Protein AF-0000000074477423 (afdb_homodimer)

InterPro domains:
  IPR002685 Glycosyl transferase, family 15 [PF01793] (17-297)
  IPR002685 Glycosyl transferase, family 15 [PIRSF018153] (17-337)
  IPR002685 Glycosyl transferase, family 15 [PTHR31121] (21-337)
  IPR029044 Nucleotide-diphospho-sugar transferases [G3DSA:3.90.550.10] (15-340)
  IPR029044 Nucleotide-diphospho-sugar transferases [SSF53448] (20-338)

pLDDT: mean 91.58, std 17.13, range [23.18, 98.88]

Radius of gyration: 30.39 Å; Cα contacts (8 Å, |Δi|>4): 1152; chains: 2; bounding box: 59×90×84 Å

Structure (mmCIF, N/CA/C/O backbone):
data_AF-0000000074477423-model_v1
#
loop_
_entity.id
_entity.type
_entity.pdbx_description
1 polymer 'KTR mannosyltransferase'
#
loop_
_atom_site.group_PDB
_atom_site.id
_atom_site.type_symbol
_atom_site.label_atom_id
_atom_site.label_alt_id
_atom_site.label_comp_id
_atom_site.label_asym_id
_atom_site.label_entity_id
_atom_site.label_seq_id
_atom_site.pdbx_PDB_ins_code
_atom_site.Cartn_x
_atom_site.Cartn_y
_atom_site.Cartn_z
_atom_site.occupancy
_atom_site.B_iso_or_equiv
_atom_site.auth_seq_id
_atom_site.auth_comp_id
_atom_site.auth_asym_id
_atom_site.auth_atom_id
_atom_site.pdbx_PDB_model_num
ATOM 1 N N . MET A 1 1 ? -36.864 -2.806 -50.351 1 23.84 1 MET A N 1
ATOM 2 C CA . MET A 1 1 ? -35.449 -2.596 -50.642 1 23.84 1 MET A CA 1
ATOM 3 C C . MET A 1 1 ? -34.922 -1.362 -49.916 1 23.84 1 MET A C 1
ATOM 5 O O . MET A 1 1 ? -33.984 -0.714 -50.385 1 23.84 1 MET A O 1
ATOM 9 N N . SER A 1 2 ? -35.598 -0.918 -48.812 1 27.46 2 SER A N 1
ATOM 10 C CA . SER A 1 2 ? -35.332 0.33 -48.105 1 27.46 2 SER A CA 1
ATOM 11 C C . SER A 1 2 ? -33.928 0.339 -47.509 1 27.46 2 SER A C 1
ATOM 13 O O . SER A 1 2 ? -33.484 -0.659 -46.937 1 27.46 2 SER A O 1
ATOM 15 N N . HIS A 1 3 ? -33.04 1.153 -48.113 1 26.7 3 HIS A N 1
ATOM 16 C CA . HIS A 1 3 ? -31.63 1.462 -47.905 1 26.7 3 HIS A CA 1
ATOM 17 C C . HIS A 1 3 ? -31.381 1.975 -46.491 1 26.7 3 HIS A C 1
ATOM 19 O O . HIS A 1 3 ? -31.873 3.043 -46.118 1 26.7 3 HIS A O 1
ATOM 25 N N . LEU A 1 4 ? -31.48 1.11 -45.492 1 27.48 4 LEU A N 1
ATOM 26 C CA . LEU A 1 4 ? -31.214 1.467 -44.103 1 27.48 4 LEU A CA 1
ATOM 27 C C . LEU A 1 4 ? -29.814 2.052 -43.95 1 27.48 4 LEU A C 1
ATOM 29 O O . LEU A 1 4 ? -28.823 1.395 -44.28 1 27.48 4 LEU A O 1
ATOM 33 N N . SER A 1 5 ? -29.676 3.417 -44.282 1 26.27 5 SER A N 1
ATOM 34 C CA . SER A 1 5 ? -28.456 4.208 -44.169 1 26.27 5 SER A CA 1
ATOM 35 C C . SER A 1 5 ? -27.824 4.057 -42.79 1 26.27 5 SER A C 1
ATOM 37 O O . SER A 1 5 ? -28.488 4.259 -41.771 1 26.27 5 SER A O 1
ATOM 39 N N . ASN A 1 6 ? -26.982 3.053 -42.606 1 25.81 6 ASN A N 1
ATOM 40 C CA . ASN A 1 6 ? -26.165 2.752 -41.434 1 25.81 6 ASN A CA 1
ATOM 41 C C . ASN A 1 6 ? -25.281 3.935 -41.049 1 25.81 6 ASN A C 1
ATOM 43 O O . ASN A 1 6 ? -24.324 4.256 -41.756 1 25.81 6 ASN A O 1
ATOM 47 N N . GLY A 1 7 ? -25.923 5.043 -40.585 1 24.86 7 GLY A N 1
ATOM 48 C CA . GLY A 1 7 ? -25.168 6.216 -40.174 1 24.86 7 GLY A CA 1
ATOM 49 C C . GLY A 1 7 ? -24.049 5.895 -39.202 1 24.86 7 GLY A C 1
ATOM 50 O O . GLY A 1 7 ? -24.291 5.333 -38.132 1 24.86 7 GLY A O 1
ATOM 51 N N . HIS A 1 8 ? -22.826 5.623 -39.733 1 27.03 8 HIS A N 1
ATOM 52 C CA . HIS A 1 8 ? -21.548 5.509 -39.039 1 27.03 8 HIS A CA 1
ATOM 53 C C . HIS A 1 8 ? -21.278 6.737 -38.176 1 27.03 8 HIS A C 1
ATOM 55 O O . HIS A 1 8 ? -21.125 7.844 -38.696 1 27.03 8 HIS A O 1
ATOM 61 N N . HIS A 1 9 ? -21.997 6.842 -37.061 1 25.85 9 HIS A N 1
ATOM 62 C CA . HIS A 1 9 ? -21.62 7.934 -36.17 1 25.85 9 HIS A CA 1
ATOM 63 C C . HIS A 1 9 ? -20.145 7.853 -35.794 1 25.85 9 HIS A C 1
ATOM 65 O O . HIS A 1 9 ? -19.705 6.868 -35.196 1 25.85 9 HIS A O 1
ATOM 71 N N . VAL A 1 10 ? -19.267 8.393 -36.69 1 29.88 10 VAL A N 1
ATOM 72 C CA . VAL A 1 10 ? -17.873 8.697 -36.384 1 29.88 10 VAL A CA 1
ATOM 73 C C . VAL A 1 10 ? -17.783 9.402 -35.032 1 29.88 10 VAL A C 1
ATOM 75 O O . VAL A 1 10 ? -18.311 10.504 -34.863 1 29.88 10 VAL A O 1
ATOM 78 N N . ARG A 1 11 ? -17.667 8.603 -33.985 1 27.29 11 ARG A N 1
ATOM 79 C CA . ARG A 1 11 ? -17.332 9.229 -32.71 1 27.29 11 ARG A CA 1
ATOM 80 C C . ARG A 1 11 ? -16.077 10.086 -32.833 1 27.29 11 ARG A C 1
ATOM 82 O O . ARG A 1 11 ? -15 9.577 -33.149 1 27.29 11 ARG A O 1
ATOM 89 N N . ASP A 1 12 ? -16.171 11.298 -33.464 1 26.35 12 ASP A N 1
ATOM 90 C CA . ASP A 1 12 ? -15.125 12.316 -33.474 1 26.35 12 ASP A CA 1
ATOM 91 C C . ASP A 1 12 ? -14.489 12.464 -32.093 1 26.35 12 ASP A C 1
ATOM 93 O O . ASP A 1 12 ? -15.114 12.989 -31.169 1 26.35 12 ASP A O 1
ATOM 97 N N . ASP A 1 13 ? -13.839 11.435 -31.72 1 26.38 13 ASP A N 1
ATOM 98 C CA . ASP A 1 13 ? -12.997 11.617 -30.542 1 26.38 13 ASP A CA 1
ATOM 99 C C . ASP A 1 13 ? -12.1 12.844 -30.693 1 26.38 13 ASP A C 1
ATOM 101 O O . ASP A 1 13 ? -11.042 12.772 -31.322 1 26.38 13 ASP A O 1
ATOM 105 N N . GLN A 1 14 ? -12.693 14.045 -31.088 1 28 14 GLN A N 1
ATOM 106 C CA . GLN A 1 14 ? -11.843 15.221 -30.933 1 28 14 GLN A CA 1
ATOM 107 C C . GLN A 1 14 ? -10.987 15.12 -29.674 1 28 14 GLN A C 1
ATOM 109 O O . GLN A 1 14 ? -11.515 15.015 -28.565 1 28 14 GLN A O 1
ATOM 114 N N . LEU A 1 15 ? -9.889 14.645 -29.835 1 31.34 15 LEU A N 1
ATOM 115 C CA . LEU A 1 15 ? -8.872 14.878 -28.815 1 31.34 15 LEU A CA 1
ATOM 116 C C . LEU A 1 15 ? -8.938 16.311 -28.299 1 31.34 15 LEU A C 1
ATOM 118 O O . LEU A 1 15 ? -8.569 17.249 -29.009 1 31.34 15 LEU A O 1
ATOM 122 N N . VAL A 1 16 ? -10.02 16.741 -27.814 1 30.4 16 VAL A N 1
ATOM 123 C CA . VAL A 1 16 ? -9.908 18.045 -27.171 1 30.4 16 VAL A CA 1
ATOM 124 C C . VAL A 1 16 ? -8.515 18.206 -26.566 1 30.4 16 VAL A C 1
ATOM 126 O O . VAL A 1 16 ? -8.102 17.406 -25.722 1 30.4 16 VAL A O 1
ATOM 129 N N . ARG A 1 17 ? -7.546 18.655 -27.139 1 38.3 17 ARG A N 1
ATOM 130 C CA . ARG A 1 17 ? -6.302 19.178 -26.585 1 38.3 17 ARG A CA 1
ATOM 131 C C . ARG A 1 17 ? -6.516 19.729 -25.179 1 38.3 17 ARG A C 1
ATOM 133 O O . ARG A 1 17 ? -7.178 20.754 -25.003 1 38.3 17 ARG A O 1
ATOM 140 N N . GLY A 1 18 ? -6.794 18.86 -24.153 1 39.04 18 GLY A N 1
ATOM 141 C CA . GLY A 1 18 ? -7.2 19.188 -22.796 1 39.04 18 GLY A CA 1
ATOM 142 C C . GLY A 1 18 ? -6.479 20.398 -22.233 1 39.04 18 GLY A C 1
ATOM 143 O O . GLY A 1 18 ? -5.267 20.541 -22.406 1 39.04 18 GLY A O 1
ATOM 144 N N . VAL A 1 19 ? -7.022 21.521 -22.157 1 42.62 19 VAL A N 1
ATOM 145 C CA . VAL A 1 19 ? -6.546 22.702 -21.445 1 42.62 19 VAL A CA 1
ATOM 146 C C . VAL A 1 19 ? -5.794 22.279 -20.185 1 42.62 19 VAL A C 1
ATOM 148 O O . VAL A 1 19 ? -6.31 21.5 -19.38 1 42.62 19 VAL A O 1
ATOM 151 N N . GLU A 1 20 ? -4.466 22.249 -20.299 1 55 20 GLU A N 1
ATOM 152 C CA . GLU A 1 20 ? -3.687 22.029 -19.084 1 55 20 GLU A CA 1
ATOM 153 C C . GLU A 1 20 ? -4.332 22.716 -17.883 1 55 20 GLU A C 1
ATOM 155 O O . GLU A 1 20 ? -4.703 23.889 -17.958 1 55 20 GLU A O 1
ATOM 160 N N . PRO A 1 21 ? -4.845 21.95 -16.938 1 62.72 21 PRO A N 1
ATOM 161 C CA . PRO A 1 21 ? -5.48 22.564 -15.77 1 62.72 21 PRO A CA 1
ATOM 162 C C . PRO A 1 21 ? -4.648 23.697 -15.173 1 62.72 21 PRO A C 1
ATOM 164 O O . PRO A 1 21 ? -3.416 23.642 -15.199 1 62.72 21 PRO A O 1
ATOM 167 N N . VAL A 1 22 ? -5.176 24.868 -15.09 1 76.99 22 VAL A N 1
ATOM 168 C CA . VAL A 1 22 ? -4.523 25.995 -14.433 1 76.99 22 VAL A CA 1
ATOM 169 C C . VAL A 1 22 ? -4.158 25.617 -12.999 1 76.99 22 VAL A C 1
ATOM 171 O O . VAL A 1 22 ? -5.037 25.344 -12.179 1 76.99 22 VAL A O 1
ATOM 174 N N . ARG A 1 23 ? -2.913 25.372 -12.689 1 90.63 23 ARG A N 1
ATOM 175 C CA . ARG A 1 23 ? -2.397 24.994 -11.377 1 90.63 23 ARG A CA 1
ATOM 176 C C . ARG A 1 23 ? -2.314 26.204 -10.452 1 90.63 23 ARG A C 1
ATOM 178 O O . ARG A 1 23 ? -2.025 27.316 -10.9 1 90.63 23 ARG A O 1
ATOM 185 N N . GLN A 1 24 ? -2.624 25.97 -9.229 1 96.75 24 GLN A N 1
ATOM 186 C CA . GLN A 1 24 ? -2.384 26.971 -8.195 1 96.75 24 GLN A CA 1
ATOM 187 C C . GLN A 1 24 ? -0.906 27.03 -7.819 1 96.75 24 GLN A C 1
ATOM 189 O O . GLN A 1 24 ? -0.132 26.141 -8.182 1 96.75 24 GLN A O 1
ATOM 194 N N . ASN A 1 25 ? -0.492 28.152 -7.262 1 98.02 25 ASN A N 1
ATOM 195 C CA . ASN A 1 25 ? 0.85 28.245 -6.698 1 98.02 25 ASN A CA 1
ATOM 196 C C . ASN A 1 25 ? 0.974 27.438 -5.409 1 98.02 25 ASN A C 1
ATOM 198 O O . ASN A 1 25 ? 0.762 27.969 -4.317 1 98.02 25 ASN A O 1
ATOM 202 N N . ALA A 1 26 ? 1.271 26.139 -5.541 1 98.48 26 ALA A N 1
ATOM 203 C CA . ALA A 1 26 ? 1.199 25.205 -4.42 1 98.48 26 ALA A CA 1
ATOM 204 C C . ALA A 1 26 ? 2.311 24.164 -4.501 1 98.48 26 ALA A C 1
ATOM 206 O O . ALA A 1 26 ? 2.939 23.997 -5.549 1 98.48 26 ALA A O 1
ATOM 207 N N . THR A 1 27 ? 2.585 23.587 -3.39 1 98.56 27 THR A N 1
ATOM 208 C CA . THR A 1 27 ? 3.608 22.55 -3.322 1 98.56 27 THR A CA 1
ATOM 209 C C . THR A 1 27 ? 3.229 21.482 -2.3 1 98.56 27 THR A C 1
ATOM 211 O O . THR A 1 27 ? 2.514 21.764 -1.336 1 98.56 27 THR A O 1
ATOM 214 N N . PHE A 1 28 ? 3.674 20.252 -2.541 1 98.78 28 PHE A N 1
ATOM 215 C CA . PHE A 1 28 ? 3.763 19.275 -1.462 1 98.78 28 PHE A CA 1
ATOM 216 C C . PHE A 1 28 ? 4.979 19.547 -0.584 1 98.78 28 PHE A C 1
ATOM 218 O O . PHE A 1 28 ? 6.071 19.811 -1.092 1 98.78 28 PHE A O 1
ATOM 225 N N . LEU A 1 29 ? 4.779 19.543 0.695 1 98.85 29 LEU A N 1
ATOM 226 C CA . LEU A 1 29 ? 5.852 19.822 1.643 1 98.85 29 LEU A CA 1
ATOM 227 C C . LEU A 1 29 ? 6.07 18.639 2.58 1 98.85 29 LEU A C 1
ATOM 229 O O . LEU A 1 29 ? 5.126 18.163 3.216 1 98.85 29 LEU A O 1
ATOM 233 N N . THR A 1 30 ? 7.275 18.181 2.677 1 98.61 30 THR A N 1
ATOM 234 C CA . THR A 1 30 ? 7.598 17.045 3.533 1 98.61 30 THR A CA 1
ATOM 235 C C . THR A 1 30 ? 8.846 17.332 4.364 1 98.61 30 THR A C 1
ATOM 237 O O . THR A 1 30 ? 9.854 17.805 3.836 1 98.61 30 THR A O 1
ATOM 240 N N . LEU A 1 31 ? 8.773 17.112 5.603 1 98.59 31 LEU A N 1
ATOM 241 C CA . LEU A 1 31 ? 9.935 16.983 6.476 1 98.59 31 LEU A CA 1
ATOM 242 C C . LEU A 1 31 ? 10.259 15.516 6.736 1 98.59 31 LEU A C 1
ATOM 244 O O . LEU A 1 31 ? 9.444 14.787 7.307 1 98.59 31 LEU A O 1
ATOM 248 N N . CYS A 1 32 ? 11.421 15.062 6.273 1 98.24 32 CYS A N 1
ATOM 249 C CA . CYS A 1 32 ? 11.77 13.652 6.4 1 98.24 32 CYS A CA 1
ATOM 250 C C . CYS A 1 32 ? 13.279 13.472 6.519 1 98.24 32 CYS A C 1
ATOM 252 O O . CYS A 1 32 ? 14.038 14.424 6.33 1 98.24 32 CYS A O 1
ATOM 254 N N . ARG A 1 33 ? 13.685 12.334 6.921 1 98.23 33 ARG A N 1
ATOM 255 C CA . ARG A 1 33 ? 15.088 11.955 7.056 1 98.23 33 ARG A CA 1
ATOM 256 C C . ARG A 1 33 ? 15.504 10.994 5.947 1 98.23 33 ARG A C 1
ATOM 258 O O . ARG A 1 33 ? 14.654 10.452 5.237 1 98.23 33 ARG A O 1
ATOM 265 N N . ASN A 1 34 ? 16.812 10.812 5.832 1 98.52 34 ASN A N 1
ATOM 266 C CA . ASN A 1 34 ? 17.319 9.888 4.823 1 98.52 34 ASN A CA 1
ATOM 267 C C . ASN A 1 34 ? 16.827 8.464 5.07 1 98.52 34 ASN A C 1
ATOM 269 O O . ASN A 1 34 ? 16.545 7.728 4.123 1 98.52 34 ASN A O 1
ATOM 273 N N . GLU A 1 35 ? 16.684 8.078 6.345 1 97.9 35 GLU A N 1
ATOM 274 C CA . GLU A 1 35 ? 16.273 6.727 6.714 1 97.9 35 GLU A CA 1
ATOM 275 C C . GLU A 1 35 ? 14.808 6.481 6.365 1 97.9 35 GLU A C 1
ATOM 277 O O . GLU A 1 35 ? 14.343 5.34 6.384 1 97.9 35 GLU A O 1
ATOM 282 N N . ASP A 1 36 ? 14.094 7.537 6.005 1 98.49 36 ASP A N 1
ATOM 283 C CA . ASP A 1 36 ? 12.678 7.417 5.668 1 98.49 36 ASP A CA 1
ATOM 284 C C . ASP A 1 36 ? 12.491 7.127 4.181 1 98.49 36 ASP A C 1
ATOM 286 O O . ASP A 1 36 ? 11.369 7.17 3.671 1 98.49 36 ASP A O 1
ATOM 290 N N . LEU A 1 37 ? 13.459 6.907 3.458 1 98.59 37 LEU A N 1
ATOM 291 C CA . LEU A 1 37 ? 13.437 6.873 2 1 98.59 37 LEU A CA 1
ATOM 292 C C . LEU A 1 37 ? 12.321 5.965 1.494 1 98.59 37 LEU A C 1
ATOM 294 O O . LEU A 1 37 ? 11.458 6.402 0.728 1 98.59 37 LEU A O 1
ATOM 298 N N . TYR A 1 38 ? 12.262 4.777 1.871 1 98.09 38 TYR A N 1
ATOM 299 C CA . TYR A 1 38 ? 11.341 3.83 1.253 1 98.09 38 TYR A CA 1
ATOM 300 C C . TYR A 1 38 ? 9.917 4.049 1.75 1 98.09 38 TYR A C 1
ATOM 302 O O . TYR A 1 38 ? 8.954 3.836 1.01 1 98.09 38 TYR A O 1
ATOM 310 N N . ASP A 1 39 ? 9.759 4.508 3.003 1 98.42 39 ASP A N 1
ATOM 311 C CA . ASP A 1 39 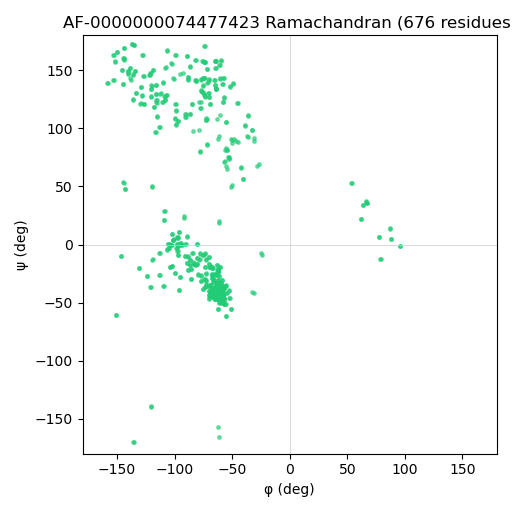? 8.444 4.969 3.439 1 98.42 39 ASP A CA 1
ATOM 312 C C . ASP A 1 39 ? 7.971 6.154 2.6 1 98.42 39 ASP A C 1
ATOM 314 O O . ASP A 1 39 ? 6.8 6.225 2.221 1 98.42 39 ASP A O 1
ATOM 318 N N . MET A 1 40 ? 8.894 7.009 2.345 1 98.72 40 MET A N 1
ATOM 319 C CA . MET A 1 40 ? 8.559 8.195 1.561 1 98.72 40 MET A CA 1
ATOM 320 C C . MET A 1 40 ? 8.25 7.821 0.115 1 98.72 40 MET A C 1
ATOM 322 O O . MET A 1 40 ? 7.348 8.393 -0.499 1 98.72 40 MET A O 1
ATOM 326 N N . LEU A 1 41 ? 9.029 6.904 -0.428 1 98.74 41 LEU A N 1
ATOM 327 C CA . LEU A 1 41 ? 8.769 6.473 -1.797 1 98.74 41 LEU A CA 1
ATOM 328 C C . LEU A 1 41 ? 7.356 5.914 -1.932 1 98.74 41 LEU A C 1
ATOM 330 O O . LEU A 1 41 ? 6.65 6.225 -2.893 1 98.74 41 LEU A O 1
ATOM 334 N N . ARG A 1 42 ? 6.955 5.159 -1.021 1 98.11 42 ARG A N 1
ATOM 335 C CA . ARG A 1 42 ? 5.602 4.611 -1.044 1 98.11 42 ARG A CA 1
ATOM 336 C C . ARG A 1 42 ? 4.56 5.722 -0.96 1 98.11 42 ARG A C 1
ATOM 338 O O . ARG A 1 42 ? 3.554 5.692 -1.671 1 98.11 42 ARG A O 1
ATOM 345 N N . THR A 1 43 ? 4.81 6.643 -0.103 1 98.63 43 THR A N 1
ATOM 346 C CA . THR A 1 43 ? 3.91 7.779 0.064 1 98.63 43 THR A CA 1
ATOM 347 C C . THR A 1 43 ? 3.816 8.59 -1.225 1 98.63 43 THR A C 1
ATOM 349 O O . THR A 1 43 ? 2.718 8.885 -1.7 1 98.63 43 THR A O 1
ATOM 352 N N . VAL A 1 44 ? 4.932 8.915 -1.76 1 98.67 44 VAL A N 1
ATOM 353 C CA . VAL A 1 44 ? 4.972 9.695 -2.992 1 98.67 44 VAL A CA 1
ATOM 354 C C . VAL A 1 44 ? 4.261 8.935 -4.109 1 98.67 44 VAL A C 1
ATOM 356 O O . VAL A 1 44 ? 3.467 9.513 -4.855 1 98.67 44 VAL A O 1
ATOM 359 N N . GLN A 1 45 ? 4.539 7.663 -4.178 1 98.35 45 GLN A N 1
ATOM 360 C CA . GLN A 1 45 ? 3.892 6.843 -5.196 1 98.35 45 GLN A CA 1
ATOM 361 C C . GLN A 1 45 ? 2.373 6.904 -5.067 1 98.35 45 GLN A C 1
ATOM 363 O O . GLN A 1 45 ? 1.665 7.054 -6.065 1 98.35 45 GLN A O 1
ATOM 368 N N . SER A 1 46 ? 1.931 6.813 -3.894 1 97.76 46 SER A N 1
ATOM 369 C CA . SER A 1 46 ? 0.49 6.827 -3.665 1 97.76 46 SER A CA 1
ATOM 370 C C . SER A 1 46 ? -0.121 8.165 -4.068 1 97.76 46 SER A C 1
ATOM 372 O O . SER A 1 46 ? -1.18 8.205 -4.699 1 97.76 46 SER A O 1
ATOM 374 N N . ILE A 1 47 ? 0.526 9.279 -3.78 1 98.17 47 ILE A N 1
ATOM 375 C CA . ILE A 1 47 ? 0.032 10.606 -4.129 1 98.17 47 ILE A CA 1
ATOM 376 C C . ILE A 1 47 ? 0.099 10.8 -5.642 1 98.17 47 ILE A C 1
ATOM 378 O O . ILE A 1 47 ? -0.839 11.321 -6.249 1 98.17 47 ILE A O 1
ATOM 382 N N . GLU A 1 48 ? 1.203 10.401 -6.222 1 97.94 48 GLU A N 1
ATOM 383 C CA . GLU A 1 48 ? 1.361 10.512 -7.669 1 97.94 48 GLU A CA 1
ATOM 384 C C . GLU A 1 48 ? 0.281 9.723 -8.405 1 97.94 48 GLU A C 1
ATOM 386 O O . GLU A 1 48 ? -0.327 10.226 -9.351 1 97.94 48 GLU A O 1
ATOM 391 N N . ASP A 1 49 ? -0.011 8.58 -7.911 1 97.83 49 ASP A N 1
ATOM 392 C CA . ASP A 1 49 ? -0.992 7.712 -8.555 1 97.83 49 ASP A CA 1
ATOM 393 C C . ASP A 1 49 ? -2.402 8.279 -8.416 1 97.83 49 ASP A C 1
ATOM 395 O O . ASP A 1 49 ? -3.199 8.213 -9.354 1 97.83 49 ASP A O 1
ATOM 399 N N . ARG A 1 50 ? -2.693 8.824 -7.238 1 98.32 50 ARG A N 1
ATOM 400 C CA . ARG A 1 50 ? -4.062 9.223 -6.927 1 98.32 50 ARG A CA 1
ATOM 401 C C . ARG A 1 50 ? -4.349 10.634 -7.431 1 98.32 50 ARG A C 1
ATOM 403 O O . ARG A 1 50 ? -5.506 10.995 -7.656 1 98.32 50 ARG A O 1
ATOM 410 N N . PHE A 1 51 ? -3.337 11.39 -7.648 1 97.84 51 PHE A N 1
ATOM 411 C CA . PHE A 1 51 ? -3.619 12.806 -7.858 1 97.84 51 PHE A CA 1
ATOM 412 C C . PHE A 1 51 ? -2.568 13.439 -8.762 1 97.84 51 PHE A C 1
ATOM 414 O O . PHE A 1 51 ? -2.88 13.885 -9.868 1 97.84 51 PHE A O 1
ATOM 421 N N . ASN A 1 52 ? -1.248 13.456 -8.397 1 97.86 52 ASN A N 1
ATOM 422 C CA . ASN A 1 52 ? -0.31 14.47 -8.867 1 97.86 52 ASN A CA 1
ATOM 423 C C . ASN A 1 52 ? 0.245 14.125 -10.246 1 97.86 52 ASN A C 1
ATOM 425 O O . ASN A 1 52 ? 0.841 14.975 -10.91 1 97.86 52 ASN A O 1
ATOM 429 N N . SER A 1 53 ? 0.088 12.886 -10.639 1 95.97 53 SER A N 1
ATOM 430 C CA . SER A 1 53 ? 0.491 12.565 -12.005 1 95.97 53 SER A CA 1
ATOM 431 C C . SER A 1 53 ? -0.308 13.374 -13.022 1 95.97 53 SER A C 1
ATOM 433 O O . SER A 1 53 ? 0.13 13.555 -14.16 1 95.97 53 SER A O 1
ATOM 435 N N . ARG A 1 54 ? -1.427 13.899 -12.644 1 95.14 54 ARG A N 1
ATOM 436 C CA . ARG A 1 54 ? -2.308 14.658 -13.524 1 95.14 54 ARG A CA 1
ATOM 437 C C . ARG A 1 54 ? -2.046 16.156 -13.403 1 95.14 54 ARG A C 1
ATOM 439 O O . ARG A 1 54 ? -2.284 16.911 -14.348 1 95.14 54 ARG A O 1
ATOM 446 N N . TYR A 1 55 ? -1.587 16.573 -12.251 1 96.34 55 TYR A N 1
ATOM 447 C CA . TYR A 1 55 ? -1.544 18.01 -12.005 1 96.34 55 TYR A CA 1
ATOM 448 C C . TYR A 1 55 ? -0.105 18.505 -11.912 1 96.34 55 TYR A C 1
ATOM 450 O O . TYR A 1 55 ? 0.157 19.702 -12.051 1 96.34 55 TYR A O 1
ATOM 458 N N . HIS A 1 56 ? 0.872 17.655 -11.528 1 97.11 56 HIS A N 1
ATOM 459 C CA . HIS A 1 56 ? 2.309 17.89 -11.609 1 97.11 56 HIS A CA 1
ATOM 460 C C . HIS A 1 56 ? 2.737 19.017 -10.676 1 97.11 56 HIS A C 1
ATOM 462 O O . HIS A 1 56 ? 3.527 19.882 -11.062 1 97.11 56 HIS A O 1
ATOM 468 N N . TYR A 1 57 ? 2.117 19.082 -9.529 1 98.15 57 TYR A N 1
ATOM 469 C CA . TYR A 1 57 ? 2.532 20.066 -8.535 1 98.15 57 TYR A CA 1
ATOM 470 C C . TYR A 1 57 ? 3.945 19.78 -8.042 1 98.15 57 TYR A C 1
ATOM 472 O O . TYR A 1 57 ? 4.391 18.63 -8.047 1 98.15 57 TYR A O 1
ATOM 480 N N . ASP A 1 58 ? 4.6 20.75 -7.525 1 98.01 58 ASP A N 1
ATOM 481 C CA . ASP A 1 58 ? 5.976 20.697 -7.04 1 98.01 58 ASP A CA 1
ATOM 482 C C . ASP A 1 58 ? 6.061 19.95 -5.71 1 98.01 58 ASP A C 1
ATOM 484 O O . ASP A 1 58 ? 5.063 19.829 -4.996 1 98.01 58 ASP A O 1
ATOM 488 N N . TRP A 1 59 ? 7.311 19.447 -5.47 1 98.7 59 TRP A N 1
ATOM 489 C CA . TRP A 1 59 ? 7.63 18.839 -4.183 1 98.7 59 TRP A CA 1
ATOM 490 C C . TRP A 1 59 ? 8.78 19.575 -3.503 1 98.7 59 TRP A C 1
ATOM 492 O O . TRP A 1 59 ? 9.765 19.936 -4.152 1 98.7 59 TRP A O 1
ATOM 502 N N . VAL A 1 60 ? 8.621 19.858 -2.261 1 98.86 60 VAL A N 1
ATOM 503 C CA . VAL A 1 60 ? 9.703 20.358 -1.42 1 98.86 60 VAL A CA 1
ATOM 504 C C . VAL A 1 60 ? 9.978 19.369 -0.289 1 98.86 60 VAL A C 1
ATOM 506 O O . VAL A 1 60 ? 9.093 19.081 0.521 1 98.86 60 VAL A O 1
ATOM 509 N N . PHE A 1 61 ? 11.167 18.846 -0.283 1 98.86 61 PHE A N 1
ATOM 510 C CA . PHE A 1 61 ? 11.626 17.955 0.776 1 98.86 61 PHE A CA 1
ATOM 511 C C . PHE A 1 61 ? 12.631 18.659 1.679 1 98.86 61 PHE A C 1
ATOM 513 O O . PHE A 1 61 ? 13.617 19.223 1.199 1 98.86 61 PHE A O 1
ATOM 520 N N . LEU A 1 62 ? 12.389 18.61 2.929 1 98.87 62 LEU A N 1
ATOM 521 C CA . LEU A 1 62 ? 13.306 19.207 3.894 1 98.87 62 LEU A CA 1
ATOM 522 C C . LEU A 1 62 ? 13.801 18.164 4.89 1 98.87 62 LEU A C 1
ATOM 524 O O . LEU A 1 62 ? 13.061 17.248 5.256 1 98.87 62 LEU A O 1
ATOM 528 N N . ASN A 1 63 ? 14.968 18.25 5.335 1 98.62 63 ASN A N 1
ATOM 529 C CA . ASN A 1 63 ? 15.682 17.375 6.258 1 98.62 63 ASN A CA 1
ATOM 530 C C . ASN A 1 63 ? 16.534 18.173 7.241 1 98.62 63 ASN A C 1
ATOM 532 O O . ASN A 1 63 ? 16.963 19.287 6.935 1 98.62 63 ASN A O 1
ATOM 536 N N . ASP A 1 64 ? 16.697 17.629 8.432 1 97.3 64 ASP A N 1
ATOM 537 C CA . ASP A 1 64 ? 17.582 18.299 9.379 1 97.3 64 ASP A CA 1
ATOM 538 C C . ASP A 1 64 ? 19.048 18.02 9.052 1 97.3 64 ASP A C 1
ATOM 540 O O . ASP A 1 64 ? 19.946 18.631 9.635 1 97.3 64 ASP A O 1
ATOM 544 N N . LYS A 1 65 ? 19.327 17.147 8.145 1 97.51 65 LYS A N 1
ATOM 545 C CA . LYS A 1 65 ? 20.641 16.827 7.593 1 97.51 65 LYS A CA 1
ATOM 546 C C . LYS A 1 65 ? 20.627 16.89 6.068 1 97.51 65 LYS A C 1
ATOM 548 O O . LYS A 1 65 ? 19.56 16.871 5.451 1 97.51 65 LYS A O 1
ATOM 553 N N . PRO A 1 66 ? 21.802 16.966 5.467 1 98.1 66 PRO A N 1
ATOM 554 C CA . PRO A 1 66 ? 21.821 16.91 4.003 1 98.1 66 PRO A CA 1
ATOM 555 C C . PRO A 1 66 ? 21.247 15.606 3.455 1 98.1 66 PRO A C 1
ATOM 557 O O . PRO A 1 66 ? 21.531 14.53 3.988 1 98.1 66 PRO A O 1
ATOM 560 N N . PHE A 1 67 ? 20.56 15.634 2.387 1 98.72 67 PHE A N 1
ATOM 561 C CA . PHE A 1 67 ? 20.007 14.447 1.745 1 98.72 67 PHE A CA 1
ATOM 562 C C . PHE A 1 67 ? 21.102 13.65 1.046 1 98.72 67 PHE A C 1
ATOM 564 O O . PHE A 1 67 ? 22.026 14.228 0.47 1 98.72 67 PHE A O 1
ATOM 571 N N . THR A 1 68 ? 21.009 12.379 1.082 1 98.43 68 THR A N 1
ATOM 572 C CA . THR A 1 68 ? 21.907 11.524 0.315 1 98.43 68 THR A CA 1
ATOM 573 C C . THR A 1 68 ? 21.557 11.566 -1.17 1 98.43 68 THR A C 1
ATOM 575 O O . THR A 1 68 ? 20.43 11.902 -1.538 1 98.43 68 THR A O 1
ATOM 578 N N . GLU A 1 69 ? 22.472 11.255 -2.036 1 98.01 69 GLU A N 1
ATOM 579 C CA . GLU A 1 69 ? 22.218 11.177 -3.471 1 98.01 69 GLU A CA 1
ATOM 580 C C . GLU A 1 69 ? 21.18 10.105 -3.79 1 98.01 69 GLU A C 1
ATOM 582 O O . GLU A 1 69 ? 20.34 10.291 -4.674 1 98.01 69 GLU A O 1
ATOM 587 N N . GLU A 1 70 ? 21.249 9.007 -3.081 1 97.11 70 GLU A N 1
ATOM 588 C CA . GLU A 1 70 ? 20.274 7.937 -3.265 1 97.11 70 GLU A CA 1
ATOM 589 C C . GLU A 1 70 ? 18.85 8.444 -3.051 1 97.11 70 GLU A C 1
ATOM 591 O O . GLU A 1 70 ? 17.956 8.156 -3.849 1 97.11 70 GLU A O 1
ATOM 596 N N . PHE A 1 71 ? 18.696 9.171 -1.963 1 98.39 71 PHE A N 1
ATOM 597 C CA . PHE A 1 71 ? 17.381 9.72 -1.653 1 98.39 71 PHE A CA 1
ATOM 598 C C . PHE A 1 71 ? 16.893 10.626 -2.777 1 98.39 71 PHE A C 1
ATOM 600 O O . PHE A 1 71 ? 15.776 10.462 -3.274 1 98.39 71 PHE A O 1
ATOM 607 N N . LYS A 1 72 ? 17.69 11.554 -3.21 1 98.56 72 LYS A N 1
ATOM 608 C CA . LYS A 1 72 ? 17.322 12.535 -4.226 1 98.56 72 LYS A CA 1
ATOM 609 C C . LYS A 1 72 ? 16.987 11.855 -5.551 1 98.56 72 LYS A C 1
ATOM 611 O O . LYS A 1 72 ? 15.976 12.174 -6.18 1 98.56 72 LYS A O 1
ATOM 616 N N . GLU A 1 73 ? 17.806 10.91 -5.95 1 97.89 73 GLU A N 1
ATOM 617 C CA . GLU A 1 73 ? 17.605 10.236 -7.229 1 97.89 73 GLU A CA 1
ATOM 618 C C . GLU A 1 73 ? 16.313 9.423 -7.227 1 97.89 73 GLU A C 1
ATOM 620 O O . GLU A 1 73 ? 15.541 9.473 -8.187 1 97.89 73 GLU A O 1
ATOM 625 N N . ALA A 1 74 ? 16.109 8.693 -6.173 1 98.12 74 ALA A N 1
ATOM 626 C CA . ALA A 1 74 ? 14.937 7.826 -6.087 1 98.12 74 ALA A CA 1
ATOM 627 C C . ALA A 1 74 ? 13.649 8.644 -6.082 1 98.12 74 ALA A C 1
ATOM 629 O O . ALA A 1 74 ? 12.701 8.327 -6.805 1 98.12 74 ALA A O 1
ATOM 630 N N . ILE A 1 75 ? 13.653 9.708 -5.272 1 98.63 75 ILE A N 1
ATOM 631 C CA . ILE A 1 75 ? 12.467 10.554 -5.186 1 98.63 75 ILE A CA 1
ATOM 632 C C . ILE A 1 75 ? 12.223 11.238 -6.529 1 98.63 75 ILE A C 1
ATOM 634 O O . ILE A 1 75 ? 11.091 11.278 -7.016 1 98.63 75 ILE A O 1
ATOM 638 N N . THR A 1 76 ? 13.247 11.777 -7.114 1 98.29 76 THR A N 1
ATOM 639 C CA . THR A 1 76 ? 13.123 12.484 -8.383 1 98.29 76 THR A CA 1
ATOM 640 C C . THR A 1 76 ? 12.563 11.563 -9.463 1 98.29 76 THR A C 1
ATOM 642 O O . THR A 1 76 ? 11.753 11.988 -10.29 1 98.29 76 THR A O 1
ATOM 645 N N . ALA A 1 77 ? 12.95 10.338 -9.452 1 97.49 77 ALA A N 1
ATOM 646 C CA . ALA A 1 77 ? 12.472 9.376 -10.442 1 97.49 77 ALA A CA 1
ATOM 647 C C . ALA A 1 77 ? 10.984 9.092 -10.255 1 97.49 77 ALA A C 1
ATOM 649 O O . ALA A 1 77 ? 10.294 8.716 -11.206 1 97.49 77 ALA A O 1
ATOM 650 N N . MET A 1 78 ? 10.504 9.258 -9.033 1 97.31 78 MET A N 1
ATOM 651 C CA . MET A 1 78 ? 9.142 8.879 -8.67 1 97.31 78 MET A CA 1
ATOM 652 C C . MET A 1 78 ? 8.161 10.002 -8.99 1 97.31 78 MET A C 1
ATOM 654 O O . MET A 1 78 ? 6.983 9.749 -9.246 1 97.31 78 MET A O 1
ATOM 658 N N . VAL A 1 79 ? 8.599 11.213 -8.939 1 97.45 79 VAL A N 1
ATOM 659 C CA . VAL A 1 79 ? 7.707 12.367 -8.991 1 97.45 79 VAL A CA 1
ATOM 660 C C . VAL A 1 79 ? 7.477 12.777 -10.444 1 97.45 79 VAL A C 1
ATOM 662 O O . VAL A 1 79 ? 8.382 12.674 -11.275 1 97.45 79 VAL A O 1
ATOM 665 N N . SER A 1 80 ? 6.283 13.23 -10.766 1 95.12 80 SER A N 1
ATOM 666 C CA . SER A 1 80 ? 5.924 13.649 -12.116 1 95.12 80 SER A CA 1
ATOM 667 C C . SER A 1 80 ? 6.279 15.113 -12.354 1 95.12 80 SER A C 1
ATOM 669 O O . SER A 1 80 ? 6.336 15.565 -13.5 1 95.12 80 SER A O 1
ATOM 671 N N . SER A 1 81 ? 6.483 15.802 -11.272 1 94.07 81 SER A N 1
ATOM 672 C CA . SER A 1 81 ? 6.79 17.225 -11.365 1 94.07 81 SER A CA 1
ATOM 673 C C . SER A 1 81 ? 8.199 17.452 -11.904 1 94.07 81 SER A C 1
ATOM 675 O O . SER A 1 81 ? 9.102 16.652 -11.651 1 94.07 81 SER A O 1
ATOM 677 N N . GLU A 1 82 ? 8.359 18.547 -12.542 1 91.89 82 GLU A N 1
ATOM 678 C CA . GLU A 1 82 ? 9.691 18.944 -12.99 1 91.89 82 GLU A CA 1
ATOM 679 C C . GLU A 1 82 ? 10.46 19.65 -11.877 1 91.89 82 GLU A C 1
ATOM 681 O O . GLU A 1 82 ? 11.675 19.832 -11.973 1 91.89 82 GLU A O 1
ATOM 686 N N . HIS A 1 83 ? 9.732 20.052 -10.876 1 94.53 83 HIS A N 1
ATOM 687 C CA . HIS A 1 83 ? 10.357 20.829 -9.811 1 94.53 83 HIS A CA 1
ATOM 688 C C . HIS A 1 83 ? 10.297 20.087 -8.48 1 94.53 83 HIS A C 1
ATOM 690 O O . HIS A 1 83 ? 9.272 20.114 -7.795 1 94.53 83 HIS A O 1
ATOM 696 N N . VAL A 1 84 ? 11.304 19.442 -8.171 1 98.01 84 VAL A N 1
ATOM 697 C CA . VAL A 1 84 ? 11.526 18.803 -6.879 1 98.01 84 VAL A CA 1
ATOM 698 C C . VAL A 1 84 ? 12.723 19.445 -6.182 1 98.01 84 VAL A C 1
ATOM 700 O O . VAL A 1 84 ? 13.814 19.52 -6.751 1 98.01 84 VAL A O 1
ATOM 703 N N . ARG A 1 85 ? 12.518 19.919 -4.997 1 98.35 85 ARG A N 1
ATOM 704 C CA . ARG A 1 85 ? 13.567 20.627 -4.27 1 98.35 85 ARG A CA 1
ATOM 705 C C . ARG A 1 85 ? 13.895 19.922 -2.958 1 98.35 85 ARG A C 1
ATOM 707 O O . ARG A 1 85 ? 12.998 19.435 -2.268 1 98.35 85 ARG A O 1
ATOM 714 N N . PHE A 1 86 ? 15.177 19.857 -2.756 1 98.7 86 PHE A N 1
ATOM 715 C CA . PHE A 1 86 ? 15.701 19.273 -1.527 1 98.7 86 PHE A CA 1
ATOM 716 C C . PHE A 1 86 ? 16.442 20.319 -0.703 1 98.7 86 PHE A C 1
ATOM 718 O O . PHE A 1 86 ? 17.339 20.995 -1.211 1 98.7 86 PHE A O 1
ATOM 725 N N . GLY A 1 87 ? 16.017 20.532 0.514 1 98.63 87 GLY A N 1
ATOM 726 C CA . GLY A 1 87 ? 16.657 21.526 1.361 1 98.63 87 GLY A CA 1
ATOM 727 C C . GLY A 1 87 ? 16.905 21.035 2.774 1 98.63 87 GLY A C 1
ATOM 728 O O . GLY A 1 87 ? 16.501 19.927 3.132 1 98.63 87 GLY A O 1
ATOM 729 N N . GLN A 1 88 ? 17.61 21.8 3.493 1 98.27 88 GLN A N 1
ATOM 730 C CA . GLN A 1 88 ? 17.92 21.523 4.892 1 98.27 88 GLN A CA 1
ATOM 731 C C . GLN A 1 88 ? 17.308 22.578 5.81 1 98.27 88 GLN A C 1
ATOM 733 O O . GLN A 1 88 ? 17.33 23.77 5.495 1 98.27 88 GLN A O 1
ATOM 738 N N . VAL A 1 89 ? 16.763 22.109 6.877 1 97.85 89 VAL A N 1
ATOM 739 C CA . VAL A 1 89 ? 16.291 23.037 7.9 1 97.85 89 VAL A CA 1
ATOM 740 C C . VAL A 1 89 ? 17.475 23.796 8.495 1 97.85 89 VAL A C 1
ATOM 742 O O . VAL A 1 89 ? 18.529 23.21 8.755 1 97.85 89 VAL A O 1
ATOM 745 N N . ARG A 1 90 ? 17.343 25.046 8.694 1 95.44 90 ARG A N 1
ATOM 746 C CA . ARG A 1 90 ? 18.419 25.832 9.289 1 95.44 90 ARG A CA 1
ATOM 747 C C . ARG A 1 90 ? 18.704 25.38 10.717 1 95.44 90 ARG A C 1
ATOM 749 O O . ARG A 1 90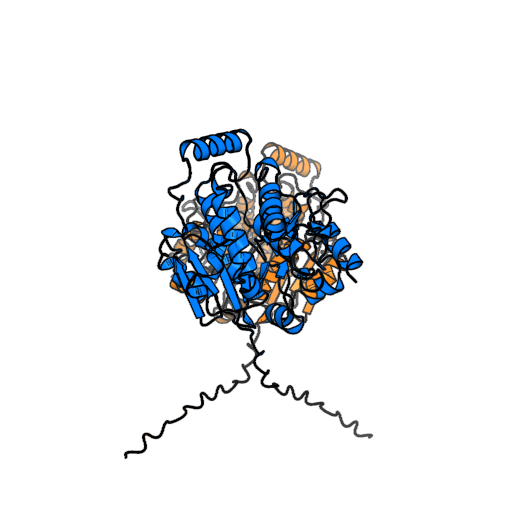 ? 17.779 25.194 11.511 1 95.44 90 ARG A O 1
ATOM 756 N N . PRO A 1 91 ? 19.906 25.23 10.994 1 94.15 91 PRO A N 1
ATOM 757 C CA . PRO A 1 91 ? 20.256 24.74 12.329 1 94.15 91 PRO A CA 1
ATOM 758 C C . PRO A 1 91 ? 19.683 25.61 13.446 1 94.15 91 PRO A C 1
ATOM 760 O O . PRO A 1 91 ? 19.305 25.096 14.502 1 94.15 91 PRO A O 1
ATOM 763 N N . GLU A 1 92 ? 19.605 26.915 13.272 1 93.35 92 GLU A N 1
ATOM 764 C CA . GLU A 1 92 ? 19.096 27.83 14.289 1 93.35 92 GLU A CA 1
ATOM 765 C C . GLU A 1 92 ? 17.625 27.557 14.591 1 93.35 92 GLU A C 1
ATOM 767 O O . GLU A 1 92 ? 17.147 27.847 15.689 1 93.35 92 GLU A O 1
ATOM 772 N N . HIS A 1 93 ? 16.956 27.014 13.602 1 94.86 93 HIS A N 1
ATOM 773 C CA . HIS A 1 93 ? 15.54 26.71 13.775 1 94.86 93 HIS A CA 1
ATOM 774 C C . HIS A 1 93 ? 15.34 25.29 14.294 1 94.86 93 HIS A C 1
ATOM 776 O O . HIS A 1 93 ? 14.225 24.908 14.655 1 94.86 93 HIS A O 1
ATOM 782 N N . TRP A 1 94 ? 16.425 24.516 14.299 1 96.29 94 TRP A N 1
ATOM 783 C CA . TRP A 1 94 ? 16.394 23.124 14.737 1 96.29 94 TRP A CA 1
ATOM 784 C C . TRP A 1 94 ? 17.319 22.908 15.93 1 96.29 94 TRP A C 1
ATOM 786 O O . TRP A 1 94 ? 18.193 22.038 15.896 1 96.29 94 TRP A O 1
ATOM 796 N N . SER A 1 95 ? 17.209 23.722 16.938 1 95.59 95 SER A N 1
ATOM 797 C CA . SER A 1 95 ? 18.029 23.668 18.143 1 95.59 95 SER A CA 1
ATOM 798 C C . SER A 1 95 ? 17.222 24.052 19.379 1 95.59 95 SER A C 1
ATOM 800 O O . SER A 1 95 ? 16.133 24.617 19.264 1 95.59 95 SER A O 1
ATOM 802 N N . VAL A 1 96 ? 17.739 23.649 20.472 1 96.89 96 VAL A N 1
ATOM 803 C CA . VAL A 1 96 ? 17.188 24.125 21.736 1 96.89 96 VAL A CA 1
ATOM 804 C C . VAL A 1 96 ? 17.672 25.548 22.008 1 96.89 96 VAL A C 1
ATOM 806 O O . VAL A 1 96 ? 18.878 25.803 22.047 1 96.89 96 VAL A O 1
ATOM 809 N N . PRO A 1 97 ? 16.753 26.424 22.172 1 96.57 97 PRO A N 1
ATOM 810 C CA . PRO A 1 97 ? 17.195 27.792 22.451 1 96.57 97 PRO A CA 1
ATOM 811 C C . PRO A 1 97 ? 18.03 27.894 23.725 1 96.57 97 PRO A C 1
ATOM 813 O O . PRO A 1 97 ? 17.837 27.112 24.659 1 96.57 97 PRO A O 1
ATOM 816 N N . ASP A 1 98 ? 18.8 28.943 23.816 1 95.34 98 ASP A N 1
ATOM 817 C CA . ASP A 1 98 ? 19.747 29.105 24.915 1 95.34 98 ASP A CA 1
ATOM 818 C C . ASP A 1 98 ? 19.024 29.434 26.219 1 95.34 98 ASP A C 1
ATOM 820 O O . ASP A 1 98 ? 19.539 29.162 27.305 1 95.34 98 ASP A O 1
ATOM 824 N N . TRP A 1 99 ? 17.947 29.947 26.124 1 96.48 99 TRP A N 1
ATOM 825 C CA . TRP A 1 99 ? 17.24 30.403 27.316 1 96.48 99 TRP A CA 1
ATOM 826 C C . TRP A 1 99 ? 16.463 29.259 27.96 1 96.48 99 TRP A C 1
ATOM 828 O O . TRP A 1 99 ? 15.862 29.43 29.023 1 96.48 99 TRP A O 1
ATOM 838 N N . ILE A 1 100 ? 16.378 28.101 27.344 1 97.89 100 ILE A N 1
ATOM 839 C CA . ILE A 1 100 ? 15.717 26.921 27.891 1 97.89 100 ILE A CA 1
ATOM 840 C C . ILE A 1 100 ? 16.586 26.302 28.983 1 97.89 100 ILE A C 1
ATOM 842 O O . ILE A 1 100 ? 17.787 26.098 28.789 1 97.89 100 ILE A O 1
ATOM 846 N N . ASP A 1 101 ? 16.066 26.053 30.109 1 97.73 101 ASP A N 1
ATOM 847 C CA . ASP A 1 101 ? 16.719 25.283 31.163 1 97.73 101 ASP A CA 1
ATOM 848 C C . ASP A 1 101 ? 16.78 23.8 30.803 1 97.73 101 ASP A C 1
ATOM 850 O O . ASP A 1 101 ? 15.784 23.084 30.929 1 97.73 101 ASP A O 1
ATOM 854 N N . GLN A 1 102 ? 17.881 23.361 30.512 1 96.65 102 GLN A N 1
ATOM 855 C CA . GLN A 1 102 ? 18.048 22.008 29.992 1 96.65 102 GLN A CA 1
ATOM 856 C C . GLN A 1 102 ? 17.754 20.965 31.066 1 96.65 102 GLN A C 1
ATOM 858 O O . GLN A 1 102 ? 17.243 19.884 30.766 1 96.65 102 GLN A O 1
ATOM 863 N N . GLN A 1 103 ? 18.101 21.308 32.255 1 97.4 103 GLN A N 1
ATOM 864 C CA . GLN A 1 103 ? 17.811 20.368 33.333 1 97.4 103 GLN A CA 1
ATOM 865 C C . GLN A 1 103 ? 16.308 20.154 33.486 1 97.4 103 GLN A C 1
ATOM 867 O O . GLN A 1 103 ? 15.849 19.019 33.63 1 97.4 103 GLN A O 1
ATOM 872 N N . ALA A 1 104 ? 15.607 21.289 33.476 1 97.02 104 ALA A N 1
ATOM 873 C CA . ALA A 1 104 ? 14.152 21.194 33.55 1 97.02 104 ALA A CA 1
ATOM 874 C C . ALA A 1 104 ? 13.59 20.436 32.35 1 97.02 104 ALA A C 1
ATOM 876 O O . ALA A 1 104 ? 12.682 19.615 32.497 1 97.02 104 ALA A O 1
ATOM 877 N N . MET A 1 105 ? 14.1 20.675 31.209 1 97.58 105 MET A N 1
ATOM 878 C CA . MET A 1 105 ? 13.685 20.003 29.982 1 97.58 105 MET A CA 1
ATOM 879 C C . MET A 1 105 ? 13.877 18.494 30.096 1 97.58 105 MET A C 1
ATOM 881 O O . MET A 1 105 ? 12.938 17.726 29.875 1 97.58 105 MET A O 1
ATOM 885 N N . PHE A 1 106 ? 15.019 18.03 30.536 1 97.33 106 PHE A N 1
ATOM 886 C CA . PHE A 1 106 ? 15.337 16.607 30.575 1 97.33 106 PHE A CA 1
ATOM 887 C C . PHE A 1 106 ? 14.554 15.908 31.679 1 97.33 106 PHE A C 1
ATOM 889 O O . PHE A 1 106 ? 14.168 14.746 31.534 1 97.33 106 PHE A O 1
ATOM 896 N N . ARG A 1 107 ? 14.362 16.65 32.744 1 96.81 107 ARG A N 1
ATOM 897 C CA . ARG A 1 107 ? 13.532 16.091 33.806 1 96.81 107 ARG A CA 1
ATOM 898 C C . ARG A 1 107 ? 12.124 15.793 33.302 1 96.81 107 ARG A C 1
ATOM 900 O O . ARG A 1 107 ? 11.563 14.737 33.601 1 96.81 107 ARG A O 1
ATOM 907 N N . ASN A 1 108 ? 11.597 16.713 32.611 1 96.04 108 ASN A N 1
ATOM 908 C CA . ASN A 1 108 ? 10.266 16.489 32.059 1 96.04 108 ASN A CA 1
ATOM 909 C C . ASN A 1 108 ? 10.269 15.365 31.026 1 96.04 108 ASN A C 1
ATOM 911 O O . ASN A 1 108 ? 9.35 14.545 30.992 1 96.04 108 ASN A O 1
ATOM 915 N N . MET A 1 109 ? 11.255 15.307 30.212 1 97 109 MET A N 1
ATOM 916 C CA . MET A 1 109 ? 11.368 14.246 29.215 1 97 109 MET A CA 1
ATOM 917 C C . MET A 1 109 ? 11.413 12.875 29.881 1 97 109 MET A C 1
ATOM 919 O O . MET A 1 109 ? 10.749 11.94 29.432 1 97 109 MET A O 1
ATOM 923 N N . GLU A 1 110 ? 12.095 12.796 30.945 1 96.83 110 GLU A N 1
ATOM 924 C CA . GLU A 1 110 ? 12.179 11.547 31.697 1 96.83 110 GLU A CA 1
ATOM 925 C C . GLU A 1 110 ? 10.828 11.172 32.298 1 96.83 110 GLU A C 1
ATOM 927 O O . GLU A 1 110 ? 10.455 9.997 32.317 1 96.83 110 GLU A O 1
ATOM 932 N N . SER A 1 111 ? 10.213 12.156 32.799 1 96.24 111 SER A N 1
ATOM 933 C CA . SER A 1 111 ? 8.892 11.927 33.375 1 96.24 111 SER A CA 1
ATOM 934 C C . SER A 1 111 ? 7.918 11.393 32.33 1 96.24 111 SER A C 1
ATOM 936 O O . SER A 1 111 ? 7.227 10.4 32.568 1 96.24 111 SER A O 1
ATOM 938 N N . LEU A 1 112 ? 7.842 11.953 31.166 1 96.75 112 LEU A N 1
ATOM 939 C CA . LEU A 1 112 ? 6.943 11.523 30.101 1 96.75 112 LEU A CA 1
ATOM 940 C C . LEU A 1 112 ? 7.326 10.137 29.594 1 96.75 112 LEU A C 1
ATOM 942 O O . LEU A 1 112 ? 6.454 9.331 29.26 1 96.75 112 LEU A O 1
ATOM 946 N N . LYS A 1 113 ? 8.588 9.895 29.537 1 95.91 113 LYS A N 1
ATOM 947 C CA . LYS A 1 113 ? 9.061 8.565 29.163 1 95.91 113 LYS A CA 1
ATOM 948 C C . LYS A 1 113 ? 8.544 7.506 30.132 1 95.91 113 LYS A C 1
ATOM 950 O O . LYS A 1 113 ? 8.063 6.452 29.71 1 95.91 113 LYS A O 1
ATOM 955 N N . SER A 1 114 ? 8.647 7.789 31.399 1 96.17 114 SER A N 1
ATOM 956 C CA . SER A 1 114 ? 8.235 6.853 32.44 1 96.17 114 SER A CA 1
ATOM 957 C C . SER A 1 114 ? 6.737 6.575 32.372 1 96.17 114 SER A C 1
ATOM 959 O O . SER A 1 114 ? 6.281 5.502 32.773 1 96.17 114 SER A O 1
ATOM 961 N N . LEU A 1 115 ? 6.02 7.51 31.83 1 94.84 115 LEU A N 1
ATOM 962 C CA . LEU A 1 115 ? 4.574 7.364 31.702 1 94.84 115 LEU A CA 1
ATOM 963 C C . LEU A 1 115 ? 4.204 6.785 30.341 1 94.84 115 LEU A C 1
ATOM 965 O O . LEU A 1 115 ? 3.026 6.74 29.979 1 94.84 115 LEU A O 1
ATOM 969 N N . ASP A 1 116 ? 5.153 6.504 29.484 1 94.13 116 ASP A N 1
ATOM 970 C CA . ASP A 1 116 ? 5.013 5.864 28.179 1 94.13 116 ASP A CA 1
ATOM 971 C C . ASP A 1 116 ? 4.263 6.767 27.202 1 94.13 116 ASP A C 1
ATOM 973 O O . ASP A 1 116 ? 3.418 6.297 26.437 1 94.13 116 ASP A O 1
ATOM 977 N N . VAL A 1 117 ? 4.543 8.023 27.375 1 93.12 117 VAL A N 1
ATOM 978 C CA . VAL A 1 117 ? 3.962 8.974 26.433 1 93.12 117 VAL A CA 1
ATOM 979 C C . VAL A 1 117 ? 4.713 8.911 25.106 1 93.12 117 VAL A C 1
ATOM 981 O O . VAL A 1 117 ? 5.946 8.934 25.082 1 93.12 117 VAL A O 1
ATOM 984 N N . ILE A 1 118 ? 3.935 8.814 24.035 1 89.62 118 ILE A N 1
ATOM 985 C CA . ILE A 1 118 ? 4.519 8.711 22.702 1 89.62 118 ILE A CA 1
ATOM 986 C C . ILE A 1 118 ? 5.428 9.91 22.443 1 89.62 118 ILE A C 1
ATOM 988 O O . ILE A 1 118 ? 5.018 11.059 22.626 1 89.62 118 ILE A O 1
ATOM 992 N N . TYR A 1 119 ? 6.692 9.678 22.056 1 90.94 119 TYR A N 1
ATOM 993 C CA . TYR A 1 119 ? 7.722 10.67 21.766 1 90.94 119 TYR A CA 1
ATOM 994 C C . TYR A 1 119 ? 8.03 11.512 22.999 1 90.94 119 TYR A C 1
ATOM 996 O O . TYR A 1 119 ? 8.477 12.655 22.881 1 90.94 119 TYR A O 1
ATOM 1004 N N . GLY A 1 120 ? 7.732 11.006 24.15 1 93.47 120 GLY A N 1
ATOM 1005 C CA . GLY A 1 120 ? 7.924 11.747 25.387 1 93.47 120 GLY A CA 1
ATOM 1006 C C . GLY A 1 120 ? 9.372 12.126 25.636 1 93.47 120 GLY A C 1
ATOM 1007 O O . GLY A 1 120 ? 9.652 13.185 26.202 1 93.47 120 GLY A O 1
ATOM 1008 N N . ASP A 1 121 ? 10.268 11.295 25.187 1 94.21 121 ASP A N 1
ATOM 1009 C CA . ASP A 1 121 ? 11.682 11.555 25.442 1 94.21 121 ASP A CA 1
ATOM 1010 C C . ASP A 1 121 ? 12.407 11.955 24.159 1 94.21 121 ASP A C 1
ATOM 1012 O O . ASP A 1 121 ? 13.635 11.88 24.085 1 94.21 121 ASP A O 1
ATOM 1016 N N . SER A 1 122 ? 11.695 12.406 23.22 1 95.84 122 SER A N 1
ATOM 1017 C CA . SER A 1 122 ? 12.294 12.688 21.92 1 95.84 122 SER A CA 1
ATOM 1018 C C . SER A 1 122 ? 12.589 14.175 21.758 1 95.84 122 SER A C 1
ATOM 1020 O O . SER A 1 122 ? 11.675 14.977 21.556 1 95.84 122 SER A O 1
ATOM 1022 N N . LEU A 1 123 ? 13.826 14.515 21.775 1 96.82 123 LEU A N 1
ATOM 1023 C CA . LEU A 1 123 ? 14.243 15.893 21.539 1 96.82 123 LEU A CA 1
ATOM 1024 C C . LEU A 1 123 ? 13.977 16.301 20.093 1 96.82 123 LEU A C 1
ATOM 1026 O O . LEU A 1 123 ? 13.575 17.437 19.828 1 96.82 123 LEU A O 1
ATOM 1030 N N . SER A 1 124 ? 14.221 15.358 19.213 1 95.94 124 SER A N 1
ATOM 1031 C CA . SER A 1 124 ? 13.998 15.634 17.797 1 95.94 124 SER A CA 1
ATOM 1032 C C . SER A 1 124 ? 12.53 15.937 17.517 1 95.94 124 SER A C 1
ATOM 1034 O O . SER A 1 124 ? 12.215 16.809 16.704 1 95.94 124 SER A O 1
ATOM 1036 N N . TYR A 1 125 ? 11.726 15.235 18.177 1 96.92 125 TYR A N 1
ATOM 1037 C CA . TYR A 1 125 ? 10.297 15.48 18.022 1 96.92 125 TYR A CA 1
ATOM 1038 C C . TYR A 1 125 ? 9.93 16.883 18.493 1 96.92 125 TYR A C 1
ATOM 1040 O O . TYR A 1 125 ? 9.135 17.572 17.85 1 96.92 125 TYR A O 1
ATOM 1048 N N . ARG A 1 126 ? 10.457 17.355 19.602 1 97.88 126 ARG A N 1
ATOM 1049 C CA . ARG A 1 126 ? 10.202 18.692 20.129 1 97.88 126 ARG A CA 1
ATOM 1050 C C . ARG A 1 126 ? 10.674 19.764 19.152 1 97.88 126 ARG A C 1
ATOM 1052 O O . ARG A 1 126 ? 9.978 20.757 18.929 1 97.88 126 ARG A O 1
ATOM 1059 N N . LYS A 1 127 ? 11.801 19.518 18.559 1 97.96 127 LYS A N 1
ATOM 1060 C CA . LYS A 1 127 ? 12.317 20.444 17.555 1 97.96 127 LYS A CA 1
ATOM 1061 C C . LYS A 1 127 ? 11.402 20.498 16.335 1 97.96 127 LYS A C 1
ATOM 1063 O O . LYS A 1 127 ? 11.128 21.577 15.805 1 97.96 127 LYS A O 1
ATOM 1068 N N . MET A 1 128 ? 10.962 19.369 15.926 1 97.99 128 MET A N 1
ATOM 1069 C CA . MET A 1 128 ? 10.072 19.294 14.771 1 97.99 128 MET A CA 1
ATOM 1070 C C . MET A 1 128 ? 8.783 20.067 15.026 1 97.99 128 MET A C 1
ATOM 1072 O O . MET A 1 128 ? 8.337 20.837 14.174 1 97.99 128 MET A O 1
ATOM 1076 N N . CYS A 1 129 ? 8.189 19.882 16.188 1 98.4 129 CYS A N 1
ATOM 1077 C CA . CYS A 1 129 ? 6.938 20.547 16.533 1 98.4 129 CYS A CA 1
ATOM 1078 C C . CYS A 1 129 ? 7.118 22.06 16.578 1 98.4 129 CYS A C 1
ATOM 1080 O O . CYS A 1 129 ? 6.272 22.805 16.081 1 98.4 129 CYS A O 1
ATOM 1082 N N . ARG A 1 130 ? 8.205 22.494 17.148 1 98.52 130 ARG A N 1
ATOM 1083 C CA . ARG A 1 130 ? 8.519 23.919 17.172 1 98.52 130 ARG A CA 1
ATOM 1084 C C . ARG A 1 130 ? 8.698 24.464 15.759 1 98.52 130 ARG A C 1
ATOM 1086 O O . ARG A 1 130 ? 8.178 25.533 15.43 1 98.52 130 ARG A O 1
ATOM 1093 N N . TRP A 1 131 ? 9.366 23.7 14.951 1 98.64 131 TRP A N 1
ATOM 1094 C CA . TRP A 1 131 ? 9.652 24.128 13.586 1 98.64 131 TRP A CA 1
ATOM 1095 C C . TRP A 1 131 ? 8.367 24.266 12.778 1 98.64 131 TRP A C 1
ATOM 1097 O O . TRP A 1 131 ? 8.148 25.284 12.117 1 98.64 131 TRP A O 1
ATOM 1107 N N . PHE A 1 132 ? 7.446 23.275 12.839 1 98.5 132 PHE A N 1
ATOM 1108 C CA . PHE A 1 132 ? 6.198 23.3 12.087 1 98.5 132 PHE A CA 1
ATOM 1109 C C . PHE A 1 132 ? 5.256 24.365 12.636 1 98.5 132 PHE A C 1
ATOM 1111 O O . PHE A 1 132 ? 4.304 24.766 11.963 1 98.5 132 PHE A O 1
ATOM 1118 N N . SER A 1 133 ? 5.526 24.833 13.846 1 98.45 133 SER A N 1
ATOM 1119 C CA . SER A 1 133 ? 4.655 25.839 14.444 1 98.45 133 SER A CA 1
ATOM 1120 C C . SER A 1 133 ? 5.1 27.249 14.07 1 98.45 133 SER A C 1
ATOM 1122 O O . SER A 1 133 ? 4.294 28.182 14.072 1 98.45 133 SER A O 1
ATOM 1124 N N . GLY A 1 134 ? 6.429 27.361 13.682 1 97.8 134 GLY A N 1
ATOM 1125 C CA . GLY A 1 134 ? 6.78 28.771 13.616 1 97.8 134 GLY A CA 1
ATOM 1126 C C . GLY A 1 134 ? 7.792 29.084 12.53 1 97.8 134 GLY A C 1
ATOM 1127 O O . GLY A 1 134 ? 8.054 30.252 12.237 1 97.8 134 GLY A O 1
ATOM 1128 N N . PHE A 1 135 ? 8.388 28.062 11.921 1 98.23 135 PHE A N 1
ATOM 1129 C CA . PHE A 1 135 ? 9.533 28.387 11.08 1 98.23 135 PHE A CA 1
ATOM 1130 C C . PHE A 1 135 ? 9.332 27.861 9.663 1 98.23 135 PHE A C 1
ATOM 1132 O O . PHE A 1 135 ? 9.891 28.405 8.708 1 98.23 135 PHE A O 1
ATOM 1139 N N . PHE A 1 136 ? 8.548 26.805 9.482 1 98.26 136 PHE A N 1
ATOM 1140 C CA . PHE A 1 136 ? 8.472 26.126 8.194 1 98.26 136 PHE A CA 1
ATOM 1141 C C . PHE A 1 136 ? 7.987 27.077 7.108 1 98.26 136 PHE A C 1
ATOM 1143 O O . PHE A 1 136 ? 8.455 27.018 5.969 1 98.26 136 PHE A O 1
ATOM 1150 N N . GLN A 1 137 ? 7.062 28.061 7.4 1 98.09 137 GLN A N 1
ATOM 1151 C CA . GLN A 1 137 ? 6.434 28.944 6.423 1 98.09 137 GLN A CA 1
ATOM 1152 C C . GLN A 1 137 ? 7.42 29.989 5.911 1 98.09 137 GLN A C 1
ATOM 1154 O O . GLN A 1 137 ? 7.16 30.658 4.909 1 98.09 137 GLN A O 1
ATOM 1159 N N . TRP A 1 138 ? 8.517 30.068 6.62 1 97.83 138 TRP A N 1
ATOM 1160 C CA . TRP A 1 138 ? 9.509 31.081 6.275 1 97.83 138 TRP A CA 1
ATOM 1161 C C . TRP A 1 138 ? 10.728 30.446 5.613 1 97.83 138 TRP A C 1
ATOM 1163 O O . TRP A 1 138 ? 11.661 31.147 5.214 1 97.83 138 TRP A O 1
ATOM 1173 N N . HIS A 1 139 ? 10.775 29.148 5.521 1 98.3 139 HIS A N 1
ATOM 1174 C CA . HIS A 1 139 ? 11.888 28.502 4.833 1 98.3 139 HIS A CA 1
ATOM 1175 C C . HIS A 1 139 ? 12.003 28.99 3.393 1 98.3 139 HIS A C 1
ATOM 1177 O O . HIS A 1 139 ? 10.993 29.146 2.703 1 98.3 139 HIS A O 1
ATOM 1183 N N . GLU A 1 140 ? 13.177 29.14 2.911 1 98.31 140 GLU A N 1
ATOM 1184 C CA . GLU A 1 140 ? 13.44 29.734 1.604 1 98.31 140 GLU A CA 1
ATOM 1185 C C . GLU A 1 140 ? 12.763 28.941 0.491 1 98.31 140 GLU A C 1
ATOM 1187 O O . GLU A 1 140 ? 12.278 29.519 -0.485 1 98.31 140 GLU A O 1
ATOM 1192 N N . LEU A 1 141 ? 12.664 27.638 0.578 1 98.65 141 LEU A N 1
ATOM 1193 C CA . LEU A 1 141 ? 12.098 26.798 -0.472 1 98.65 141 LEU A CA 1
ATOM 1194 C C . LEU A 1 141 ? 10.574 26.809 -0.415 1 98.65 141 LEU A C 1
ATOM 1196 O O . LEU A 1 141 ? 9.91 26.358 -1.351 1 98.65 141 LEU A O 1
ATOM 1200 N N . VAL A 1 142 ? 9.99 27.342 0.669 1 98.64 142 VAL A N 1
ATOM 1201 C CA . VAL A 1 142 ? 8.542 27.39 0.847 1 98.64 142 VAL A CA 1
ATOM 1202 C C . VAL A 1 142 ? 8.023 28.78 0.489 1 98.64 142 VAL A C 1
ATOM 1204 O O . VAL A 1 142 ? 6.885 28.928 0.037 1 98.64 142 VAL A O 1
ATOM 1207 N N . LEU A 1 143 ? 8.82 29.814 0.56 1 98.47 143 LEU A N 1
ATOM 1208 C CA . LEU A 1 143 ? 8.471 31.224 0.425 1 98.47 143 LEU A CA 1
ATOM 1209 C C . LEU A 1 143 ? 7.757 31.484 -0.897 1 98.47 143 LEU A C 1
ATOM 1211 O O . LEU A 1 143 ? 6.824 32.288 -0.957 1 98.47 143 LEU A O 1
ATOM 1215 N N . PRO A 1 144 ? 8.124 30.79 -1.956 1 98.02 144 PRO A N 1
ATOM 1216 C CA . PRO A 1 144 ? 7.527 31.128 -3.25 1 98.02 144 PRO A CA 1
ATOM 1217 C C . PRO A 1 144 ? 6.073 30.673 -3.365 1 98.02 144 PRO A C 1
ATOM 1219 O O . PRO A 1 144 ? 5.379 31.048 -4.314 1 98.02 144 PRO A O 1
ATOM 1222 N N . TYR A 1 145 ? 5.561 29.941 -2.434 1 98.44 145 TYR A N 1
ATOM 1223 C CA . TYR A 1 145 ? 4.272 29.284 -2.62 1 98.44 145 TYR A CA 1
ATOM 1224 C C . TYR A 1 145 ? 3.193 29.949 -1.774 1 98.44 145 TYR A C 1
ATOM 1226 O O . TYR A 1 145 ? 3.482 30.497 -0.708 1 98.44 145 TYR A O 1
ATOM 1234 N N . LYS A 1 146 ? 2.008 29.87 -2.221 1 98.59 146 LYS A N 1
ATOM 1235 C CA . LYS A 1 146 ? 0.847 30.369 -1.49 1 98.59 146 LYS A CA 1
ATOM 1236 C C . LYS A 1 146 ? 0.168 29.25 -0.706 1 98.59 146 LYS A C 1
ATOM 1238 O O . LYS A 1 146 ? -0.322 29.47 0.404 1 98.59 146 LYS A O 1
ATOM 1243 N N . TYR A 1 147 ? 0.092 28.011 -1.317 1 98.74 147 TYR A N 1
ATOM 1244 C CA . TYR A 1 147 ? -0.533 26.861 -0.674 1 98.74 147 TYR A CA 1
ATOM 1245 C C . TYR A 1 147 ? 0.469 25.728 -0.489 1 98.74 147 TYR A C 1
ATOM 1247 O O . TYR A 1 147 ? 1.427 25.607 -1.257 1 98.74 147 TYR A O 1
ATOM 1255 N N . TYR A 1 148 ? 0.256 24.97 0.519 1 98.77 148 TYR A N 1
ATOM 1256 C CA . TYR A 1 148 ? 1.047 23.756 0.691 1 98.77 148 TYR A CA 1
ATOM 1257 C C . TYR A 1 148 ? 0.174 22.599 1.161 1 98.77 148 TYR A C 1
ATOM 1259 O O . TYR A 1 148 ? -0.884 22.813 1.757 1 98.77 148 TYR A O 1
ATOM 1267 N N . TRP A 1 149 ? 0.528 21.428 0.856 1 98.88 149 TRP A N 1
ATOM 1268 C CA . TRP A 1 149 ? 0.014 20.16 1.362 1 98.88 149 TRP A CA 1
ATOM 1269 C C . TRP A 1 149 ? 1.09 19.406 2.137 1 98.88 149 TRP A C 1
ATOM 1271 O O . TRP A 1 149 ? 2.073 18.942 1.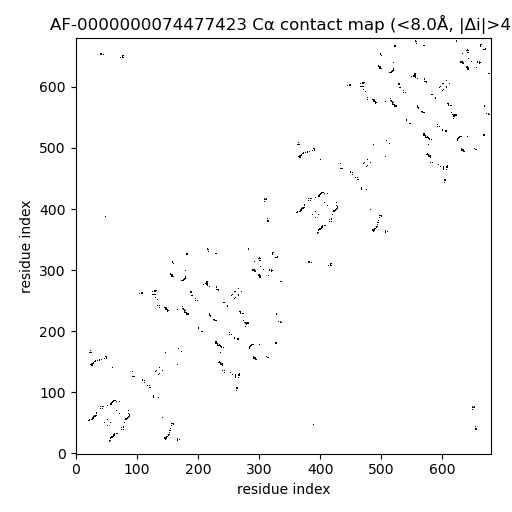555 1 98.88 149 TRP A O 1
ATOM 1281 N N . ARG A 1 150 ? 0.935 19.31 3.429 1 98.8 150 ARG A N 1
ATOM 1282 C CA . ARG A 1 150 ? 1.898 18.578 4.246 1 98.8 150 ARG A CA 1
ATOM 1283 C C . ARG A 1 150 ? 1.754 17.073 4.045 1 98.8 150 ARG A C 1
ATOM 1285 O O . ARG A 1 150 ? 0.657 16.527 4.175 1 98.8 150 ARG A O 1
ATOM 1292 N N . VAL A 1 151 ? 2.859 16.427 3.744 1 98.65 151 VAL A N 1
ATOM 1293 C CA . VAL A 1 151 ? 2.884 14.986 3.51 1 98.65 151 VAL A CA 1
ATOM 1294 C C . VAL A 1 151 ? 3.966 14.342 4.373 1 98.65 151 VAL A C 1
ATOM 1296 O O . VAL A 1 151 ? 5.119 14.779 4.363 1 98.65 151 VAL A O 1
ATOM 1299 N N . GLU A 1 152 ? 3.596 13.357 5.096 1 97.88 152 GLU A N 1
ATOM 1300 C CA . GLU A 1 152 ? 4.522 12.645 5.972 1 97.88 152 GLU A CA 1
ATOM 1301 C C . GLU A 1 152 ? 4.954 11.317 5.356 1 97.88 152 GLU A C 1
ATOM 1303 O O . GLU A 1 152 ? 4.249 10.76 4.511 1 97.88 152 GLU A O 1
ATOM 1308 N N . PRO A 1 153 ? 6.133 10.831 5.771 1 98.01 153 PRO A N 1
ATOM 1309 C CA . PRO A 1 153 ? 6.486 9.474 5.35 1 98.01 153 PRO A CA 1
ATOM 1310 C C . PRO A 1 153 ? 5.556 8.413 5.935 1 98.01 153 PRO A C 1
ATOM 1312 O O . PRO A 1 153 ? 5.125 8.532 7.085 1 98.01 153 PRO A O 1
ATOM 1315 N N . GLY A 1 154 ? 5.269 7.459 5.159 1 97.16 154 GLY A N 1
ATOM 1316 C CA . GLY A 1 154 ? 4.556 6.296 5.662 1 97.16 154 GLY A CA 1
ATOM 1317 C C . GLY A 1 154 ? 3.049 6.465 5.639 1 97.16 154 GLY A C 1
ATOM 1318 O O . GLY A 1 154 ? 2.326 5.725 6.31 1 97.16 154 GLY A O 1
ATOM 1319 N N . VAL A 1 155 ? 2.563 7.478 4.928 1 98.35 155 VAL A N 1
ATOM 1320 C CA . VAL A 1 155 ? 1.123 7.65 4.771 1 98.35 155 VAL A CA 1
ATOM 1321 C C . VAL A 1 155 ? 0.682 7.102 3.416 1 98.35 155 VAL A C 1
ATOM 1323 O O . VAL A 1 155 ? 1.51 6.882 2.529 1 98.35 155 VAL A O 1
ATOM 1326 N N . GLU A 1 156 ? -0.601 6.883 3.29 1 97.44 156 GLU A N 1
ATOM 1327 C CA . GLU A 1 156 ? -1.125 6.315 2.052 1 97.44 156 GLU A CA 1
ATOM 1328 C C . GLU A 1 156 ? -2.446 6.97 1.66 1 97.44 156 GLU A C 1
ATOM 1330 O O . GLU A 1 156 ? -3.256 7.312 2.524 1 97.44 156 GLU A O 1
ATOM 1335 N N . TYR A 1 157 ? -2.667 7.088 0.397 1 98.53 157 TYR A N 1
ATOM 1336 C CA . TYR A 1 157 ? -3.917 7.563 -0.185 1 98.53 157 TYR A CA 1
ATOM 1337 C C . TYR A 1 157 ? -4.631 6.442 -0.932 1 98.53 157 TYR A C 1
ATOM 1339 O O . TYR A 1 157 ? -4.033 5.771 -1.776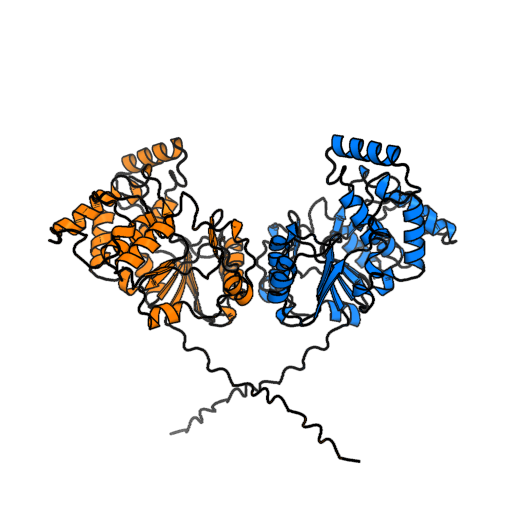 1 98.53 157 TYR A O 1
ATOM 1347 N N . SER A 1 158 ? -5.912 6.252 -0.652 1 98.21 158 SER A N 1
ATOM 1348 C CA . SER A 1 158 ? -6.574 5.023 -1.077 1 98.21 158 SER A CA 1
ATOM 1349 C C . SER A 1 158 ? -7.642 5.306 -2.129 1 98.21 158 SER A C 1
ATOM 1351 O O . SER A 1 158 ? -8.253 4.38 -2.666 1 98.21 158 SER A O 1
ATOM 1353 N N . CYS A 1 159 ? -7.949 6.56 -2.417 1 98.52 159 CYS A N 1
ATOM 1354 C CA . CYS A 1 159 ? -8.975 6.951 -3.377 1 98.52 159 CYS A CA 1
ATOM 1355 C C . CYS A 1 159 ? -8.416 7.923 -4.408 1 98.52 159 CYS A C 1
ATOM 1357 O O . CYS A 1 159 ? -7.597 8.783 -4.077 1 98.52 159 CYS A O 1
ATOM 1359 N N . ASP A 1 160 ? -8.89 7.802 -5.604 1 98.25 160 ASP A N 1
ATOM 1360 C CA . ASP A 1 160 ? -8.541 8.818 -6.592 1 98.25 160 ASP A CA 1
ATOM 1361 C C . ASP A 1 160 ? -9.095 10.184 -6.195 1 98.25 160 ASP A C 1
ATOM 1363 O O . ASP A 1 160 ? -10.227 10.286 -5.719 1 98.25 160 ASP A O 1
ATOM 1367 N N . ILE A 1 161 ? -8.266 11.123 -6.304 1 98.22 161 ILE A N 1
ATOM 1368 C CA . ILE A 1 161 ? -8.697 12.504 -6.113 1 98.22 161 ILE A CA 1
ATOM 1369 C C . ILE A 1 161 ? -8.946 13.159 -7.47 1 98.22 161 ILE A C 1
ATOM 1371 O O . ILE A 1 161 ? -8.01 13.632 -8.119 1 98.22 161 ILE A O 1
ATOM 1375 N N . ASN A 1 162 ? -10.18 13.323 -7.881 1 95.67 162 ASN A N 1
ATOM 1376 C CA . ASN A 1 162 ? -10.564 13.631 -9.254 1 95.67 162 ASN A CA 1
ATOM 1377 C C . ASN A 1 162 ? -10.766 15.13 -9.457 1 95.67 162 ASN A C 1
ATOM 1379 O O . ASN A 1 162 ? -11.39 15.551 -10.432 1 95.67 162 ASN A O 1
ATOM 1383 N N . TYR A 1 163 ? -10.395 15.868 -8.559 1 96.8 163 TYR A N 1
ATOM 1384 C CA . TYR A 1 163 ? -10.356 17.324 -8.645 1 96.8 163 TYR A CA 1
ATOM 1385 C C . TYR A 1 163 ? -9.071 17.872 -8.034 1 96.8 163 TYR A C 1
ATOM 1387 O O . TYR A 1 163 ? -8.277 17.119 -7.465 1 96.8 163 TYR A O 1
ATOM 1395 N N . ASP A 1 164 ? -8.852 19.096 -8.175 1 98 164 ASP A N 1
ATOM 1396 C CA . ASP A 1 164 ? -7.661 19.73 -7.618 1 98 164 ASP A CA 1
ATOM 1397 C C . ASP A 1 164 ? -7.966 20.382 -6.272 1 98 164 ASP A C 1
ATOM 1399 O O . ASP A 1 164 ? -8.581 21.45 -6.218 1 98 164 ASP A O 1
ATOM 1403 N N . PRO A 1 165 ? -7.51 19.791 -5.185 1 98.36 165 PRO A N 1
ATOM 1404 C CA . PRO A 1 165 ? -7.78 20.351 -3.859 1 98.36 165 PRO A CA 1
ATOM 1405 C C . PRO A 1 165 ? -7.23 21.765 -3.692 1 98.36 165 PRO A C 1
ATOM 1407 O O . PRO A 1 165 ? -7.835 22.59 -3.002 1 98.36 165 PRO A O 1
ATOM 1410 N N . PHE A 1 166 ? -6.107 22.077 -4.328 1 98.59 166 PHE A N 1
ATOM 1411 C CA . PHE A 1 166 ? -5.547 23.421 -4.249 1 98.59 166 PHE A CA 1
ATOM 1412 C C . PHE A 1 166 ? -6.464 24.43 -4.929 1 98.59 166 PHE A C 1
ATOM 1414 O O . PHE A 1 166 ? -6.664 25.535 -4.421 1 98.59 166 PHE A O 1
ATOM 1421 N N . THR A 1 167 ? -6.94 24.068 -6.054 1 98.08 167 THR A N 1
ATOM 1422 C CA . THR A 1 167 ? -7.885 24.934 -6.75 1 98.08 167 THR A CA 1
ATOM 1423 C C . THR A 1 167 ? -9.144 25.144 -5.913 1 98.08 167 THR A C 1
ATOM 1425 O O . THR A 1 167 ? -9.67 26.257 -5.843 1 98.08 167 THR A O 1
ATOM 1428 N N . GLU A 1 168 ? -9.605 24.102 -5.325 1 97.43 168 GLU A N 1
ATOM 1429 C CA . GLU A 1 168 ? -10.777 24.249 -4.466 1 97.43 168 GLU A CA 1
ATOM 1430 C C . GLU A 1 168 ? -10.503 25.218 -3.319 1 97.43 168 GLU A C 1
ATOM 1432 O O . GLU A 1 168 ? -11.347 26.054 -2.991 1 97.43 168 GLU A O 1
ATOM 1437 N N . MET A 1 169 ? -9.354 25.069 -2.652 1 98.28 169 MET A N 1
ATOM 1438 C CA . MET A 1 169 ? -8.964 25.997 -1.595 1 98.28 169 MET A CA 1
ATOM 1439 C C . MET A 1 169 ? -9.028 27.439 -2.085 1 98.28 169 MET A C 1
ATOM 1441 O O . MET A 1 169 ? -9.582 28.306 -1.406 1 98.28 169 MET A O 1
ATOM 1445 N N . ALA A 1 170 ? -8.5 27.691 -3.259 1 97.64 170 ALA A N 1
ATOM 1446 C CA . ALA A 1 170 ? -8.405 29.039 -3.814 1 97.64 170 ALA A CA 1
ATOM 1447 C C . ALA A 1 170 ? -9.783 29.571 -4.2 1 97.64 170 ALA A C 1
ATOM 1449 O O . ALA A 1 170 ? -10.144 30.694 -3.84 1 97.64 170 ALA A O 1
ATOM 1450 N N . GLU A 1 171 ? -10.565 28.782 -4.869 1 97.17 171 GLU A N 1
ATOM 1451 C CA . GLU A 1 171 ? -11.847 29.222 -5.411 1 97.17 171 GLU A CA 1
ATOM 1452 C C . GLU A 1 171 ? -12.869 29.443 -4.3 1 97.17 171 GLU A C 1
ATOM 1454 O O . GLU A 1 171 ? -13.68 30.369 -4.371 1 97.17 171 GLU A O 1
ATOM 1459 N N . LYS A 1 172 ? -12.777 28.605 -3.303 1 97.58 172 LYS A N 1
ATOM 1460 C CA . LYS A 1 172 ? -13.76 28.698 -2.228 1 97.58 172 LYS A CA 1
ATOM 1461 C C . LYS A 1 172 ? -13.208 29.486 -1.044 1 97.58 172 LYS A C 1
ATOM 1463 O O . LYS A 1 172 ? -13.86 29.592 -0.003 1 97.58 172 LYS A O 1
ATOM 1468 N N . LYS A 1 173 ? -11.975 29.953 -1.172 1 97.18 173 LYS A N 1
ATOM 1469 C CA . LYS A 1 173 ? -11.309 30.824 -0.208 1 97.18 173 LYS A CA 1
ATOM 1470 C C . LYS A 1 173 ? -11.12 30.119 1.132 1 97.18 173 LYS A C 1
ATOM 1472 O O . LYS A 1 173 ? -11.34 30.714 2.189 1 97.18 173 LYS A O 1
ATOM 1477 N N . TYR A 1 174 ? -10.898 28.827 1.012 1 98.2 174 TYR A N 1
ATOM 1478 C CA . TYR A 1 174 ? -10.5 28.111 2.219 1 98.2 174 TYR A CA 1
ATOM 1479 C C . TYR A 1 174 ? -9.091 28.504 2.647 1 98.2 174 TYR A C 1
ATOM 1481 O O . TYR A 1 174 ? -8.205 28.674 1.807 1 98.2 174 TYR A O 1
ATOM 1489 N N . ARG A 1 175 ? -8.88 28.607 3.932 1 98.27 175 ARG A N 1
ATOM 1490 C CA . ARG A 1 175 ? -7.565 28.956 4.459 1 98.27 175 ARG A CA 1
ATOM 1491 C C . ARG A 1 175 ? -6.863 27.731 5.036 1 98.27 175 ARG A C 1
ATOM 1493 O O . ARG A 1 175 ? -5.642 27.732 5.208 1 98.27 175 ARG A O 1
ATOM 1500 N N . TYR A 1 176 ? -7.692 26.717 5.322 1 98.65 176 TYR A N 1
ATOM 1501 C CA . TYR A 1 176 ? -7.157 25.506 5.935 1 98.65 176 TYR A CA 1
ATOM 1502 C C . TYR A 1 176 ? -8.018 24.295 5.592 1 98.65 176 TYR A C 1
ATOM 1504 O O . TYR A 1 176 ? -9.242 24.405 5.49 1 98.65 176 TYR A O 1
ATOM 1512 N N . GLY A 1 177 ? -7.374 23.196 5.36 1 98.8 177 GLY A N 1
ATOM 1513 C CA . GLY A 1 177 ? -8.066 21.942 5.108 1 98.8 177 GLY A CA 1
ATOM 1514 C C . GLY A 1 177 ? -7.453 20.764 5.841 1 98.8 177 GLY A C 1
ATOM 1515 O O . GLY A 1 177 ? -6.235 20.706 6.025 1 98.8 177 GLY A O 1
ATOM 1516 N N . PHE A 1 178 ? -8.35 19.81 6.255 1 98.69 178 PHE A N 1
ATOM 1517 C CA . PHE A 1 178 ? -7.887 18.643 6.995 1 98.69 178 PHE A CA 1
ATOM 1518 C C . PHE A 1 178 ? -8.684 17.403 6.606 1 98.69 178 PHE A C 1
ATOM 1520 O O . PHE A 1 178 ? -9.686 17.502 5.895 1 98.69 178 PHE A O 1
ATOM 1527 N N . VAL A 1 179 ? -8.161 16.244 7.08 1 98.38 179 VAL A N 1
ATOM 1528 C CA . VAL A 1 179 ? -8.869 14.997 6.812 1 98.38 179 VAL A CA 1
ATOM 1529 C C . VAL A 1 179 ? -9.238 14.319 8.13 1 98.38 179 VAL A C 1
ATOM 1531 O O . VAL A 1 179 ? -10.316 13.733 8.254 1 98.38 179 VAL A O 1
ATOM 1534 N N . ILE A 1 180 ? -8.357 14.425 9.124 1 98.56 180 ILE A N 1
ATOM 1535 C CA . ILE A 1 180 ? -8.561 13.799 10.426 1 98.56 180 ILE A CA 1
ATOM 1536 C C . ILE A 1 180 ? -8.362 14.832 11.532 1 98.56 180 ILE A C 1
ATOM 1538 O O . ILE A 1 180 ? -7.457 15.667 11.455 1 98.56 180 ILE A O 1
ATOM 1542 N N . SER A 1 181 ? -9.208 14.835 12.461 1 98.59 181 SER A N 1
ATOM 1543 C CA . SER A 1 181 ? -9.034 15.541 13.727 1 98.59 181 SER A CA 1
ATOM 1544 C C . SER A 1 181 ? -9.103 14.581 14.909 1 98.59 181 SER A C 1
ATOM 1546 O O . SER A 1 181 ? -9.829 13.585 14.866 1 98.59 181 SER A O 1
ATOM 1548 N N . ILE A 1 182 ? -8.368 14.871 15.946 1 98.47 182 ILE A N 1
ATOM 1549 C CA . ILE A 1 182 ? -8.179 13.863 16.984 1 98.47 182 ILE A CA 1
ATOM 1550 C C . ILE A 1 182 ? -7.909 14.546 18.323 1 98.47 182 ILE A C 1
ATOM 1552 O O . ILE A 1 182 ? -7.56 15.728 18.365 1 98.47 182 ILE A O 1
ATOM 1556 N N . LEU A 1 183 ? -8.054 13.806 19.383 1 98.19 183 LEU A N 1
ATOM 1557 C CA . LEU A 1 183 ? -7.794 14.314 20.726 1 98.19 183 LEU A CA 1
ATOM 1558 C C . LEU A 1 183 ? -6.303 14.27 21.045 1 98.19 183 LEU A C 1
ATOM 1560 O O . LEU A 1 183 ? -5.616 13.308 20.693 1 98.19 183 LEU A O 1
ATOM 1564 N N . GLU A 1 184 ? -5.874 15.277 21.693 1 97.27 184 GLU A N 1
ATOM 1565 C CA . GLU A 1 184 ? -4.515 15.303 22.226 1 97.27 184 GLU A CA 1
ATOM 1566 C C . GLU A 1 184 ? -4.463 14.715 23.633 1 97.27 184 GLU A C 1
ATOM 1568 O O . GLU A 1 184 ? -5.489 14.623 24.312 1 97.27 184 GLU A O 1
ATOM 1573 N N . TYR A 1 185 ? -3.248 14.37 24.025 1 95.07 185 TYR A N 1
ATOM 1574 C CA . TYR A 1 185 ? -3.006 13.964 25.404 1 95.07 185 TYR A CA 1
ATOM 1575 C C . TYR A 1 185 ? -2.762 15.176 26.296 1 95.07 185 TYR A C 1
ATOM 1577 O O . TYR A 1 185 ? -1.789 15.908 26.104 1 95.07 185 TYR A O 1
ATOM 1585 N N . TYR A 1 186 ? -3.559 15.306 27.242 1 95.6 186 TYR A N 1
ATOM 1586 C CA . TYR A 1 186 ? -3.488 16.483 28.1 1 95.6 186 TYR A CA 1
ATOM 1587 C C . TYR A 1 186 ? -2.105 16.621 28.724 1 95.6 186 TYR A C 1
ATOM 1589 O O . TYR A 1 186 ? -1.574 17.729 28.834 1 95.6 186 TYR A O 1
ATOM 1597 N N . MET A 1 187 ? -1.483 15.544 29.101 1 95.68 187 MET A N 1
ATOM 1598 C CA . MET A 1 187 ? -0.212 15.563 29.819 1 95.68 187 MET A CA 1
ATOM 1599 C C . MET A 1 187 ? 0.885 16.194 28.968 1 95.68 187 MET A C 1
ATOM 1601 O O . MET A 1 187 ? 1.913 16.625 29.493 1 95.68 187 MET A O 1
ATOM 1605 N N . THR A 1 188 ? 0.684 16.285 27.703 1 97.33 188 THR A N 1
ATOM 1606 C CA . THR A 1 188 ? 1.719 16.803 26.815 1 97.33 188 THR A CA 1
ATOM 1607 C C . THR A 1 188 ? 1.602 18.318 26.675 1 97.33 188 THR A C 1
ATOM 1609 O O . THR A 1 188 ? 2.53 18.976 26.201 1 97.33 188 THR A O 1
ATOM 1612 N N . ILE A 1 189 ? 0.392 18.847 27.1 1 98.04 189 ILE A N 1
ATOM 1613 C CA . ILE A 1 189 ? 0.211 20.264 26.807 1 98.04 189 ILE A CA 1
ATOM 1614 C C . ILE A 1 189 ? -0.539 20.936 27.955 1 98.04 189 ILE A C 1
ATOM 1616 O O . ILE A 1 189 ? -1.498 21.678 27.728 1 98.04 189 ILE A O 1
ATOM 1620 N N . PRO A 1 190 ? -0.202 20.76 29.13 1 97.33 190 PRO A N 1
ATOM 1621 C CA . PRO A 1 190 ? -0.998 21.311 30.229 1 97.33 190 PRO A CA 1
ATOM 1622 C C . PRO A 1 190 ? -0.989 22.838 30.256 1 97.33 190 PRO A C 1
ATOM 1624 O O . PRO A 1 190 ? -1.949 23.456 30.724 1 97.33 190 PRO A O 1
ATOM 1627 N N . SER A 1 191 ? 0.052 23.509 29.821 1 98.29 191 SER A N 1
ATOM 1628 C CA . SER A 1 191 ? 0.129 24.96 29.951 1 98.29 191 SER A CA 1
ATOM 1629 C C . SER A 1 191 ? -0.131 25.65 28.616 1 98.29 191 SER A C 1
ATOM 1631 O O . SER A 1 191 ? -0.07 26.877 28.523 1 98.29 191 SER A O 1
ATOM 1633 N N . LEU A 1 192 ? -0.39 24.831 27.546 1 98.65 192 LEU A N 1
ATOM 1634 C CA . LEU A 1 192 ? -0.53 25.415 26.216 1 98.65 192 LEU A CA 1
ATOM 1635 C C . LEU A 1 192 ? -1.719 26.367 26.163 1 98.65 192 LEU A C 1
ATOM 1637 O O . LEU A 1 192 ? -1.562 27.546 25.835 1 98.65 192 LEU A O 1
ATOM 1641 N N . PHE A 1 193 ? -2.894 25.888 26.521 1 97.83 193 PHE A N 1
ATOM 1642 C CA . PHE A 1 193 ? -4.087 26.706 26.335 1 97.83 193 PHE A CA 1
ATOM 1643 C C . PHE A 1 193 ? -4.067 27.912 27.267 1 97.83 193 PHE A C 1
ATOM 1645 O O . PHE A 1 193 ? -4.392 29.027 26.855 1 97.83 193 PHE A O 1
ATOM 1652 N N . PRO A 1 194 ? -3.681 27.821 28.55 1 96.83 194 PRO A N 1
ATOM 1653 C CA . PRO A 1 194 ? -3.503 29.019 29.373 1 96.83 194 PRO A CA 1
ATOM 1654 C C . PRO A 1 194 ? -2.587 30.053 28.72 1 96.83 194 PRO A C 1
ATOM 1656 O O . PRO A 1 194 ? -2.842 31.256 28.815 1 96.83 194 PRO A O 1
ATOM 1659 N N . SER A 1 195 ? -1.527 29.605 28.082 1 97.27 195 SER A N 1
ATOM 1660 C CA . SER A 1 195 ? -0.619 30.515 27.392 1 97.27 195 SER A CA 1
ATOM 1661 C C . SER A 1 195 ? -1.307 31.193 26.212 1 97.27 195 SER A C 1
ATOM 1663 O O . SER A 1 195 ? -1.038 32.359 25.916 1 97.27 195 SER A O 1
ATOM 1665 N N . VAL A 1 196 ? -2.169 30.468 25.527 1 96.47 196 VAL A N 1
ATOM 1666 C CA . VAL A 1 196 ? -2.937 31.026 24.419 1 96.47 196 VAL A CA 1
ATOM 1667 C C . VAL A 1 196 ? -3.889 32.1 24.939 1 96.47 196 VAL A C 1
ATOM 1669 O O . VAL A 1 196 ? -3.989 33.184 24.359 1 96.47 196 VAL A O 1
ATOM 1672 N N . VAL A 1 197 ? -4.581 31.804 25.99 1 93.73 197 VAL A N 1
ATOM 1673 C CA . VAL A 1 197 ? -5.516 32.749 26.593 1 93.73 197 VAL A CA 1
ATOM 1674 C C . VAL A 1 197 ? -4.779 34.031 26.977 1 93.73 197 VAL A C 1
ATOM 1676 O O . VAL A 1 197 ? -5.275 35.134 26.739 1 93.73 197 VAL A O 1
ATOM 1679 N N . GLU A 1 198 ? -3.652 33.864 27.528 1 93.96 198 GLU A N 1
ATOM 1680 C CA . GLU A 1 198 ? -2.838 35.02 27.892 1 93.96 198 GLU A CA 1
ATOM 1681 C C . GLU A 1 198 ? -2.547 35.895 26.675 1 93.96 198 GLU A C 1
ATOM 1683 O O . GLU A 1 198 ? -2.646 37.122 26.748 1 93.96 198 GLU A O 1
ATOM 1688 N N . PHE A 1 199 ? -2.135 35.359 25.525 1 95.06 199 PHE A N 1
ATOM 1689 C CA . PHE A 1 199 ? -1.833 36.09 24.3 1 95.06 199 PHE A CA 1
ATOM 1690 C C . PHE A 1 199 ? -3.034 36.913 23.85 1 95.06 199 PHE A C 1
ATOM 1692 O O . PHE A 1 199 ? -2.91 38.111 23.589 1 95.06 199 PHE A O 1
ATOM 1699 N N . PHE A 1 200 ? -4.191 36.261 23.757 1 90.84 200 PHE A N 1
ATOM 1700 C CA . PHE A 1 200 ? -5.368 36.91 23.192 1 90.84 200 PHE A CA 1
ATOM 1701 C C . PHE A 1 200 ? -5.946 37.928 24.167 1 90.84 200 PHE A C 1
ATOM 1703 O O . PHE A 1 200 ? -6.483 38.957 23.753 1 90.84 200 PHE A O 1
ATOM 1710 N N . THR A 1 201 ? -5.803 37.742 25.501 1 87.42 201 THR A N 1
ATOM 1711 C CA . THR A 1 201 ? -6.278 38.701 26.493 1 87.42 201 THR A CA 1
ATOM 1712 C C . THR A 1 201 ? -5.383 39.937 26.522 1 87.42 201 THR A C 1
ATOM 1714 O O . THR A 1 201 ? -5.865 41.054 26.719 1 87.42 201 THR A O 1
ATOM 1717 N N . SER A 1 202 ? -4.168 39.811 26.353 1 85.21 202 SER A N 1
ATOM 1718 C CA . SER A 1 202 ? -3.228 40.927 26.37 1 85.21 202 SER A CA 1
ATOM 1719 C C . SER A 1 202 ? -3.444 41.851 25.176 1 85.21 202 SER A C 1
ATOM 1721 O O . SER A 1 202 ? -3.085 43.029 25.222 1 85.21 202 SER A O 1
ATOM 1723 N N . ARG A 1 203 ? -3.848 41.533 24.169 1 79.93 203 ARG A N 1
ATOM 1724 C CA . ARG A 1 203 ? -4.033 42.318 22.953 1 79.93 203 ARG A CA 1
ATOM 1725 C C . ARG A 1 203 ? -5.435 42.915 22.894 1 79.93 203 ARG A C 1
ATOM 1727 O O . ARG A 1 203 ? -5.812 43.533 21.896 1 79.93 203 ARG A O 1
ATOM 1734 N N . GLY A 1 204 ? -5.945 43.049 24.023 1 65.89 204 GLY A N 1
ATOM 1735 C CA . GLY A 1 204 ? -7.222 43.739 24.108 1 65.89 204 GLY A CA 1
ATOM 1736 C C . GLY A 1 204 ? -8.4 42.866 23.717 1 65.89 204 GLY A C 1
ATOM 1737 O O . GLY A 1 204 ? -9.519 43.358 23.563 1 65.89 204 GLY A O 1
ATOM 1738 N N . HIS A 1 205 ? -7.904 41.774 23.132 1 58.7 205 HIS A N 1
ATOM 1739 C CA . HIS A 1 205 ? -9.063 40.911 22.933 1 58.7 205 HIS A CA 1
ATOM 1740 C C . HIS A 1 205 ? -9.712 40.544 24.264 1 58.7 205 HIS A C 1
ATOM 1742 O O . HIS A 1 205 ? -10.33 39.485 24.387 1 58.7 205 HIS A O 1
ATOM 1748 N N . GLU A 1 206 ? -9.251 41.486 25.151 1 50.27 206 GLU A N 1
ATOM 1749 C CA . GLU A 1 206 ? -9.762 41.274 26.502 1 50.27 206 GLU A CA 1
ATOM 1750 C C . GLU A 1 206 ? -11.155 40.652 26.473 1 50.27 206 GLU A C 1
ATOM 1752 O O . GLU A 1 206 ? -11.566 39.992 27.43 1 50.27 206 GLU A O 1
ATOM 1757 N N . GLY A 1 207 ? -11.926 41.184 25.556 1 50.57 207 GLY A N 1
ATOM 1758 C CA . GLY A 1 207 ? -13.168 40.427 25.545 1 50.57 207 GLY A CA 1
ATOM 1759 C C . GLY A 1 207 ? -12.976 38.972 25.159 1 50.57 207 GLY A C 1
ATOM 1760 O O . GLY A 1 207 ? -11.891 38.416 25.335 1 50.57 207 GLY A O 1
ATOM 1761 N N . SER A 1 208 ? -14.096 38.21 24.614 1 61.17 208 SER A N 1
ATOM 1762 C CA . SER A 1 208 ? -14.278 36.771 24.461 1 61.17 208 SER A CA 1
ATOM 1763 C C . SER A 1 208 ? -13.622 36.263 23.181 1 61.17 208 SER A C 1
ATOM 1765 O O . SER A 1 208 ? -13.849 36.812 22.101 1 61.17 208 SER A O 1
ATOM 1767 N N . ILE A 1 209 ? -12.366 35.693 23.272 1 65.23 209 ILE A N 1
ATOM 1768 C CA . ILE A 1 209 ? -11.871 34.915 22.141 1 65.23 209 ILE A CA 1
ATOM 1769 C C . ILE A 1 209 ? -13.047 34.379 21.329 1 65.23 209 ILE A C 1
ATOM 1771 O O . ILE A 1 209 ? -12.903 34.075 20.142 1 65.23 209 ILE A O 1
ATOM 1775 N N . VAL A 1 210 ? -14.197 34.597 21.908 1 69.84 210 VAL A N 1
ATOM 1776 C CA . VAL A 1 210 ? -15.384 34.006 21.299 1 69.84 210 VAL A CA 1
ATOM 1777 C C . VAL A 1 210 ? -16.197 35.09 20.594 1 69.84 210 VAL A C 1
ATOM 1779 O O . VAL A 1 210 ? -17.172 34.79 19.901 1 69.84 210 VAL A O 1
ATOM 1782 N N . ALA A 1 211 ? -15.743 36.308 20.624 1 61.42 211 ALA A N 1
ATOM 1783 C CA . ALA A 1 211 ? -16.558 37.397 20.092 1 61.42 211 ALA A CA 1
ATOM 1784 C C . ALA A 1 211 ? -16.435 37.482 18.573 1 61.42 211 ALA A C 1
ATOM 1786 O O . ALA A 1 211 ? -17.258 38.121 17.912 1 61.42 211 ALA A O 1
ATOM 1787 N N . ARG A 1 212 ? -15.526 36.952 18.037 1 72.82 212 ARG A N 1
ATOM 1788 C CA . ARG A 1 212 ? -15.343 36.945 16.589 1 72.82 212 ARG A CA 1
ATOM 1789 C C . ARG A 1 212 ? -15.921 35.677 15.97 1 72.82 212 ARG A C 1
ATOM 1791 O O . ARG A 1 212 ? -16.126 34.679 16.664 1 72.82 212 ARG A O 1
ATOM 1798 N N . GLU A 1 213 ? -16.417 35.924 14.746 1 84.03 213 GLU A N 1
ATOM 1799 C CA . GLU A 1 213 ? -16.824 34.744 13.989 1 84.03 213 GLU A CA 1
ATOM 1800 C C . GLU A 1 213 ? -15.639 33.817 13.733 1 84.03 213 GLU A C 1
ATOM 1802 O O . GLU A 1 213 ? -14.828 34.07 12.839 1 84.03 213 GLU A O 1
ATOM 1807 N N . ASN A 1 214 ? -15.53 32.923 14.618 1 91.21 214 ASN A N 1
ATOM 1808 C CA . ASN A 1 214 ? -14.456 31.945 14.487 1 91.21 214 ASN A CA 1
ATOM 1809 C C . ASN A 1 214 ? -14.947 30.531 14.781 1 91.21 214 ASN A C 1
ATOM 1811 O O . ASN A 1 214 ? -16.152 30.277 14.79 1 91.21 214 ASN A O 1
ATOM 1815 N N . THR A 1 215 ? -14.097 29.639 14.898 1 94.37 215 THR A N 1
ATOM 1816 C CA . THR A 1 215 ? -14.417 28.219 14.993 1 94.37 215 THR A CA 1
ATOM 1817 C C . THR A 1 215 ? -14.169 27.702 16.408 1 94.37 215 THR A C 1
ATOM 1819 O O . THR A 1 215 ? -13.793 26.543 16.593 1 94.37 215 THR A O 1
ATOM 1822 N N . HIS A 1 216 ? -14.298 28.581 17.421 1 94.31 216 HIS A N 1
ATOM 1823 C CA . HIS A 1 216 ? -13.926 28.241 18.789 1 94.31 216 HIS A CA 1
ATOM 1824 C C . HIS A 1 216 ? -14.778 27.094 19.323 1 94.31 216 HIS A C 1
ATOM 1826 O O . HIS A 1 216 ? -14.331 26.331 20.182 1 94.31 216 HIS A O 1
ATOM 1832 N N . ARG A 1 217 ? -15.963 26.842 18.78 1 94.21 217 ARG A N 1
ATOM 1833 C CA . ARG A 1 217 ? -16.86 25.793 19.254 1 94.21 217 ARG A CA 1
ATOM 1834 C C . ARG A 1 217 ? -16.289 24.41 18.959 1 94.21 217 ARG A C 1
ATOM 1836 O O . ARG A 1 217 ? -16.713 23.418 19.556 1 94.21 217 ARG A O 1
ATOM 1843 N N . PHE A 1 218 ? -15.398 24.35 18.084 1 97.25 218 PHE A N 1
ATOM 1844 C CA . PHE A 1 218 ? -14.706 23.104 17.777 1 97.25 218 PHE A CA 1
ATOM 1845 C C . PHE A 1 218 ? -13.808 22.684 18.935 1 97.25 218 PHE A C 1
ATOM 1847 O O . PHE A 1 218 ? -13.771 21.509 19.305 1 97.25 218 PHE A O 1
ATOM 1854 N N . ILE A 1 219 ? -13.188 23.651 19.658 1 97.47 219 ILE A N 1
ATOM 1855 C CA . ILE A 1 219 ? -12.111 23.26 20.561 1 97.47 219 ILE A CA 1
ATOM 1856 C C . ILE A 1 219 ? -12.478 23.635 21.995 1 97.47 219 ILE A C 1
ATOM 1858 O O . ILE A 1 219 ? -11.821 23.201 22.944 1 97.47 219 ILE A O 1
ATOM 1862 N N . LEU A 1 220 ? -13.519 24.46 22.188 1 95.68 220 LEU A N 1
ATOM 1863 C CA . LEU A 1 220 ? -13.849 24.919 23.533 1 95.68 220 LEU A CA 1
ATOM 1864 C C . LEU A 1 220 ? -15.153 24.294 24.016 1 95.68 220 LEU A C 1
ATOM 1866 O O . LEU A 1 220 ? -16.106 24.162 23.244 1 95.68 220 LEU A O 1
ATOM 1870 N N . GLU A 1 221 ? -15.114 23.936 25.261 1 94.79 221 GLU A N 1
ATOM 1871 C CA . GLU A 1 221 ? -16.352 23.589 25.952 1 94.79 221 GLU A CA 1
ATOM 1872 C C . GLU A 1 221 ? -17.186 24.833 26.248 1 94.79 221 GLU A C 1
ATOM 1874 O O . GLU A 1 221 ? -16.72 25.958 26.06 1 94.79 221 GLU A O 1
ATOM 1879 N N . ASP A 1 222 ? -18.413 24.593 26.706 1 90.97 222 ASP A N 1
ATOM 1880 C CA . ASP A 1 222 ? -19.322 25.696 26.998 1 90.97 222 ASP A CA 1
ATOM 1881 C C . ASP A 1 222 ? -18.755 26.602 28.089 1 90.97 222 ASP A C 1
ATOM 1883 O O . ASP A 1 222 ? -18.994 27.811 28.086 1 90.97 222 ASP A O 1
ATOM 1887 N N . ASP A 1 223 ? -17.932 26.087 28.946 1 92.11 223 ASP A N 1
ATOM 1888 C CA . ASP A 1 223 ? -17.379 26.864 30.052 1 92.11 223 ASP A CA 1
ATOM 1889 C C . ASP A 1 223 ? -16.066 27.532 29.651 1 92.11 223 ASP A C 1
ATOM 1891 O O . ASP A 1 223 ? -15.404 28.158 30.481 1 92.11 223 ASP A O 1
ATOM 1895 N N . GLY A 1 224 ? -15.685 27.304 28.419 1 90.55 224 GLY A N 1
ATOM 1896 C CA . GLY A 1 224 ? -14.492 27.969 27.919 1 90.55 224 GLY A CA 1
ATOM 1897 C C . GLY A 1 224 ? -13.244 27.111 28.02 1 90.55 224 GLY A C 1
ATOM 1898 O O . GLY A 1 224 ? -12.171 27.512 27.565 1 90.55 224 GLY A O 1
ATOM 1899 N N . ALA A 1 225 ? -13.374 25.943 28.547 1 94.57 225 ALA A N 1
ATOM 1900 C CA . ALA A 1 225 ? -12.229 25.047 28.688 1 94.57 225 ALA A CA 1
ATOM 1901 C C . ALA A 1 225 ? -11.846 24.432 27.345 1 94.57 225 ALA A C 1
ATOM 1903 O O . ALA A 1 225 ? -12.713 24.144 26.516 1 94.57 225 ALA A O 1
ATOM 1904 N N . TYR A 1 226 ? -10.591 24.296 27.195 1 97.08 226 TYR A N 1
ATOM 1905 C CA . TYR A 1 226 ? -10.096 23.602 26.011 1 97.08 226 TYR A CA 1
ATOM 1906 C C . TYR A 1 226 ? -10.405 22.111 26.084 1 97.08 226 TYR A C 1
ATOM 1908 O O . TYR A 1 226 ? -10.105 21.457 27.086 1 97.08 226 TYR A O 1
ATOM 1916 N N . ASN A 1 227 ? -10.964 21.543 25.067 1 98.09 227 ASN A N 1
ATOM 1917 C CA . ASN A 1 227 ? -11.423 20.159 25.109 1 98.09 227 ASN A CA 1
ATOM 1918 C C . ASN A 1 227 ? -10.39 19.208 24.509 1 98.09 227 ASN A C 1
ATOM 1920 O O . ASN A 1 227 ? -10.654 18.014 24.359 1 98.09 227 ASN A O 1
ATOM 1924 N N . LEU A 1 228 ? -9.208 19.66 23.981 1 98.52 228 LEU A N 1
ATOM 1925 C CA . LEU A 1 228 ? -8.048 18.908 23.514 1 98.52 228 LEU A CA 1
ATOM 1926 C C . LEU A 1 228 ? -8.206 18.522 22.046 1 98.52 228 LEU A C 1
ATOM 1928 O O . LEU A 1 228 ? -7.35 17.834 21.486 1 98.52 228 LEU A O 1
ATOM 1932 N N . CYS A 1 229 ? -9.251 18.974 21.382 1 98.63 229 CYS A N 1
ATOM 1933 C CA . CYS A 1 229 ? -9.435 18.688 19.964 1 98.63 229 CYS A CA 1
ATOM 1934 C C . CYS A 1 229 ? -8.434 19.464 19.117 1 98.63 229 CYS A C 1
ATOM 1936 O O . CYS A 1 229 ? -8.139 20.625 19.405 1 98.63 229 CYS A O 1
ATOM 1938 N N . HIS A 1 230 ? -7.926 18.842 18.151 1 98.68 230 HIS A N 1
ATOM 1939 C CA . HIS A 1 230 ? -7.076 19.519 17.178 1 98.68 230 HIS A CA 1
ATOM 1940 C C . HIS A 1 230 ? -7.138 18.83 15.819 1 98.68 230 HIS A C 1
ATOM 1942 O O . HIS A 1 230 ? -7.555 17.674 15.723 1 98.68 230 HIS A O 1
ATOM 1948 N N . PHE A 1 231 ? -6.82 19.533 14.742 1 98.72 231 PHE A N 1
ATOM 1949 C CA . PHE A 1 231 ? -6.595 18.949 13.425 1 98.72 231 PHE A CA 1
ATOM 1950 C C . PHE A 1 231 ? -5.301 18.145 13.404 1 98.72 231 PHE A C 1
ATOM 1952 O O . PHE A 1 231 ? -4.258 18.624 13.853 1 98.72 231 PHE A O 1
ATOM 1959 N N . TRP A 1 232 ? -5.378 16.917 12.984 1 98.23 232 TRP A N 1
ATOM 1960 C CA . TRP A 1 232 ? -4.172 16.109 12.841 1 98.23 232 TRP A CA 1
ATOM 1961 C C . TRP A 1 232 ? -3.347 16.569 11.643 1 98.23 232 TRP A C 1
ATOM 1963 O O . TRP A 1 232 ? -3.688 16.272 10.496 1 98.23 232 TRP A O 1
ATOM 1973 N N . THR A 1 233 ? -2.273 17.194 11.873 1 97.78 233 THR A N 1
ATOM 1974 C CA . THR A 1 233 ? -1.565 18.004 10.888 1 97.78 233 THR A CA 1
ATOM 1975 C C . THR A 1 233 ? -0.727 17.123 9.965 1 97.78 233 THR A C 1
ATOM 1977 O O . THR A 1 233 ? -0.1 17.618 9.026 1 97.78 233 THR A O 1
ATOM 1980 N N . ASN A 1 234 ? -0.756 15.784 10.171 1 96.68 234 ASN A N 1
ATOM 1981 C CA . ASN A 1 234 ? -0.036 14.891 9.269 1 96.68 234 ASN A CA 1
ATOM 1982 C C . ASN A 1 234 ? -0.582 14.972 7.846 1 96.68 234 ASN A C 1
ATOM 1984 O O . ASN A 1 234 ? 0.094 14.579 6.894 1 96.68 234 ASN A O 1
ATOM 1988 N N . PHE A 1 235 ? -1.772 15.384 7.78 1 97.84 235 PHE A N 1
ATOM 1989 C CA . PHE A 1 235 ? -2.404 15.84 6.548 1 97.84 235 PHE A CA 1
ATOM 1990 C C . PHE A 1 235 ? -2.994 17.234 6.727 1 97.84 235 PHE A C 1
ATOM 1992 O O . PHE A 1 235 ? -3.876 17.438 7.564 1 97.84 235 PHE A O 1
ATOM 1999 N N . GLU A 1 236 ? -2.582 18.163 5.969 1 98.41 236 GLU A N 1
ATOM 2000 C CA . GLU A 1 236 ? -3.205 19.483 5.948 1 98.41 236 GLU A CA 1
ATOM 2001 C C . GLU A 1 236 ? -2.902 20.215 4.644 1 98.41 236 GLU A C 1
ATOM 2003 O O . GLU A 1 236 ? -1.82 20.06 4.076 1 98.41 236 GLU A O 1
ATOM 2008 N N . ILE A 1 237 ? -3.785 20.829 4.15 1 98.77 237 ILE A N 1
ATOM 2009 C CA . ILE A 1 237 ? -3.611 21.811 3.085 1 98.77 237 ILE A CA 1
ATOM 2010 C C . ILE A 1 237 ? -3.878 23.213 3.628 1 98.77 237 ILE A C 1
ATOM 2012 O O . ILE A 1 237 ? -4.942 23.474 4.194 1 98.77 237 ILE A O 1
ATOM 2016 N N . GLY A 1 238 ? -2.892 24.068 3.49 1 98.59 238 GLY A N 1
ATOM 2017 C CA . GLY A 1 238 ? -3.024 25.372 4.12 1 98.59 238 GLY A CA 1
ATOM 2018 C C . GLY A 1 238 ? -2.63 26.518 3.208 1 98.59 238 GLY A C 1
ATOM 2019 O O . GLY A 1 238 ? -1.806 26.346 2.307 1 98.59 238 GLY A O 1
ATOM 2020 N N . ASP A 1 239 ? -3.237 27.616 3.389 1 98.5 239 ASP A N 1
ATOM 2021 C CA . ASP A 1 239 ? -2.809 28.91 2.867 1 98.5 239 ASP A CA 1
ATOM 2022 C C . ASP A 1 239 ? -1.656 29.481 3.69 1 98.5 239 ASP A C 1
ATOM 2024 O O . ASP A 1 239 ? -1.824 29.791 4.871 1 98.5 239 ASP A O 1
ATOM 2028 N N . LEU A 1 240 ? -0.558 29.661 3.093 1 98.68 240 LEU A N 1
ATOM 2029 C CA . LEU A 1 240 ? 0.636 30.065 3.827 1 98.68 240 LEU A CA 1
ATOM 2030 C C . LEU A 1 240 ? 0.51 31.501 4.325 1 98.68 240 LEU A C 1
ATOM 2032 O O . LEU A 1 240 ? 1.208 31.903 5.258 1 98.68 240 LEU A O 1
ATOM 2036 N N . ASP A 1 241 ? -0.386 32.279 3.727 1 98.27 241 ASP A N 1
ATOM 2037 C CA . ASP A 1 241 ? -0.622 33.634 4.215 1 98.27 241 ASP A CA 1
ATOM 2038 C C . ASP A 1 241 ? -1.155 33.617 5.646 1 98.27 241 ASP A C 1
ATOM 2040 O O . ASP A 1 241 ? -0.887 34.535 6.425 1 98.27 241 ASP A O 1
ATOM 2044 N N . LEU A 1 242 ? -1.891 32.625 5.94 1 97.94 242 LEU A N 1
ATOM 2045 C CA . LEU A 1 242 ? -2.406 32.485 7.298 1 97.94 242 LEU A CA 1
ATOM 2046 C C . LEU A 1 242 ? -1.264 32.406 8.306 1 97.94 242 LEU A C 1
ATOM 2048 O O . LEU A 1 242 ? -1.247 33.149 9.29 1 97.94 242 LEU A O 1
ATOM 2052 N N . PHE A 1 243 ? -0.255 31.641 8.012 1 97.86 243 PHE A N 1
ATOM 2053 C CA . PHE A 1 243 ? 0.829 31.366 8.947 1 97.86 243 PHE A CA 1
ATOM 2054 C C . PHE A 1 243 ? 1.927 32.416 8.827 1 97.86 243 PHE A C 1
ATOM 2056 O O . PHE A 1 243 ? 2.831 32.475 9.663 1 97.86 243 PHE A O 1
ATOM 2063 N N . ARG A 1 244 ? 1.834 33.246 7.802 1 98.47 244 ARG A N 1
ATOM 2064 C CA . ARG A 1 244 ? 2.775 34.346 7.621 1 98.47 244 ARG A CA 1
ATOM 2065 C C . ARG A 1 244 ? 2.186 35.659 8.125 1 98.47 244 ARG A C 1
ATOM 2067 O O . ARG A 1 244 ? 2.841 36.702 8.07 1 98.47 244 ARG A O 1
ATOM 2074 N N . SER A 1 245 ? 1.013 35.679 8.568 1 97.58 245 SER A N 1
ATOM 2075 C CA . SER A 1 245 ? 0.366 36.886 9.071 1 97.58 245 SER A CA 1
ATOM 2076 C C . SER A 1 245 ? 1.069 37.412 10.318 1 97.58 245 SER A C 1
ATOM 2078 O O . SER A 1 245 ? 1.715 36.65 11.041 1 97.58 245 SER A O 1
ATOM 2080 N N . GLU A 1 246 ? 0.871 38.667 10.565 1 96.76 246 GLU A N 1
ATOM 2081 C CA . GLU A 1 246 ? 1.426 39.287 11.764 1 96.76 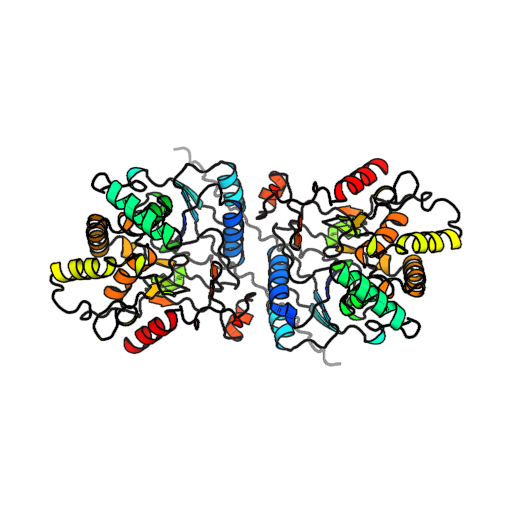246 GLU A CA 1
ATOM 2082 C C . GLU A 1 246 ? 0.846 38.66 13.029 1 96.76 246 GLU A C 1
ATOM 2084 O O . GLU A 1 246 ? 1.576 38.386 13.984 1 96.76 246 GLU A O 1
ATOM 2089 N N . GLU A 1 247 ? -0.411 38.395 13.014 1 94.65 247 GLU A N 1
ATOM 2090 C CA . GLU A 1 247 ? -1.074 37.831 14.186 1 94.65 247 GLU A CA 1
ATOM 2091 C C . GLU A 1 247 ? -0.519 36.449 14.522 1 94.65 247 GLU A C 1
ATOM 2093 O O . GLU A 1 247 ? -0.248 36.15 15.687 1 94.65 247 GLU A O 1
ATOM 2098 N N . TYR A 1 248 ? -0.338 35.622 13.53 1 97.42 248 TYR A N 1
ATOM 2099 C CA . TYR A 1 248 ? 0.196 34.29 13.793 1 97.42 248 TYR A CA 1
ATOM 2100 C C . TYR A 1 248 ? 1.644 34.367 14.264 1 97.42 248 TYR A C 1
ATOM 2102 O O . TYR A 1 248 ? 2.054 33.616 15.152 1 97.42 248 TYR A O 1
ATOM 2110 N N . THR A 1 249 ? 2.405 35.243 13.664 1 97.82 249 THR A N 1
ATOM 2111 C CA . THR A 1 249 ? 3.802 35.409 14.046 1 97.82 249 THR A CA 1
ATOM 2112 C C . THR A 1 249 ? 3.917 35.828 15.509 1 97.82 249 THR A C 1
ATOM 2114 O O . THR A 1 249 ? 4.713 35.262 16.261 1 97.82 249 THR A O 1
ATOM 2117 N N . GLU A 1 250 ? 3.104 36.757 15.904 1 97.13 250 GLU A N 1
ATOM 2118 C CA . GLU A 1 250 ? 3.109 37.206 17.294 1 97.13 250 GLU A CA 1
ATOM 2119 C C . GLU A 1 250 ? 2.638 36.099 18.232 1 97.13 250 GLU A C 1
ATOM 2121 O O . GLU A 1 250 ? 3.173 35.94 19.331 1 97.13 250 GLU A O 1
ATOM 2126 N N . TYR A 1 251 ? 1.622 35.424 17.795 1 96.95 251 TYR A N 1
ATOM 2127 C CA . TYR A 1 251 ? 1.097 34.28 18.533 1 96.95 251 TYR A CA 1
ATOM 2128 C C . TYR A 1 251 ? 2.188 33.245 18.781 1 96.95 251 TYR A C 1
ATOM 2130 O O . TYR A 1 251 ? 2.427 32.847 19.924 1 96.95 251 TYR A O 1
ATOM 2138 N N . PHE A 1 252 ? 2.907 32.844 17.71 1 98.37 252 PHE A N 1
ATOM 2139 C CA . PHE A 1 252 ? 3.973 31.858 17.835 1 98.37 252 PHE A CA 1
ATOM 2140 C C . PHE A 1 252 ? 5.083 32.373 18.744 1 98.37 252 PHE A C 1
ATOM 2142 O O . PHE A 1 252 ? 5.571 31.644 19.61 1 98.37 252 PHE A O 1
ATOM 2149 N N . ASN A 1 253 ? 5.493 33.602 18.519 1 98 253 ASN A N 1
ATOM 2150 C CA . ASN A 1 253 ? 6.561 34.163 19.339 1 98 253 ASN A CA 1
ATOM 2151 C C . ASN A 1 253 ? 6.2 34.143 20.821 1 98 253 ASN A C 1
ATOM 2153 O O . ASN A 1 253 ? 7.047 33.848 21.667 1 98 253 ASN A O 1
ATOM 2157 N N . HIS A 1 254 ? 4.989 34.488 21.102 1 97.62 254 HIS A N 1
ATOM 2158 C CA . HIS A 1 254 ? 4.514 34.438 22.48 1 97.62 254 HIS A CA 1
ATOM 2159 C C . HIS A 1 254 ? 4.614 33.025 23.046 1 97.62 254 HIS A C 1
ATOM 2161 O O . HIS A 1 254 ? 5.179 32.822 24.123 1 97.62 254 HIS A O 1
ATOM 2167 N N . LEU A 1 255 ? 4.142 32.037 22.332 1 98.56 255 LEU A N 1
ATOM 2168 C CA . LEU A 1 255 ? 4.17 30.654 22.796 1 98.56 255 LEU A CA 1
ATOM 2169 C C . LEU A 1 255 ? 5.605 30.15 22.914 1 98.56 255 LEU A C 1
ATOM 2171 O O . LEU A 1 255 ? 5.949 29.464 23.878 1 98.56 255 LEU A O 1
ATOM 2175 N N . ASP A 1 256 ? 6.349 30.508 21.882 1 98.28 256 ASP A N 1
ATOM 2176 C CA . ASP A 1 256 ? 7.746 30.088 21.893 1 98.28 256 ASP A CA 1
ATOM 2177 C C . ASP A 1 256 ? 8.465 30.606 23.137 1 98.28 256 ASP A C 1
ATOM 2179 O O . ASP A 1 256 ? 9.279 29.895 23.731 1 98.28 256 ASP A O 1
ATOM 2183 N N . SER A 1 257 ? 8.18 31.779 23.554 1 97.75 257 SER A N 1
ATOM 2184 C CA . SER A 1 257 ? 8.831 32.397 24.704 1 97.75 257 SER A CA 1
ATOM 2185 C C . SER A 1 257 ? 8.478 31.669 25.997 1 97.75 257 SER A C 1
ATOM 2187 O O . SER A 1 257 ? 9.168 31.818 27.008 1 97.75 257 SER A O 1
ATOM 2189 N N . LYS A 1 258 ? 7.38 30.909 25.999 1 97.57 258 LYS A N 1
ATOM 2190 C CA . LYS A 1 258 ? 6.946 30.18 27.187 1 97.57 258 LYS A CA 1
ATOM 2191 C C . LYS A 1 258 ? 7.729 28.881 27.352 1 97.57 258 LYS A C 1
ATOM 2193 O O . LYS A 1 258 ? 7.705 28.267 28.421 1 97.57 258 LYS A O 1
ATOM 2198 N N . GLY A 1 259 ? 8.395 28.442 26.259 1 97.9 259 GLY A N 1
ATOM 2199 C CA . GLY A 1 259 ? 9.287 27.295 26.315 1 97.9 259 GLY A CA 1
ATOM 2200 C C . GLY A 1 259 ? 8.553 25.968 26.331 1 97.9 259 GLY A C 1
ATOM 2201 O O . GLY A 1 259 ? 9.169 24.913 26.492 1 97.9 259 GLY A O 1
ATOM 2202 N N . GLY A 1 260 ? 7.239 25.935 26.161 1 98.05 260 GLY A N 1
ATOM 2203 C CA . GLY A 1 260 ? 6.406 24.753 26.321 1 98.05 260 GLY A CA 1
ATOM 2204 C C . GLY A 1 260 ? 6.742 23.649 25.335 1 98.05 260 GLY A C 1
ATOM 2205 O O . GLY A 1 260 ? 6.441 22.479 25.579 1 98.05 260 GLY A O 1
ATOM 2206 N N . PHE A 1 261 ? 7.354 23.906 24.218 1 98.37 261 PHE A N 1
ATOM 2207 C CA . PHE A 1 261 ? 7.812 22.885 23.283 1 98.37 261 PHE A CA 1
ATOM 2208 C C . PHE A 1 261 ? 8.85 21.979 23.936 1 98.37 261 PHE A C 1
ATOM 2210 O O . PHE A 1 261 ? 8.952 20.798 23.597 1 98.37 261 PHE A O 1
ATOM 2217 N N . PHE A 1 262 ? 9.61 22.543 24.881 1 98.22 262 PHE A N 1
ATOM 2218 C CA . PHE A 1 262 ? 10.738 21.82 25.458 1 98.22 262 PHE A CA 1
ATOM 2219 C C . PHE A 1 262 ? 10.449 21.431 26.903 1 98.22 262 PHE A C 1
ATOM 2221 O O . PHE A 1 262 ? 10.863 20.364 27.358 1 98.22 262 PHE A O 1
ATOM 2228 N N . TYR A 1 263 ? 9.738 22.295 27.64 1 97.71 263 TYR A N 1
ATOM 2229 C CA . TYR A 1 263 ? 9.429 21.99 29.033 1 97.71 263 TYR A CA 1
ATOM 2230 C C . TYR A 1 263 ? 8.299 20.973 29.131 1 97.71 263 TYR A C 1
ATOM 2232 O O . TYR A 1 263 ? 8.163 20.283 30.144 1 97.71 263 TYR A O 1
ATOM 2240 N N . GLU A 1 264 ? 7.488 20.953 28.144 1 97.3 264 GLU A N 1
ATOM 2241 C CA . GLU A 1 264 ? 6.447 19.952 27.932 1 97.3 264 GLU A CA 1
ATOM 2242 C C . GLU A 1 264 ? 6.646 19.221 26.607 1 97.3 264 GLU A C 1
ATOM 2244 O O . GLU A 1 264 ? 7.762 18.814 26.278 1 97.3 264 GLU A O 1
ATOM 2249 N N . ARG A 1 265 ? 5.725 18.933 25.862 1 97.75 265 ARG A N 1
ATOM 2250 C CA . ARG A 1 265 ? 5.767 18.336 24.531 1 97.75 265 ARG A CA 1
ATOM 2251 C C . ARG A 1 265 ? 4.662 18.898 23.644 1 97.75 265 ARG A C 1
ATOM 2253 O O . ARG A 1 265 ? 3.878 18.142 23.066 1 97.75 265 ARG A O 1
ATOM 2260 N N . TRP A 1 266 ? 4.681 20.274 23.6 1 98.48 266 TRP A N 1
ATOM 2261 C CA . TRP A 1 266 ? 3.67 20.902 22.756 1 98.48 266 TRP A CA 1
ATOM 2262 C C . TRP A 1 266 ? 3.783 20.412 21.316 1 98.48 266 TRP A C 1
ATOM 2264 O O . TRP A 1 266 ? 4.852 20.495 20.707 1 98.48 266 TRP A O 1
ATOM 2274 N N . GLY A 1 267 ? 2.696 19.873 20.843 1 98 267 GLY A N 1
ATOM 2275 C CA . GLY A 1 267 ? 2.661 19.458 19.45 1 98 267 GLY A CA 1
ATOM 2276 C C . GLY A 1 267 ? 2.259 20.574 18.504 1 98 267 GLY A C 1
ATOM 2277 O O . GLY A 1 267 ? 1.519 21.482 18.887 1 98 267 GLY A O 1
ATOM 2278 N N . ASP A 1 268 ? 2.727 20.464 17.272 1 98.38 268 ASP A N 1
ATOM 2279 C CA . ASP A 1 268 ? 2.344 21.472 16.289 1 98.38 268 ASP A CA 1
ATOM 2280 C C . ASP A 1 268 ? 0.851 21.395 15.975 1 98.38 268 ASP A C 1
ATOM 2282 O O . ASP A 1 268 ? 0.229 22.404 15.637 1 98.38 268 ASP A O 1
ATOM 2286 N N . GLY A 1 269 ? 0.268 20.205 16.071 1 98.3 269 GLY A N 1
ATOM 2287 C CA . GLY A 1 269 ? -1.159 20.043 15.849 1 98.3 269 GLY A CA 1
ATOM 2288 C C . GLY A 1 269 ? -2.007 20.942 16.729 1 98.3 269 GLY A C 1
ATOM 2289 O O . GLY A 1 269 ? -2.701 21.831 16.232 1 98.3 269 GLY A O 1
ATOM 2290 N N . PRO A 1 270 ? -1.897 20.762 18.036 1 98.58 270 PRO A N 1
ATOM 2291 C CA . PRO A 1 270 ? -2.688 21.606 18.935 1 98.58 270 PRO A CA 1
ATOM 2292 C C . PRO A 1 270 ? -2.351 23.089 18.801 1 98.58 270 PRO A C 1
ATOM 2294 O O . PRO A 1 270 ? -3.251 23.933 18.796 1 98.58 270 PRO A O 1
ATOM 2297 N N . VAL A 1 271 ? -1.068 23.45 18.681 1 98.66 271 VAL A N 1
ATOM 2298 C CA . VAL A 1 271 ? -0.654 24.847 18.59 1 98.66 271 VAL A CA 1
ATOM 2299 C C . VAL A 1 271 ? -1.346 25.514 17.403 1 98.66 271 VAL A C 1
ATOM 2301 O O . VAL A 1 271 ? -1.971 26.567 17.553 1 98.66 271 VAL A O 1
ATOM 2304 N N . ARG A 1 272 ? -1.289 24.901 16.283 1 98.17 272 ARG A N 1
ATOM 2305 C CA . ARG A 1 272 ? -1.841 25.492 15.068 1 98.17 272 ARG A CA 1
ATOM 2306 C C . ARG A 1 272 ? -3.364 25.409 15.062 1 98.17 272 ARG A C 1
ATOM 2308 O O . ARG A 1 272 ? -4.04 26.354 14.65 1 98.17 272 ARG A O 1
ATOM 2315 N N . SER A 1 273 ? -3.911 24.338 15.541 1 98.45 273 SER A N 1
ATOM 2316 C CA . SER A 1 273 ? -5.359 24.157 15.548 1 98.45 273 SER A CA 1
ATOM 2317 C C . SER A 1 273 ? -6.043 25.201 16.424 1 98.45 273 SER A C 1
ATOM 2319 O O . SER A 1 273 ? -7.108 25.713 16.071 1 98.45 273 SER A O 1
ATOM 2321 N N . ILE A 1 274 ? -5.449 25.472 17.569 1 97.9 274 ILE A N 1
ATOM 2322 C CA . ILE A 1 274 ? -6.047 26.452 18.47 1 97.9 274 ILE A CA 1
ATOM 2323 C C . ILE A 1 274 ? -6.067 27.824 17.8 1 97.9 274 ILE A C 1
ATOM 2325 O O . ILE A 1 274 ? -7.092 28.51 17.805 1 97.9 274 ILE A O 1
ATOM 2329 N N . PHE A 1 275 ? -4.984 28.222 17.185 1 97.28 275 PHE A N 1
ATOM 2330 C CA . PHE A 1 275 ? -4.941 29.508 16.498 1 97.28 275 PHE A CA 1
ATOM 2331 C C . PHE A 1 275 ? -6.003 29.574 15.407 1 97.28 275 PHE A C 1
ATOM 2333 O O . PHE A 1 275 ? -6.766 30.539 15.334 1 97.28 275 PHE A O 1
ATOM 2340 N N . ILE A 1 276 ? -6.039 28.531 14.558 1 97.84 276 ILE A N 1
ATOM 2341 C CA . ILE A 1 276 ? -6.981 28.484 13.446 1 97.84 276 ILE A CA 1
ATOM 2342 C C . ILE A 1 276 ? -8.411 28.564 13.977 1 97.84 276 ILE A C 1
ATOM 2344 O O . ILE A 1 276 ? -9.225 29.339 13.47 1 97.84 276 ILE A O 1
ATOM 2348 N N . SER A 1 277 ? -8.679 27.831 15.007 1 96.97 277 SER A N 1
ATOM 2349 C CA . SER A 1 277 ? -10.035 27.754 15.541 1 96.97 277 SER A CA 1
ATOM 2350 C C . SER A 1 277 ? -10.464 29.082 16.154 1 96.97 277 SER A C 1
ATOM 2352 O O . SER A 1 277 ? -11.651 29.415 16.16 1 96.97 277 SER A O 1
ATOM 2354 N N . LEU A 1 278 ? -9.523 29.896 16.605 1 94.87 278 LEU A N 1
ATOM 2355 C CA . LEU A 1 278 ? -9.854 31.139 17.293 1 94.87 278 LEU A CA 1
ATOM 2356 C C . LEU A 1 278 ? -9.802 32.323 16.333 1 94.87 278 LEU A C 1
ATOM 2358 O O . LEU A 1 278 ? -10.176 33.44 16.698 1 94.87 278 LEU A O 1
ATOM 2362 N N . THR A 1 279 ? -9.363 32.102 15.076 1 94.29 279 THR A N 1
ATOM 2363 C CA . THR A 1 279 ? -9.164 33.272 14.228 1 94.29 279 THR A CA 1
ATOM 2364 C C . THR A 1 279 ? -9.828 33.073 12.868 1 94.29 279 THR A C 1
ATOM 2366 O O . THR A 1 279 ? -10.044 34.036 12.13 1 94.29 279 THR A O 1
ATOM 2369 N N . VAL A 1 280 ? -10.096 31.806 12.476 1 95.29 280 VAL A N 1
ATOM 2370 C CA . VAL A 1 280 ? -10.632 31.515 11.151 1 95.29 280 VAL A CA 1
ATOM 2371 C C . VAL A 1 280 ? -12.092 31.082 11.268 1 95.29 280 VAL A C 1
ATOM 2373 O O . VAL A 1 280 ? -12.421 30.195 12.058 1 95.29 280 VAL A O 1
ATOM 2376 N N . PRO A 1 281 ? -12.965 31.728 10.52 1 94.34 281 PRO A N 1
ATOM 2377 C CA . PRO A 1 281 ? -14.362 31.287 10.535 1 94.34 281 PRO A CA 1
ATOM 2378 C C . PRO A 1 281 ? -14.542 29.874 9.984 1 94.34 281 PRO A C 1
ATOM 2380 O O . PRO A 1 281 ? -13.766 29.438 9.129 1 94.34 281 PRO A O 1
ATOM 2383 N N . PRO A 1 282 ? -15.565 29.183 10.456 1 93.52 282 PRO A N 1
ATOM 2384 C CA . PRO A 1 282 ? -15.76 27.78 10.08 1 93.52 282 PRO A CA 1
ATOM 2385 C C . PRO A 1 282 ? -15.904 27.588 8.572 1 93.52 282 PRO A C 1
ATOM 2387 O O . PRO A 1 282 ? -15.465 26.571 8.031 1 93.52 282 PRO A O 1
ATOM 2390 N N . HIS A 1 283 ? -16.459 28.59 7.839 1 94.41 283 HIS A N 1
ATOM 2391 C CA . HIS A 1 283 ? -16.709 28.438 6.41 1 94.41 283 HIS A CA 1
ATOM 2392 C C . HIS A 1 283 ? -15.414 28.539 5.611 1 94.41 283 HIS A C 1
ATOM 2394 O O . HIS A 1 283 ? -15.392 28.236 4.416 1 94.41 283 HIS A O 1
ATOM 2400 N N . GLU A 1 284 ? -14.297 28.92 6.223 1 97.21 284 GLU A N 1
ATOM 2401 C CA . GLU A 1 284 ? -13 29.004 5.558 1 97.21 284 GLU A CA 1
ATOM 2402 C C . GLU A 1 284 ? -12.124 27.804 5.906 1 97.21 284 GLU A C 1
ATOM 2404 O O . GLU A 1 284 ? -10.929 27.793 5.601 1 97.21 284 GLU A O 1
ATOM 2409 N N . ILE A 1 285 ? -12.691 26.789 6.582 1 98.24 285 ILE A N 1
ATOM 2410 C CA . ILE A 1 285 ? -11.996 25.544 6.892 1 98.24 285 ILE A CA 1
ATOM 2411 C C . ILE A 1 285 ? -12.684 24.379 6.186 1 98.24 285 ILE A C 1
ATOM 2413 O O . ILE A 1 285 ? -13.898 24.203 6.304 1 98.24 285 ILE A O 1
ATOM 2417 N N . LYS A 1 286 ? -11.879 23.608 5.513 1 97.97 286 LYS A N 1
ATOM 2418 C CA . LYS A 1 286 ? -12.403 22.519 4.693 1 97.97 286 LYS A CA 1
ATOM 2419 C C . LYS A 1 286 ? -12.095 21.162 5.319 1 97.97 286 LYS A C 1
ATOM 2421 O O . LYS A 1 286 ? -10.942 20.871 5.647 1 97.97 286 LYS A O 1
ATOM 2426 N N . TRP A 1 287 ? -13.122 20.386 5.54 1 98.25 287 TRP A N 1
ATOM 2427 C CA . TRP A 1 287 ? -12.936 18.963 5.806 1 98.25 287 TRP A CA 1
ATOM 2428 C C . TRP A 1 287 ? -12.967 18.158 4.512 1 98.25 287 TRP A C 1
ATOM 2430 O O . TRP A 1 287 ? -14.012 18.05 3.865 1 98.25 287 TRP A O 1
ATOM 2440 N N . PHE A 1 288 ? -11.876 17.638 4.102 1 98.07 288 PHE A N 1
ATOM 2441 C CA . PHE A 1 288 ? -11.809 16.808 2.906 1 98.07 288 PHE A CA 1
ATOM 2442 C C . PHE A 1 288 ? -12.322 15.402 3.193 1 98.07 288 PHE A C 1
ATOM 2444 O O . PHE A 1 288 ? -11.544 14.447 3.231 1 98.07 288 PHE A O 1
ATOM 2451 N N . GLN A 1 289 ? -13.55 15.244 3.208 1 96.19 289 GLN A N 1
ATOM 2452 C CA . GLN A 1 289 ? -14.216 14.007 3.602 1 96.19 289 GLN A CA 1
ATOM 2453 C C . GLN A 1 289 ? -14.062 12.934 2.529 1 96.19 289 GLN A C 1
ATOM 2455 O O . GLN A 1 289 ? -14.262 11.747 2.797 1 96.19 289 GLN A O 1
ATOM 2460 N N . ASP A 1 290 ? -13.747 13.304 1.339 1 97.41 290 ASP A N 1
ATOM 2461 C CA . ASP A 1 290 ? -13.746 12.394 0.198 1 97.41 290 ASP A CA 1
ATOM 2462 C C . ASP A 1 290 ? -12.341 11.863 -0.08 1 97.41 290 ASP A C 1
ATOM 2464 O O . ASP A 1 290 ? -12.157 10.998 -0.939 1 97.41 290 ASP A O 1
ATOM 2468 N N . ILE A 1 291 ? -11.344 12.398 0.579 1 98.18 291 ILE A N 1
ATOM 2469 C CA . ILE A 1 291 ? -9.974 11.938 0.377 1 98.18 291 ILE A CA 1
ATOM 2470 C C . ILE A 1 291 ? -9.69 10.747 1.289 1 98.18 291 ILE A C 1
ATOM 2472 O O . ILE A 1 291 ? -9.737 10.871 2.515 1 98.18 291 ILE A O 1
ATOM 2476 N N . GLY A 1 292 ? -9.492 9.534 0.738 1 98.55 292 GLY A N 1
ATOM 2477 C CA . GLY A 1 292 ? -9.015 8.396 1.508 1 98.55 292 GLY A CA 1
ATOM 2478 C C . GLY A 1 292 ? -7.573 8.542 1.955 1 98.55 292 GLY A C 1
ATOM 2479 O O . GLY A 1 292 ? -6.675 8.715 1.127 1 98.55 292 GLY A O 1
ATOM 2480 N N . TYR A 1 293 ? -7.364 8.511 3.193 1 98.56 293 TYR A N 1
ATOM 2481 C CA . TYR A 1 293 ? -6.063 8.804 3.784 1 98.56 293 TYR A CA 1
ATOM 2482 C C . TYR A 1 293 ? -5.812 7.935 5.01 1 98.56 293 TYR A C 1
ATOM 2484 O O . TYR A 1 293 ? -6.719 7.711 5.815 1 98.56 293 TYR A O 1
ATOM 2492 N N . GLU A 1 294 ? -4.556 7.458 5.054 1 98.33 294 GLU A N 1
ATOM 2493 C CA . GLU A 1 294 ? -4.194 6.684 6.237 1 98.33 294 GLU A CA 1
ATOM 2494 C C . GLU A 1 294 ? -2.817 7.084 6.758 1 98.33 294 GLU A C 1
ATOM 2496 O O . GLU A 1 294 ? -1.854 7.158 5.992 1 98.33 294 GLU A O 1
ATOM 2501 N N . HIS A 1 295 ? -2.738 7.426 7.886 1 97.54 295 HIS A N 1
ATOM 2502 C CA . HIS A 1 295 ? -1.55 7.386 8.73 1 97.54 295 HIS A CA 1
ATOM 2503 C C . HIS A 1 295 ? -1.711 6.377 9.862 1 97.54 295 HIS A C 1
ATOM 2505 O O . HIS A 1 295 ? -2.398 6.649 10.849 1 97.54 295 HIS A O 1
ATOM 2511 N N . PRO A 1 296 ? -1.136 5.216 9.749 1 94.6 296 PRO A N 1
ATOM 2512 C CA . PRO A 1 296 ? -1.423 4.153 10.715 1 94.6 296 PRO A CA 1
ATOM 2513 C C . PRO A 1 296 ? -1.25 4.609 12.162 1 94.6 296 PRO A C 1
ATOM 2515 O O . PRO A 1 296 ? -0.307 5.34 12.475 1 94.6 296 PRO A O 1
ATOM 2518 N N . PRO A 1 297 ? -2.132 4.239 12.909 1 94.32 297 PRO A N 1
ATOM 2519 C CA . PRO A 1 297 ? -3.2 3.267 12.66 1 94.32 297 PRO A CA 1
ATOM 2520 C C . PRO A 1 297 ? -4.517 3.927 12.26 1 94.32 297 PRO A C 1
ATOM 2522 O O . PRO A 1 297 ? -5.538 3.247 12.13 1 94.32 297 PRO A O 1
ATOM 2525 N N . TYR A 1 298 ? -4.628 5.197 12.045 1 97.37 298 TYR A N 1
ATOM 2526 C CA . TYR A 1 298 ? -5.9 5.868 11.796 1 97.37 298 TYR A CA 1
ATOM 2527 C C . TYR A 1 298 ? -6.098 6.126 10.307 1 97.37 298 TYR A C 1
ATOM 2529 O O . TYR A 1 298 ? -5.143 6.44 9.593 1 97.37 298 TYR A O 1
ATOM 2537 N N . GLN A 1 299 ? -7.324 5.966 9.956 1 97.33 299 GLN A N 1
ATOM 2538 C CA . GLN A 1 299 ? -7.63 6.137 8.539 1 97.33 299 GLN A CA 1
ATOM 2539 C C . GLN A 1 299 ? -8.925 6.921 8.346 1 97.33 299 GLN A C 1
ATOM 2541 O O . GLN A 1 299 ? -9.85 6.809 9.153 1 97.33 299 GLN A O 1
ATOM 2546 N N . ARG A 1 300 ? -8.917 7.747 7.374 1 98.04 300 ARG A N 1
ATOM 2547 C CA . ARG A 1 300 ? -10.137 8.297 6.792 1 98.04 300 ARG A CA 1
ATOM 2548 C C . ARG A 1 300 ? -10.529 7.542 5.526 1 98.04 300 ARG A C 1
ATOM 2550 O O . ARG A 1 300 ? -9.74 7.449 4.583 1 98.04 300 ARG A O 1
ATOM 2557 N N . CYS A 1 301 ? -11.646 6.988 5.474 1 98.1 301 CYS A N 1
ATOM 2558 C CA . CYS A 1 301 ? -12.208 6.33 4.3 1 98.1 301 CYS A CA 1
ATOM 2559 C C . CYS A 1 301 ? -13.625 6.82 4.026 1 98.1 301 CYS A C 1
ATOM 2561 O O . CYS A 1 301 ? -14.501 6.713 4.885 1 98.1 301 CYS A O 1
ATOM 2563 N N . PRO A 1 302 ? -13.851 7.385 2.818 1 97.65 302 PRO A N 1
ATOM 2564 C CA . PRO A 1 302 ? -15.232 7.759 2.508 1 97.65 302 PRO A CA 1
ATOM 2565 C C . PRO A 1 302 ? -16.226 6.635 2.789 1 97.65 302 PRO A C 1
ATOM 2567 O O . PRO A 1 302 ? -15.939 5.468 2.51 1 97.65 302 PRO A O 1
ATOM 2570 N N . CYS A 1 303 ? -17.381 6.994 3.367 1 94.61 303 CYS A N 1
ATOM 2571 C CA . CYS A 1 303 ? -18.282 5.952 3.846 1 94.61 303 CYS A CA 1
ATOM 2572 C C . CYS A 1 303 ? -19.443 5.747 2.88 1 94.61 303 CYS A C 1
ATOM 2574 O O . CYS A 1 303 ? -20.141 4.734 2.946 1 94.61 303 CYS A O 1
ATOM 2576 N N . ASP A 1 304 ? -19.682 6.762 2.002 1 95.39 304 ASP A N 1
ATOM 2577 C CA . ASP A 1 304 ? -20.796 6.623 1.069 1 95.39 304 ASP A CA 1
ATOM 2578 C C . ASP A 1 304 ? -20.356 5.912 -0.209 1 95.39 304 ASP A C 1
ATOM 2580 O O . ASP A 1 304 ? -19.271 6.177 -0.731 1 95.39 304 ASP A O 1
ATOM 2584 N N . SER A 1 305 ? -21.196 5.097 -0.72 1 95.02 305 SER A N 1
ATOM 2585 C CA . SER A 1 305 ? -20.867 4.228 -1.845 1 95.02 305 SER A CA 1
ATOM 2586 C C . SER A 1 305 ? -20.606 5.037 -3.111 1 95.02 305 SER A C 1
ATOM 2588 O O . SER A 1 305 ? -19.639 4.779 -3.831 1 95.02 305 SER A O 1
ATOM 2590 N N . PRO A 1 306 ? -21.455 6.047 -3.444 1 96.86 306 PRO A N 1
ATOM 2591 C CA . PRO A 1 306 ? -21.214 6.804 -4.674 1 96.86 306 PRO A CA 1
ATOM 2592 C C . PRO A 1 306 ? -19.81 7.4 -4.735 1 96.86 306 PRO A C 1
ATOM 2594 O O . PRO A 1 306 ? -19.133 7.292 -5.761 1 96.86 306 PRO A O 1
ATOM 2597 N N . THR A 1 307 ? -19.338 7.944 -3.604 1 97.33 307 THR A N 1
ATOM 2598 C CA . THR A 1 307 ? -17.999 8.521 -3.569 1 97.33 307 THR A CA 1
ATOM 2599 C C . THR A 1 307 ? -16.938 7.434 -3.709 1 97.33 307 THR A C 1
ATOM 2601 O O . THR A 1 307 ? -15.978 7.589 -4.467 1 97.33 307 THR A O 1
ATOM 2604 N N . ARG A 1 308 ? -17.111 6.345 -3 1 97.78 308 ARG A N 1
ATOM 2605 C CA . ARG A 1 308 ? -16.127 5.267 -3.015 1 97.78 308 ARG A CA 1
ATOM 2606 C C . ARG A 1 308 ? -15.998 4.662 -4.409 1 97.78 308 ARG A C 1
ATOM 2608 O O . ARG A 1 308 ? -14.891 4.362 -4.861 1 97.78 308 ARG A O 1
ATOM 2615 N N . LEU A 1 309 ? -17.135 4.471 -5.089 1 97.67 309 LEU A N 1
ATOM 2616 C CA . LEU A 1 309 ? -17.119 3.904 -6.433 1 97.67 309 LEU A CA 1
ATOM 2617 C C . LEU A 1 309 ? -16.524 4.89 -7.432 1 97.67 309 LEU A C 1
ATOM 2619 O O . LEU A 1 309 ? -15.665 4.523 -8.237 1 97.67 309 LEU A O 1
ATOM 2623 N N . ALA A 1 310 ? -16.927 6.156 -7.323 1 97.55 310 ALA A N 1
ATOM 2624 C CA . ALA A 1 310 ? -16.473 7.178 -8.262 1 97.55 310 ALA A CA 1
ATOM 2625 C C . ALA A 1 310 ? -14.977 7.437 -8.11 1 97.55 310 ALA A C 1
ATOM 2627 O O . ALA A 1 310 ? -14.289 7.735 -9.089 1 97.55 310 ALA A O 1
ATOM 2628 N N . SER A 1 311 ? -14.506 7.29 -6.869 1 98.07 311 SER A N 1
ATOM 2629 C CA . SER A 1 311 ? -13.108 7.596 -6.586 1 98.07 311 SER A CA 1
ATOM 2630 C C . SER A 1 311 ? -12.269 6.325 -6.503 1 98.07 311 SER A C 1
ATOM 2632 O O . SER A 1 311 ? -11.115 6.364 -6.072 1 98.07 311 SER A O 1
ATOM 2634 N N . ARG A 1 312 ? -12.874 5.195 -6.773 1 97.85 312 ARG A N 1
ATOM 2635 C CA . ARG A 1 312 ? -12.157 3.925 -6.804 1 97.85 312 ARG A CA 1
ATOM 2636 C C . ARG A 1 312 ? -11.382 3.701 -5.51 1 97.85 312 ARG A C 1
ATOM 2638 O O . ARG A 1 312 ? -10.181 3.424 -5.54 1 97.85 312 ARG A O 1
ATOM 2645 N N . CYS A 1 313 ? -12.051 3.804 -4.416 1 98.42 313 CYS A N 1
ATOM 2646 C CA . CYS A 1 313 ? -11.419 3.69 -3.106 1 98.42 313 CYS A CA 1
ATOM 2647 C C . CYS A 1 313 ? -11.085 2.238 -2.787 1 98.42 313 CYS A C 1
ATOM 2649 O O . CYS A 1 313 ? -11.915 1.348 -2.98 1 98.42 313 CYS A O 1
ATOM 2651 N N . SER A 1 314 ? -9.937 2.006 -2.262 1 98.24 314 SER A N 1
ATOM 2652 C CA . SER A 1 314 ? -9.537 0.656 -1.877 1 98.24 314 SER A CA 1
ATOM 2653 C C . SER A 1 314 ? -9.599 0.471 -0.365 1 98.24 314 SER A C 1
ATOM 2655 O O . SER A 1 314 ? -9.309 -0.613 0.146 1 98.24 314 SER A O 1
ATOM 2657 N N . CYS A 1 315 ? -9.924 1.473 0.382 1 97.99 315 CYS A N 1
ATOM 2658 C CA . CYS A 1 315 ? -9.975 1.4 1.838 1 97.99 315 CYS A CA 1
ATOM 2659 C C . CYS A 1 315 ? -11.29 0.79 2.307 1 97.99 315 CYS A C 1
ATOM 2661 O O . CYS A 1 315 ? -12.275 0.781 1.567 1 97.99 315 CYS A O 1
ATOM 2663 N N . ASP A 1 316 ? -11.314 0.278 3.481 1 97.25 316 ASP A N 1
ATOM 2664 C CA . ASP A 1 316 ? -12.486 -0.281 4.147 1 97.25 316 ASP A CA 1
ATOM 2665 C C . ASP A 1 316 ? -13.22 0.786 4.955 1 97.25 316 ASP A C 1
ATOM 2667 O O . ASP A 1 316 ? -12.718 1.251 5.981 1 97.25 316 ASP A O 1
ATOM 2671 N N . PRO A 1 317 ? -14.391 1.18 4.591 1 97.26 317 PRO A N 1
ATOM 2672 C CA . PRO A 1 317 ? -15.109 2.244 5.296 1 97.26 317 PRO A CA 1
ATOM 2673 C C . PRO A 1 317 ? -15.425 1.882 6.746 1 97.26 317 PRO A C 1
ATOM 2675 O O . PRO A 1 317 ? -15.678 2.769 7.566 1 97.26 317 PRO A O 1
ATOM 2678 N N . LYS A 1 318 ? -15.419 0.613 7.038 1 96.41 318 LYS A N 1
ATOM 2679 C CA . LYS A 1 318 ? -15.689 0.184 8.408 1 96.41 318 LYS A CA 1
ATOM 2680 C C . LYS A 1 318 ? -14.568 0.615 9.349 1 96.41 318 LYS A C 1
ATOM 2682 O O . LYS A 1 318 ? -14.747 0.633 10.569 1 96.41 318 LYS A O 1
ATOM 2687 N N . LEU A 1 319 ? -13.413 0.907 8.79 1 97.05 319 LEU A N 1
ATOM 2688 C CA . LEU A 1 319 ? -12.258 1.292 9.593 1 97.05 319 LEU A CA 1
ATOM 2689 C C . LEU A 1 319 ? -12.117 2.809 9.651 1 97.05 319 LEU A C 1
ATOM 2691 O O . LEU A 1 319 ? -11.133 3.325 10.186 1 97.05 319 LEU A O 1
ATOM 2695 N N . ASP A 1 320 ? -13.017 3.52 9.125 1 98.13 320 ASP A N 1
ATOM 2696 C CA . ASP A 1 320 ? -12.98 4.979 9.126 1 98.13 320 ASP A CA 1
ATOM 2697 C C . ASP A 1 320 ? -12.921 5.526 10.551 1 98.13 320 ASP A C 1
ATOM 2699 O O . ASP A 1 320 ? -13.683 5.096 11.419 1 98.13 320 ASP A O 1
ATOM 2703 N N . PHE A 1 321 ? -12.139 6.483 10.744 1 98.37 321 PHE A N 1
ATOM 2704 C CA . PHE A 1 321 ? -11.825 7.018 12.064 1 98.37 321 PHE A CA 1
ATOM 2705 C C . PHE A 1 321 ? -12.84 8.078 12.473 1 98.37 321 PHE A C 1
ATOM 2707 O O . PHE A 1 321 ? -12.917 8.451 13.646 1 98.37 321 PHE A O 1
ATOM 2714 N N . THR A 1 322 ? -13.667 8.598 11.663 1 97.32 322 THR A N 1
ATOM 2715 C CA . THR A 1 322 ? -14.497 9.782 11.855 1 97.32 322 THR A CA 1
ATOM 2716 C C . THR A 1 322 ? -15.404 9.615 13.071 1 97.32 322 THR A C 1
ATOM 2718 O O . THR A 1 322 ? -15.572 10.547 13.86 1 97.32 322 THR A O 1
ATOM 2721 N N . ALA A 1 323 ? -15.88 8.466 13.25 1 94.9 323 ALA A N 1
ATOM 2722 C CA . ALA A 1 323 ? -16.851 8.266 14.323 1 94.9 323 ALA A CA 1
ATOM 2723 C C . ALA A 1 323 ? -16.193 7.634 15.546 1 94.9 323 ALA A C 1
ATOM 2725 O O . ALA A 1 323 ? -16.88 7.207 16.477 1 94.9 323 ALA A O 1
ATOM 2726 N N . HIS A 1 324 ? -14.94 7.458 15.497 1 95.85 324 HIS A N 1
ATOM 2727 C CA . HIS A 1 324 ? -14.192 6.912 16.623 1 95.85 324 HIS A CA 1
ATOM 2728 C C . HIS A 1 324 ? -14.329 7.798 17.857 1 95.85 324 HIS A C 1
ATOM 2730 O O . HIS A 1 324 ? -14.456 9.018 17.739 1 95.85 324 HIS A O 1
ATOM 2736 N N . ASP A 1 325 ? -14.178 7.21 19.018 1 95.69 325 ASP A N 1
ATOM 2737 C CA . ASP A 1 325 ? -14.344 7.93 20.277 1 95.69 325 ASP A CA 1
ATOM 2738 C C . ASP A 1 325 ? -13.282 9.016 20.433 1 95.69 325 ASP A C 1
ATOM 2740 O O . ASP A 1 325 ? -13.522 10.037 21.081 1 95.69 325 ASP A O 1
ATOM 2744 N N . TYR A 1 326 ? -12.209 8.773 19.771 1 97.13 326 TYR A N 1
ATOM 2745 C CA . TYR A 1 326 ? -11.103 9.716 19.903 1 97.13 326 TYR A CA 1
ATOM 2746 C C . TYR A 1 326 ? -11.129 10.747 18.781 1 97.13 326 TYR A C 1
ATOM 2748 O O . TYR A 1 326 ? -10.233 11.589 18.683 1 97.13 326 TYR A O 1
ATOM 2756 N N . SER A 1 327 ? -12.088 10.664 17.941 1 98.39 327 SER A N 1
ATOM 2757 C CA . SER A 1 327 ? -12.192 11.607 16.833 1 98.39 327 SER A CA 1
ATOM 2758 C C . SER A 1 327 ? -12.859 12.906 17.273 1 98.39 327 SER A C 1
ATOM 2760 O O . SER A 1 327 ? -13.83 12.885 18.032 1 98.39 327 SER A O 1
ATOM 2762 N N . CYS A 1 328 ? -12.391 14.034 16.767 1 98.4 328 CYS A N 1
ATOM 2763 C CA . CYS A 1 328 ? -12.979 15.343 17.03 1 98.4 328 CYS A CA 1
ATOM 2764 C C . CYS A 1 328 ? -13.813 15.814 15.845 1 98.4 328 CYS A C 1
ATOM 2766 O O . CYS A 1 328 ? -14.399 16.898 15.884 1 98.4 328 CYS A O 1
ATOM 2768 N N . THR A 1 329 ? -13.895 15.03 14.786 1 97.89 329 THR A N 1
ATOM 2769 C CA . THR A 1 329 ? -14.512 15.47 13.539 1 97.89 329 THR A CA 1
ATOM 2770 C C . THR A 1 329 ? -15.997 15.756 13.742 1 97.89 329 THR A C 1
ATOM 2772 O O . THR A 1 329 ? -16.519 16.748 13.23 1 97.89 329 THR A O 1
ATOM 2775 N N . PRO A 1 330 ? -16.729 14.955 14.544 1 96.93 330 PRO A N 1
ATOM 2776 C CA . PRO A 1 330 ? -18.136 15.288 14.78 1 96.93 330 PRO A CA 1
ATOM 2777 C C . PRO A 1 330 ? -18.317 16.658 15.431 1 96.93 330 PRO A C 1
ATOM 2779 O O . PRO A 1 330 ? -19.273 17.372 15.119 1 96.93 330 PRO A O 1
ATOM 2782 N N . ARG A 1 331 ? -17.429 16.982 16.297 1 96.13 331 ARG A N 1
ATOM 2783 C CA . ARG A 1 331 ? -17.5 18.289 16.941 1 96.13 331 ARG A CA 1
ATOM 2784 C C . ARG A 1 331 ? -17.277 19.41 15.932 1 96.13 331 ARG A C 1
ATOM 2786 O O . ARG A 1 331 ? -17.951 20.441 15.982 1 96.13 331 ARG A O 1
ATOM 2793 N N . PHE A 1 332 ? -16.325 19.222 15.048 1 97.47 332 PHE A N 1
ATOM 2794 C CA . PHE A 1 332 ? -16.081 20.213 14.007 1 97.47 332 PHE A CA 1
ATOM 2795 C C . PHE A 1 332 ? -17.321 20.407 13.142 1 97.47 332 PHE A C 1
ATOM 2797 O O . PHE A 1 332 ? -17.692 21.539 12.825 1 97.47 332 PHE A O 1
ATOM 2804 N N . LEU A 1 333 ? -17.934 19.306 12.79 1 95.82 333 LEU A N 1
ATOM 2805 C CA . LEU A 1 333 ? -19.116 19.362 11.937 1 95.82 333 LEU A CA 1
ATOM 2806 C C . LEU A 1 333 ? -20.256 20.095 12.636 1 95.82 333 LEU A C 1
ATOM 2808 O O . LEU A 1 333 ? -20.992 20.854 12.002 1 95.82 333 LEU A O 1
ATOM 2812 N N . ARG A 1 334 ? -20.343 19.914 13.895 1 92.86 334 ARG A N 1
ATOM 2813 C CA . ARG A 1 334 ? -21.347 20.651 14.655 1 92.86 334 ARG A CA 1
ATOM 2814 C C . ARG A 1 334 ? -21.035 22.143 14.673 1 92.86 334 ARG A C 1
ATOM 2816 O O . ARG A 1 334 ? -21.938 22.974 14.553 1 92.86 334 ARG A O 1
ATOM 2823 N N . ALA A 1 335 ? -19.777 22.447 14.841 1 90.61 335 ALA A N 1
ATOM 2824 C CA . ALA A 1 335 ? -19.354 23.845 14.868 1 90.61 335 ALA A CA 1
ATOM 2825 C C . ALA A 1 335 ? -19.606 24.52 13.522 1 90.61 335 ALA A C 1
ATOM 2827 O O . ALA A 1 335 ? -19.901 25.716 13.466 1 90.61 335 ALA A O 1
ATOM 2828 N N . GLN A 1 336 ? -19.491 23.756 12.468 1 89.16 336 GLN A N 1
ATOM 2829 C CA . GLN A 1 336 ? -19.724 24.267 11.122 1 89.16 336 GLN A CA 1
ATOM 2830 C C . GLN A 1 336 ? -21.198 24.601 10.907 1 89.16 336 GLN A C 1
ATOM 2832 O O . GLN A 1 336 ? -21.527 25.583 10.239 1 89.16 336 GLN A O 1
ATOM 2837 N N . SER A 1 337 ? -22.057 23.819 11.42 1 81.02 337 SER A N 1
ATOM 2838 C CA . SER A 1 337 ? -23.495 23.991 11.234 1 81.02 337 SER A CA 1
ATOM 2839 C C . SER A 1 337 ? -24.019 25.176 12.038 1 81.02 337 SER A C 1
ATOM 2841 O O . SER A 1 337 ? -25.007 25.804 11.655 1 81.02 337 SER A O 1
ATOM 2843 N N . GLN A 1 338 ? -23.423 25.449 13.132 1 68.8 338 GLN A N 1
ATOM 2844 C CA . GLN A 1 338 ? -23.888 26.544 13.977 1 68.8 338 GLN A CA 1
ATOM 2845 C C . GLN A 1 338 ? -23.396 27.89 13.453 1 68.8 338 GLN A C 1
ATOM 2847 O O . GLN A 1 338 ? -23.983 28.931 13.754 1 68.8 338 GLN A O 1
ATOM 2852 N N . GLY A 1 339 ? -22.336 27.887 12.763 1 53.49 339 GLY A N 1
ATOM 2853 C CA . GLY A 1 339 ? -21.873 29.133 12.174 1 53.49 339 GLY A CA 1
ATOM 2854 C C . GLY A 1 339 ? -22.639 29.524 10.925 1 53.49 339 GLY A C 1
ATOM 2855 O O . GLY A 1 339 ? -22.442 30.614 10.384 1 53.49 339 GLY A O 1
ATOM 2856 N N . ARG A 1 340 ? -23.489 28.649 10.264 1 47.73 340 ARG A N 1
ATOM 2857 C CA . ARG A 1 340 ? -24.366 29.012 9.155 1 47.73 340 ARG A CA 1
ATOM 2858 C C . ARG A 1 340 ? -25.702 29.542 9.664 1 47.73 340 ARG A C 1
ATOM 2860 O O . ARG A 1 340 ? -26.191 29.107 10.709 1 47.73 340 ARG A O 1
ATOM 2867 N N . MET B 1 1 ? 23.638 44.402 -36.45 1 23.18 1 MET B N 1
ATOM 2868 C CA . MET B 1 1 ? 22.181 44.35 -36.364 1 23.18 1 MET B CA 1
ATOM 2869 C C . MET B 1 1 ? 21.657 42.991 -36.815 1 23.18 1 MET B C 1
ATOM 2871 O O . MET B 1 1 ? 20.516 42.881 -37.268 1 23.18 1 MET B O 1
ATOM 2875 N N . SER B 1 2 ? 22.546 41.93 -36.884 1 26.56 2 SER B N 1
ATOM 2876 C CA . SER B 1 2 ? 22.227 40.611 -37.421 1 26.56 2 SER B CA 1
ATOM 2877 C C . SER B 1 2 ? 21.093 39.956 -36.639 1 26.56 2 SER B C 1
ATOM 2879 O O . SER B 1 2 ? 21.044 40.05 -35.411 1 26.56 2 SER B O 1
ATOM 2881 N N . HIS B 1 3 ? 19.946 39.83 -37.304 1 26.76 3 HIS B N 1
ATOM 2882 C CA . HIS B 1 3 ? 18.627 39.291 -36.991 1 26.76 3 HIS B CA 1
ATOM 2883 C C . HIS B 1 3 ? 18.719 37.837 -36.54 1 26.76 3 HIS B C 1
ATOM 2885 O O . HIS B 1 3 ? 19.139 36.969 -37.31 1 26.76 3 HIS B O 1
ATOM 2891 N N . LEU B 1 4 ? 19.235 37.573 -35.352 1 27.35 4 LEU B N 1
ATOM 2892 C CA . LEU B 1 4 ? 19.288 36.23 -34.783 1 27.35 4 LEU B CA 1
ATOM 2893 C C . LEU B 1 4 ? 17.903 35.593 -34.764 1 27.35 4 LEU B C 1
ATOM 2895 O O . LEU B 1 4 ? 16.97 36.142 -34.173 1 27.35 4 LEU B O 1
ATOM 2899 N N . SER B 1 5 ? 17.499 35.019 -35.986 1 26.26 5 SER B N 1
ATOM 2900 C CA . SER B 1 5 ? 16.248 34.295 -36.185 1 26.26 5 SER B CA 1
ATOM 2901 C C . SER B 1 5 ? 16.034 33.251 -35.094 1 26.26 5 SER B C 1
ATOM 2903 O O . SER B 1 5 ? 16.919 32.437 -34.824 1 26.26 5 SER B O 1
ATOM 2905 N N . ASN B 1 6 ? 15.367 33.618 -33.996 1 25.6 6 ASN B N 1
ATOM 2906 C CA . ASN B 1 6 ? 14.887 32.819 -32.873 1 25.6 6 ASN B CA 1
ATOM 2907 C C . ASN B 1 6 ? 14.014 31.659 -33.342 1 25.6 6 ASN B C 1
ATOM 2909 O O . ASN B 1 6 ? 12.882 31.867 -33.783 1 25.6 6 ASN B O 1
ATOM 2913 N N . GLY B 1 7 ? 14.646 30.703 -34.092 1 25.1 7 GLY B N 1
ATOM 2914 C CA . GLY B 1 7 ? 13.896 29.544 -34.548 1 25.1 7 GLY B CA 1
ATOM 2915 C C . GLY B 1 7 ? 13.129 28.854 -33.435 1 25.1 7 GLY B C 1
ATOM 2916 O O . GLY B 1 7 ? 13.721 28.399 -32.455 1 25.1 7 GLY B O 1
ATOM 2917 N N . HIS B 1 8 ? 11.863 29.3 -33.211 1 26.46 8 HIS B N 1
ATOM 2918 C CA . HIS B 1 8 ? 10.85 28.671 -32.371 1 26.46 8 HIS B CA 1
ATOM 2919 C C . HIS B 1 8 ? 10.658 27.205 -32.745 1 26.46 8 HIS B C 1
ATOM 2921 O O . HIS B 1 8 ? 10.248 26.894 -33.865 1 26.46 8 HIS B O 1
ATOM 2927 N N . HIS B 1 9 ? 11.611 26.37 -32.352 1 26.08 9 HIS B N 1
ATOM 2928 C CA . HIS B 1 9 ? 11.362 24.947 -32.55 1 26.08 9 HIS B CA 1
ATOM 2929 C C . HIS B 1 9 ? 10.044 24.524 -31.909 1 26.08 9 HIS B C 1
ATOM 2931 O O . HIS B 1 9 ? 9.884 24.617 -30.69 1 26.08 9 HIS B O 1
ATOM 2937 N N . VAL B 1 10 ? 8.926 24.78 -32.651 1 29.65 10 VAL B N 1
ATOM 2938 C CA . VAL B 1 10 ? 7.63 24.182 -32.351 1 29.65 10 VAL B CA 1
ATOM 2939 C C . VAL B 1 10 ? 7.796 22.683 -32.111 1 29.65 10 VAL B C 1
ATOM 2941 O O . VAL B 1 10 ? 8.215 21.947 -33.007 1 29.65 10 VAL B O 1
ATOM 2944 N N . ARG B 1 11 ? 8.058 22.327 -30.872 1 26.76 11 ARG B N 1
ATOM 2945 C CA . ARG B 1 11 ? 7.983 20.908 -30.538 1 26.76 11 ARG B CA 1
ATOM 2946 C C . ARG B 1 11 ? 6.64 20.318 -30.956 1 26.76 11 ARG B C 1
ATOM 2948 O O . ARG B 1 11 ? 5.591 20.74 -30.465 1 26.76 11 ARG B O 1
ATOM 2955 N N . ASP B 1 12 ? 6.414 20.08 -32.277 1 26.15 12 ASP B N 1
ATOM 2956 C CA . ASP B 1 12 ? 5.283 19.324 -32.807 1 26.15 12 ASP B CA 1
ATOM 2957 C C . ASP B 1 12 ? 5.016 18.076 -31.969 1 26.15 12 ASP B C 1
ATOM 2959 O O . ASP B 1 12 ? 5.793 17.119 -32.006 1 26.15 12 ASP B O 1
ATOM 2963 N N . ASP B 1 13 ? 4.623 18.325 -30.782 1 26.17 13 ASP B N 1
ATOM 2964 C CA . ASP B 1 13 ? 4.088 17.183 -30.047 1 26.17 13 ASP B CA 1
ATOM 2965 C C . ASP B 1 13 ? 3.043 16.438 -30.876 1 26.17 13 ASP B C 1
ATOM 2967 O O . ASP B 1 13 ? 1.878 16.841 -30.922 1 26.17 13 ASP B O 1
ATOM 2971 N N . GLN B 1 14 ? 3.386 16.062 -32.189 1 27.92 14 GLN B N 1
ATOM 2972 C CA . GLN B 1 14 ? 2.48 15.109 -32.821 1 27.92 14 GLN B CA 1
ATOM 2973 C C . GLN B 1 14 ? 1.958 14.092 -31.811 1 27.92 14 GLN B C 1
ATOM 2975 O O . GLN B 1 14 ? 2.738 13.353 -31.206 1 27.92 14 GLN B O 1
ATOM 2980 N N . LEU B 1 15 ? 0.912 14.387 -31.279 1 31.42 15 LEU B N 1
ATOM 2981 C CA . LEU B 1 15 ? 0.143 13.333 -30.628 1 31.42 15 LEU B CA 1
ATOM 2982 C C . LEU B 1 15 ? 0.155 12.057 -31.462 1 31.42 15 LEU B C 1
ATOM 2984 O O . LEU B 1 15 ? -0.494 11.988 -32.509 1 31.42 15 LEU B O 1
ATOM 2988 N N . VAL B 1 16 ? 1.257 11.534 -31.79 1 30.67 16 VAL B N 1
ATOM 2989 C CA . VAL B 1 16 ? 1.144 10.22 -32.413 1 30.67 16 VAL B CA 1
ATOM 2990 C C . VAL B 1 16 ? -0.077 9.488 -31.86 1 30.67 16 VAL B C 1
ATOM 2992 O O . VAL B 1 16 ? -0.191 9.286 -30.649 1 30.67 16 VAL B O 1
ATOM 2995 N N . ARG B 1 17 ? -1.174 9.518 -32.338 1 38.26 17 ARG B N 1
ATOM 2996 C CA . ARG B 1 17 ? -2.301 8.617 -32.124 1 38.26 17 ARG B CA 1
ATOM 2997 C C . ARG B 1 17 ? -1.821 7.217 -31.756 1 38.26 17 ARG B C 1
ATOM 2999 O O . ARG B 1 17 ? -1.271 6.502 -32.596 1 38.26 17 ARG B O 1
ATOM 3006 N N . GLY B 1 18 ? -1.19 7.015 -30.56 1 38.96 18 GLY B N 1
ATOM 3007 C CA . GLY B 1 18 ? -0.513 5.809 -30.11 1 38.96 18 GLY B CA 1
ATOM 3008 C C . GLY B 1 18 ? -1.225 4.535 -30.525 1 38.96 18 GLY B C 1
ATOM 3009 O O . GLY B 1 18 ? -2.45 4.441 -30.424 1 38.96 18 GLY B O 1
ATOM 3010 N N . VAL B 1 19 ? -0.834 3.829 -31.489 1 42.54 19 VAL B N 1
ATOM 3011 C CA . VAL B 1 19 ? -1.266 2.483 -31.851 1 42.54 19 VAL B CA 1
ATOM 3012 C C . VAL B 1 19 ? -1.614 1.696 -30.59 1 42.54 19 VAL B C 1
ATOM 3014 O O . VAL B 1 19 ? -0.814 1.624 -29.654 1 42.54 19 VAL B O 1
ATOM 3017 N N . GLU B 1 20 ? -2.909 1.641 -30.301 1 54.93 20 GLU B N 1
ATOM 3018 C CA . GLU B 1 20 ? -3.324 0.765 -29.209 1 54.93 20 GLU B CA 1
ATOM 3019 C C . GLU B 1 20 ? -2.484 -0.508 -29.174 1 54.93 20 GLU B C 1
ATOM 3021 O O . GLU B 1 20 ? -2.284 -1.155 -30.204 1 54.93 20 GLU B O 1
ATOM 3026 N N . PRO B 1 21 ? -1.65 -0.681 -28.182 1 62.88 21 PRO B N 1
ATOM 3027 C CA . PRO B 1 21 ? -0.82 -1.885 -28.1 1 62.88 21 PRO B CA 1
ATOM 3028 C C . PRO B 1 21 ? -1.603 -3.163 -28.393 1 62.88 21 PRO B C 1
ATOM 3030 O O . PRO B 1 21 ? -2.787 -3.256 -28.06 1 62.88 21 PRO B O 1
ATOM 3033 N N . VAL B 1 22 ? -1.216 -3.916 -29.354 1 76.82 22 VAL B N 1
ATOM 3034 C CA . VAL B 1 22 ? -1.812 -5.214 -29.654 1 76.82 22 VAL B CA 1
ATOM 3035 C C . VAL B 1 22 ? -1.767 -6.102 -28.413 1 76.82 22 VAL B C 1
ATOM 3037 O O . VAL B 1 22 ? -0.687 -6.459 -27.936 1 76.82 22 VAL B O 1
ATOM 3040 N N . ARG B 1 23 ? -2.855 -6.315 -27.739 1 90.41 23 ARG B N 1
ATOM 3041 C CA . ARG B 1 23 ? -2.983 -7.127 -26.532 1 90.41 23 ARG B CA 1
ATOM 3042 C C . ARG B 1 23 ? -2.981 -8.614 -26.87 1 90.41 23 ARG B C 1
ATOM 3044 O O . ARG B 1 23 ? -3.501 -9.02 -27.912 1 90.41 23 ARG B O 1
ATOM 3051 N N . GLN B 1 24 ? -2.349 -9.364 -26.033 1 96.69 24 GLN B N 1
ATOM 3052 C CA . GLN B 1 24 ? -2.447 -10.818 -26.106 1 96.69 24 GLN B CA 1
ATOM 3053 C C . GLN B 1 24 ? -3.788 -11.307 -25.567 1 96.69 24 GLN B C 1
ATOM 3055 O O . GLN B 1 24 ? -4.52 -10.549 -24.928 1 96.69 24 GLN B O 1
ATOM 3060 N N . ASN B 1 25 ? -4.181 -12.495 -25.979 1 97.99 25 ASN B N 1
ATOM 3061 C CA . ASN B 1 25 ? -5.347 -13.135 -25.38 1 97.99 25 ASN B CA 1
ATOM 3062 C C . ASN B 1 25 ? -5.058 -13.612 -23.959 1 97.99 25 ASN B C 1
ATOM 3064 O O . ASN B 1 25 ? -4.645 -14.755 -23.756 1 97.99 25 ASN B O 1
ATOM 3068 N N . ALA B 1 26 ? -5.229 -12.715 -22.984 1 98.46 26 ALA B N 1
ATOM 3069 C CA . ALA B 1 26 ? -4.778 -12.961 -21.617 1 98.46 26 ALA B CA 1
ATOM 3070 C C . ALA B 1 26 ? -5.75 -12.364 -20.603 1 98.46 26 ALA B C 1
ATOM 3072 O O . ALA B 1 26 ? -6.597 -11.541 -20.957 1 98.46 26 ALA B O 1
ATOM 3073 N N . THR B 1 27 ? -5.67 -12.865 -19.425 1 98.55 27 THR B N 1
ATOM 3074 C CA . THR B 1 27 ? -6.521 -12.373 -18.348 1 98.55 27 THR B CA 1
ATOM 3075 C C . THR B 1 27 ? -5.786 -12.423 -17.011 1 98.55 27 THR B C 1
ATOM 3077 O O . THR B 1 27 ? -4.898 -13.256 -16.817 1 98.55 27 THR B O 1
ATOM 3080 N N . PHE B 1 28 ? -6.133 -11.509 -16.115 1 98.77 28 PHE B N 1
ATOM 3081 C CA . PHE B 1 28 ? -5.844 -11.717 -14.701 1 98.77 28 PHE B CA 1
ATOM 3082 C C . PHE B 1 28 ? -6.832 -12.701 -14.086 1 98.77 28 PHE B C 1
ATOM 3084 O O . PHE B 1 28 ? -8.037 -12.611 -14.328 1 98.77 28 PHE B O 1
ATOM 3091 N N . LEU B 1 29 ? -6.33 -13.643 -13.358 1 98.84 29 LEU B N 1
ATOM 3092 C CA . LEU B 1 29 ? -7.165 -14.665 -12.735 1 98.84 29 LEU B CA 1
ATOM 3093 C C . LEU B 1 29 ? -7.009 -14.641 -11.218 1 98.84 29 LEU B C 1
ATOM 3095 O O . LEU B 1 29 ? -5.891 -14.712 -10.703 1 98.84 29 LEU B O 1
ATOM 3099 N N . THR B 1 30 ? -8.093 -14.56 -10.525 1 98.59 30 THR B N 1
ATOM 3100 C CA . THR B 1 30 ? -8.063 -14.521 -9.067 1 98.59 30 THR B CA 1
ATOM 3101 C C . THR B 1 30 ? -9.096 -15.478 -8.48 1 98.59 30 THR B C 1
ATOM 3103 O O . THR B 1 30 ? -10.254 -15.486 -8.903 1 98.59 30 THR B O 1
ATOM 3106 N N . LEU B 1 31 ? -8.691 -16.273 -7.587 1 98.58 31 LEU B N 1
ATOM 3107 C CA . LEU B 1 31 ? -9.583 -16.987 -6.679 1 98.58 31 LEU B CA 1
ATOM 3108 C C . LEU B 1 31 ? -9.664 -16.281 -5.33 1 98.58 31 LEU B C 1
ATOM 3110 O O . LEU B 1 31 ? -8.655 -16.145 -4.634 1 98.58 31 LEU B O 1
ATOM 3114 N N . CYS B 1 32 ? -10.85 -15.784 -4.976 1 98.21 32 CYS B N 1
ATOM 3115 C CA . CYS B 1 32 ? -10.995 -15.017 -3.744 1 98.21 32 CYS B CA 1
ATOM 3116 C C . CYS B 1 32 ? -12.398 -15.169 -3.169 1 98.21 32 CYS B C 1
ATOM 3118 O O . CYS B 1 32 ? -13.282 -15.733 -3.817 1 98.21 32 CYS B O 1
ATOM 3120 N N . ARG B 1 33 ? -12.563 -14.786 -1.963 1 98.19 33 ARG B N 1
ATOM 3121 C CA . ARG B 1 33 ? -13.838 -14.809 -1.254 1 98.19 33 ARG B CA 1
ATOM 3122 C C . ARG B 1 33 ? -14.398 -13.401 -1.087 1 98.19 33 ARG B C 1
ATOM 3124 O O . ARG B 1 33 ? -13.691 -12.416 -1.309 1 98.19 33 ARG B O 1
ATOM 3131 N N . ASN B 1 34 ? -15.665 -13.344 -0.702 1 98.51 34 ASN B N 1
ATOM 3132 C CA . ASN B 1 34 ? -16.294 -12.045 -0.485 1 98.51 34 ASN B CA 1
ATOM 3133 C C . ASN B 1 34 ? -15.598 -11.264 0.626 1 98.51 34 ASN B C 1
ATOM 3135 O O . ASN B 1 34 ? -15.474 -10.041 0.547 1 98.51 34 ASN B O 1
ATOM 3139 N N . GLU B 1 35 ? -15.104 -11.974 1.651 1 97.88 35 GLU B N 1
ATOM 3140 C CA . GLU B 1 35 ? -14.461 -11.344 2.801 1 97.88 35 GLU B CA 1
ATOM 3141 C C . GLU B 1 35 ? -13.109 -10.749 2.42 1 97.88 35 GLU B C 1
ATOM 3143 O O . GLU B 1 35 ? -12.526 -9.978 3.185 1 97.88 35 GLU B O 1
ATOM 3148 N N . ASP B 1 36 ? -12.628 -11.075 1.23 1 98.48 36 ASP B N 1
ATOM 3149 C CA . ASP B 1 36 ? -11.333 -10.578 0.773 1 98.48 36 ASP B CA 1
ATOM 3150 C C . ASP B 1 36 ? -11.483 -9.242 0.05 1 98.48 36 ASP B C 1
ATOM 3152 O O . ASP B 1 36 ? -10.534 -8.756 -0.57 1 98.48 36 ASP B O 1
ATOM 3156 N N . LEU B 1 37 ? -12.563 -8.652 0.024 1 98.58 37 LEU B N 1
ATOM 3157 C CA . LEU B 1 37 ? -12.894 -7.521 -0.834 1 98.58 37 LEU B CA 1
ATOM 3158 C C . LEU B 1 37 ? -11.837 -6.427 -0.723 1 98.58 37 LEU B C 1
ATOM 3160 O O . LEU B 1 37 ? -11.244 -6.026 -1.727 1 98.58 37 LEU B O 1
ATOM 3164 N N . TYR B 1 38 ? -11.551 -5.946 0.388 1 98.09 38 TYR B N 1
ATOM 3165 C CA . TYR B 1 38 ? -10.704 -4.765 0.509 1 98.09 38 TYR B CA 1
ATOM 3166 C C . TYR B 1 38 ? -9.238 -5.12 0.295 1 98.09 38 TYR B C 1
ATOM 3168 O O . TYR B 1 38 ? -8.466 -4.311 -0.225 1 98.09 38 TYR B O 1
ATOM 3176 N N . ASP B 1 39 ? -8.837 -6.349 0.667 1 98.41 39 ASP B N 1
ATOM 3177 C CA . ASP B 1 39 ? -7.519 -6.824 0.258 1 98.41 39 ASP B CA 1
ATOM 3178 C C . ASP B 1 39 ? -7.406 -6.889 -1.264 1 98.41 39 ASP B C 1
ATOM 3180 O O . ASP B 1 39 ? -6.379 -6.513 -1.832 1 98.41 39 ASP B O 1
ATOM 3184 N N . MET B 1 40 ? -8.454 -7.348 -1.84 1 98.71 40 MET B N 1
ATOM 3185 C CA . MET B 1 40 ? -8.46 -7.472 -3.295 1 98.71 40 MET B CA 1
ATOM 3186 C C . MET B 1 40 ? -8.47 -6.098 -3.957 1 98.71 40 MET B C 1
ATOM 3188 O O . MET B 1 40 ? -7.815 -5.893 -4.981 1 98.71 40 MET B O 1
ATOM 3192 N N . LEU B 1 41 ? -9.248 -5.185 -3.395 1 98.74 41 LEU B N 1
ATOM 3193 C CA . LEU B 1 41 ? -9.28 -3.838 -3.956 1 98.74 41 LEU B CA 1
ATOM 3194 C C . LEU B 1 41 ? -7.888 -3.216 -3.957 1 98.74 41 LEU B C 1
ATOM 3196 O O . LEU B 1 41 ? -7.477 -2.605 -4.946 1 98.74 41 LEU B O 1
ATOM 3200 N N . ARG B 1 42 ? -7.193 -3.383 -2.939 1 98.1 42 ARG B N 1
ATOM 3201 C CA . ARG B 1 42 ? -5.833 -2.859 -2.866 1 98.1 42 ARG B CA 1
ATOM 3202 C C . ARG B 1 42 ? -4.937 -3.514 -3.913 1 98.1 42 ARG B C 1
ATOM 3204 O O . ARG B 1 42 ? -4.139 -2.838 -4.565 1 98.1 42 ARG B O 1
ATOM 3211 N N . THR B 1 43 ? -5.073 -4.788 -4.033 1 98.63 43 THR B N 1
ATOM 3212 C CA . THR B 1 43 ? -4.296 -5.538 -5.013 1 98.63 43 THR B CA 1
ATOM 3213 C C . THR B 1 43 ? -4.612 -5.065 -6.43 1 98.63 43 THR B C 1
ATOM 3215 O O . THR B 1 43 ? -3.703 -4.769 -7.208 1 98.63 43 THR B O 1
ATOM 3218 N N . VAL B 1 44 ? -5.857 -4.991 -6.729 1 98.65 44 VAL B N 1
ATOM 3219 C CA . VAL B 1 44 ? -6.287 -4.559 -8.055 1 98.65 44 VAL B CA 1
ATOM 3220 C C . VAL B 1 44 ? -5.786 -3.142 -8.325 1 98.65 44 VAL B C 1
ATOM 3222 O O . VAL B 1 44 ? -5.269 -2.856 -9.407 1 98.65 44 VAL B O 1
ATOM 3225 N N . GLN B 1 45 ? -5.925 -2.308 -7.334 1 98.32 45 GLN B N 1
ATOM 3226 C CA . GLN B 1 45 ? -5.454 -0.936 -7.484 1 98.32 45 GLN B CA 1
ATOM 3227 C C . GLN B 1 45 ? -3.965 -0.898 -7.817 1 98.32 45 GLN B C 1
ATOM 3229 O O . GLN B 1 45 ? -3.541 -0.156 -8.705 1 98.32 45 GLN B O 1
ATOM 3234 N N . SER B 1 46 ? -3.255 -1.685 -7.154 1 97.69 46 SER B N 1
ATOM 3235 C CA . SER B 1 46 ? -1.811 -1.713 -7.368 1 97.69 46 SER B CA 1
ATOM 3236 C C . SER B 1 46 ? -1.471 -2.183 -8.778 1 97.69 46 SER B C 1
ATOM 3238 O O . SER B 1 46 ? -0.608 -1.602 -9.44 1 97.69 46 SER B O 1
ATOM 3240 N N . ILE B 1 47 ? -2.149 -3.188 -9.285 1 98.1 47 ILE B N 1
ATOM 3241 C CA . ILE B 1 47 ? -1.904 -3.715 -10.623 1 98.1 47 ILE B CA 1
ATOM 3242 C C . ILE B 1 47 ? -2.36 -2.699 -11.669 1 98.1 47 ILE B C 1
ATOM 3244 O O . ILE B 1 47 ? -1.663 -2.462 -12.658 1 98.1 47 ILE B O 1
ATOM 3248 N N . GLU B 1 48 ? -3.519 -2.127 -11.457 1 97.93 48 GLU B N 1
ATOM 3249 C CA . GLU B 1 48 ? -4.035 -1.117 -12.377 1 97.93 48 GLU B CA 1
ATOM 3250 C C . GLU B 1 48 ? -3.083 0.071 -12.483 1 97.93 48 GLU B C 1
ATOM 3252 O O . GLU B 1 48 ? -2.78 0.533 -13.585 1 97.93 48 GLU B O 1
ATOM 3257 N N . ASP B 1 49 ? -2.558 0.462 -11.392 1 97.84 49 ASP B N 1
ATOM 3258 C CA . ASP B 1 49 ? -1.671 1.621 -11.36 1 97.84 49 ASP B CA 1
ATOM 3259 C C . ASP B 1 49 ? -0.341 1.314 -12.045 1 97.84 49 ASP B C 1
ATOM 3261 O O . ASP B 1 49 ? 0.207 2.159 -12.755 1 97.84 49 ASP B O 1
ATOM 3265 N N . ARG B 1 50 ? 0.162 0.108 -11.815 1 98.31 50 ARG B N 1
ATOM 3266 C CA . ARG B 1 50 ? 1.511 -0.225 -12.262 1 98.31 50 ARG B CA 1
ATOM 3267 C C . ARG B 1 50 ? 1.505 -0.709 -13.708 1 98.31 50 ARG B C 1
ATOM 3269 O O . ARG B 1 50 ? 2.524 -0.634 -14.397 1 98.31 50 ARG B O 1
ATOM 3276 N N . PHE B 1 51 ? 0.394 -1.143 -14.174 1 97.82 51 PHE B N 1
ATOM 3277 C CA . PHE B 1 51 ? 0.451 -1.856 -15.444 1 97.82 51 PHE B CA 1
ATOM 3278 C C . PHE B 1 51 ? -0.855 -1.697 -16.213 1 97.82 51 PHE B C 1
ATOM 3280 O O . PHE B 1 51 ? -0.877 -1.103 -17.293 1 97.82 51 PHE B O 1
ATOM 3287 N N . ASN B 1 52 ? -2.038 -2.141 -15.686 1 97.83 52 ASN B N 1
ATOM 3288 C CA . ASN B 1 52 ? -3.174 -2.539 -16.509 1 97.83 52 ASN B CA 1
ATOM 3289 C C . ASN B 1 52 ? -4.004 -1.333 -16.94 1 97.83 52 ASN B C 1
ATOM 3291 O O . ASN B 1 52 ? -4.839 -1.438 -17.84 1 97.83 52 ASN B O 1
ATOM 3295 N N . SER B 1 53 ? -3.799 -0.228 -16.267 1 95.99 53 SER B N 1
ATOM 3296 C CA . SER B 1 53 ? -4.483 0.97 -16.745 1 95.99 53 SER B CA 1
ATOM 3297 C C . SER B 1 53 ? -4.056 1.32 -18.166 1 95.99 53 SER B C 1
ATOM 3299 O O . SER B 1 53 ? -4.775 2.021 -18.881 1 95.99 53 SER B O 1
ATOM 3301 N N . ARG B 1 54 ? -2.942 0.819 -18.613 1 95.16 54 ARG B N 1
ATOM 3302 C CA . ARG B 1 54 ? -2.395 1.106 -19.936 1 95.16 54 ARG B CA 1
ATOM 3303 C C . ARG B 1 54 ? -2.792 0.026 -20.937 1 95.16 54 ARG B C 1
ATOM 3305 O O . ARG B 1 54 ? -2.878 0.288 -22.139 1 95.16 54 ARG B O 1
ATOM 3312 N N . TYR B 1 55 ? -3.011 -1.169 -20.45 1 96.34 55 TYR B N 1
ATOM 3313 C CA . TYR B 1 55 ? -3.155 -2.279 -21.384 1 96.34 55 TYR B CA 1
ATOM 3314 C C . TYR B 1 55 ? -4.575 -2.834 -21.357 1 96.34 55 TYR B C 1
ATOM 3316 O O . TYR B 1 55 ? -4.997 -3.521 -22.29 1 96.34 55 TYR B O 1
ATOM 3324 N N . HIS B 1 56 ? -5.328 -2.699 -20.25 1 97.1 56 HIS B N 1
ATOM 3325 C CA . HIS B 1 56 ? -6.759 -2.953 -20.13 1 97.1 56 HIS B CA 1
ATOM 3326 C C . HIS B 1 56 ? -7.074 -4.433 -20.323 1 97.1 56 HIS B C 1
ATOM 3328 O O . HIS B 1 56 ? -8.028 -4.783 -21.022 1 97.1 56 HIS B O 1
ATOM 3334 N N . TYR B 1 57 ? -6.202 -5.274 -19.828 1 98.12 57 TYR B N 1
ATOM 3335 C CA . TYR B 1 57 ? -6.475 -6.706 -19.875 1 98.12 57 TYR B CA 1
ATOM 3336 C C . TYR B 1 57 ? -7.682 -7.06 -19.015 1 98.12 57 TYR B C 1
ATOM 3338 O O . TYR B 1 57 ? -7.977 -6.371 -18.035 1 98.12 57 TYR B O 1
ATOM 3346 N N . ASP B 1 58 ? -8.298 -8.148 -19.27 1 97.98 58 ASP B N 1
ATOM 3347 C CA . ASP B 1 58 ? -9.498 -8.641 -18.602 1 97.98 58 ASP B CA 1
ATOM 3348 C C . ASP B 1 58 ? -9.17 -9.183 -17.212 1 97.98 58 ASP B C 1
ATOM 3350 O O . ASP B 1 58 ? -8.022 -9.538 -16.934 1 97.98 58 ASP B O 1
ATOM 3354 N N . TRP B 1 59 ? -10.258 -9.185 -16.388 1 98.68 59 TRP B N 1
ATOM 3355 C CA . TRP B 1 59 ? -10.183 -9.813 -15.073 1 98.68 59 TRP B CA 1
ATOM 3356 C C . TRP B 1 59 ? -11.209 -10.934 -14.945 1 98.68 59 TRP B C 1
ATOM 3358 O O . TRP B 1 59 ? -12.356 -10.786 -15.374 1 98.68 59 TRP B O 1
ATOM 3368 N N . VAL B 1 60 ? -10.786 -12.038 -14.45 1 98.85 60 VAL B N 1
ATOM 3369 C CA . VAL B 1 60 ? -11.681 -13.122 -14.061 1 98.85 60 VAL B CA 1
ATOM 3370 C C . VAL B 1 60 ? -11.557 -13.381 -12.561 1 98.85 60 VAL B C 1
ATOM 3372 O O . VAL B 1 60 ? -10.476 -13.712 -12.069 1 98.85 60 VAL B O 1
ATOM 3375 N N . PHE B 1 61 ? -12.644 -13.19 -11.871 1 98.86 61 PHE B N 1
ATOM 3376 C CA . PHE B 1 61 ? -12.725 -13.478 -10.444 1 98.86 61 PHE B CA 1
ATOM 3377 C C . PHE B 1 61 ? -13.556 -14.73 -10.19 1 98.86 61 PHE B C 1
ATOM 3379 O O . PHE B 1 61 ? -14.685 -14.84 -10.672 1 98.86 61 PHE B O 1
ATOM 3386 N N . LEU B 1 62 ? -13.009 -15.618 -9.451 1 98.86 62 LEU B N 1
ATOM 3387 C CA . LEU B 1 62 ? -13.725 -16.839 -9.099 1 98.86 62 LEU B CA 1
ATOM 3388 C C . LEU B 1 62 ? -13.838 -16.986 -7.585 1 98.86 62 LEU B C 1
ATOM 3390 O O . LEU B 1 62 ? -12.927 -16.597 -6.85 1 98.86 62 LEU B O 1
ATOM 3394 N N . ASN B 1 63 ? -14.87 -17.517 -7.097 1 98.61 63 ASN B N 1
ATOM 3395 C CA . ASN B 1 63 ? -15.23 -17.741 -5.701 1 98.61 63 ASN B CA 1
ATOM 3396 C C . ASN B 1 63 ? -15.901 -19.098 -5.505 1 98.61 63 ASN B C 1
ATOM 3398 O O . ASN B 1 63 ? -16.519 -19.629 -6.43 1 98.61 63 ASN B O 1
ATOM 3402 N N . ASP B 1 64 ? -15.698 -19.67 -4.331 1 97.26 64 ASP B N 1
ATOM 3403 C CA . ASP B 1 64 ? -16.393 -20.924 -4.053 1 97.26 64 ASP B CA 1
ATOM 3404 C C . ASP B 1 64 ? -17.853 -20.672 -3.683 1 97.26 64 ASP B C 1
ATOM 3406 O O . ASP B 1 64 ? -18.641 -21.613 -3.572 1 97.26 64 ASP B O 1
ATOM 3410 N N . LYS B 1 65 ? -18.26 -19.45 -3.512 1 97.48 65 LYS B N 1
ATOM 3411 C CA . LYS B 1 65 ? -19.624 -18.982 -3.29 1 97.48 65 LYS B CA 1
ATOM 3412 C C . LYS B 1 65 ? -19.985 -17.861 -4.261 1 97.48 65 LYS B C 1
ATOM 3414 O O . LYS B 1 65 ? -19.103 -17.254 -4.872 1 97.48 65 LYS B O 1
ATOM 3419 N N . PRO B 1 66 ? -21.266 -17.592 -4.396 1 98.1 66 PRO B N 1
ATOM 3420 C CA . PRO B 1 66 ? -21.633 -16.445 -5.23 1 98.1 66 PRO B CA 1
ATOM 3421 C C . PRO B 1 66 ? -21.066 -15.128 -4.705 1 98.1 66 PRO B C 1
ATOM 3423 O O . PRO B 1 66 ? -21.091 -14.879 -3.497 1 98.1 66 PRO B O 1
ATOM 3426 N N . PHE B 1 67 ? -20.659 -14.256 -5.539 1 98.71 67 PHE B N 1
ATOM 3427 C CA . PHE B 1 67 ? -20.148 -12.946 -5.154 1 98.71 67 PHE B CA 1
ATOM 3428 C C . PHE B 1 67 ? -21.282 -12.033 -4.704 1 98.71 67 PHE B C 1
ATOM 3430 O O . PHE B 1 67 ? -22.378 -12.071 -5.268 1 98.71 67 PHE B O 1
ATOM 3437 N N . THR B 1 68 ? -21.045 -11.236 -3.735 1 98.44 68 THR B N 1
ATOM 3438 C CA . THR B 1 68 ? -22 -10.21 -3.33 1 98.44 68 THR B CA 1
ATOM 3439 C C . THR B 1 68 ? -22.029 -9.069 -4.343 1 98.44 68 THR B C 1
ATOM 3441 O O . THR B 1 68 ? -21.07 -8.871 -5.091 1 98.44 68 THR B O 1
ATOM 3444 N N . GLU B 1 69 ? -23.079 -8.326 -4.408 1 98.01 69 GLU B N 1
ATOM 3445 C CA . GLU B 1 69 ? -23.175 -7.156 -5.277 1 98.01 69 GLU B CA 1
ATOM 3446 C C . GLU B 1 69 ? -22.131 -6.107 -4.907 1 98.01 69 GLU B C 1
ATOM 3448 O O . GLU B 1 69 ? -21.557 -5.458 -5.784 1 98.01 69 GLU B O 1
ATOM 3453 N N . GLU B 1 70 ? -21.899 -5.952 -3.626 1 97.09 70 GLU B N 1
ATOM 3454 C CA . GLU B 1 70 ? -20.883 -5.014 -3.159 1 97.09 70 GLU B CA 1
ATOM 3455 C C . GLU B 1 70 ? -19.518 -5.335 -3.76 1 97.09 70 GLU B C 1
ATOM 3457 O O . GLU B 1 70 ? -18.818 -4.439 -4.239 1 97.09 70 GLU B O 1
ATOM 3462 N N . PHE B 1 71 ? -19.193 -6.606 -3.699 1 98.38 71 PHE B N 1
ATOM 3463 C CA . PHE B 1 71 ? -17.913 -7.039 -4.247 1 98.38 71 PHE B CA 1
ATOM 3464 C C . PHE B 1 71 ? -17.819 -6.709 -5.732 1 98.38 71 PHE B C 1
ATOM 3466 O O . PHE B 1 71 ? -16.846 -6.097 -6.177 1 98.38 71 PHE B O 1
ATOM 3473 N N . LYS B 1 72 ? -18.791 -7.064 -6.5 1 98.54 72 LYS B N 1
ATOM 3474 C CA . LYS B 1 72 ? -18.795 -6.879 -7.948 1 98.54 72 LYS B CA 1
ATOM 3475 C C . LYS B 1 72 ? -18.718 -5.399 -8.313 1 98.54 72 LYS B C 1
ATOM 3477 O O . LYS B 1 72 ? -17.934 -5.008 -9.181 1 98.54 72 LYS B O 1
ATOM 3482 N N . GLU B 1 73 ? -19.506 -4.589 -7.638 1 97.9 73 GLU B N 1
ATOM 3483 C CA . GLU B 1 73 ? -19.546 -3.162 -7.946 1 97.9 73 GLU B CA 1
ATOM 3484 C C . GLU B 1 73 ? -18.209 -2.493 -7.641 1 97.9 73 GLU B C 1
ATOM 3486 O O . GLU B 1 73 ? -17.704 -1.709 -8.446 1 97.9 73 GLU B O 1
ATOM 3491 N N . ALA B 1 74 ? -17.668 -2.803 -6.497 1 98.11 74 ALA B N 1
ATOM 3492 C CA . ALA B 1 74 ? -16.419 -2.178 -6.07 1 98.11 74 ALA B CA 1
ATOM 3493 C C . ALA B 1 74 ? -15.271 -2.555 -7.002 1 98.11 74 ALA B C 1
ATOM 3495 O O . ALA B 1 74 ? -14.498 -1.692 -7.426 1 98.11 74 ALA B O 1
ATOM 3496 N N . ILE B 1 75 ? -15.197 -3.851 -7.325 1 98.61 75 ILE B N 1
ATOM 3497 C CA . ILE B 1 75 ? -14.132 -4.319 -8.205 1 98.61 75 ILE B CA 1
ATOM 3498 C C . ILE B 1 75 ? -14.302 -3.705 -9.592 1 98.61 75 ILE B C 1
ATOM 3500 O O . ILE B 1 75 ? -13.333 -3.229 -10.19 1 98.61 75 ILE B O 1
ATOM 3504 N N . THR B 1 76 ? -15.488 -3.718 -10.107 1 98.28 76 THR B N 1
ATOM 3505 C CA . THR B 1 76 ? -15.758 -3.191 -11.44 1 98.28 76 THR B CA 1
ATOM 3506 C C . THR B 1 76 ? -15.376 -1.716 -11.525 1 98.28 76 THR B C 1
ATOM 3508 O O . THR B 1 76 ? -14.847 -1.263 -12.543 1 98.28 76 THR B O 1
ATOM 3511 N N . ALA B 1 77 ? -15.61 -0.985 -10.488 1 97.46 77 ALA B N 1
ATOM 3512 C CA . ALA B 1 77 ?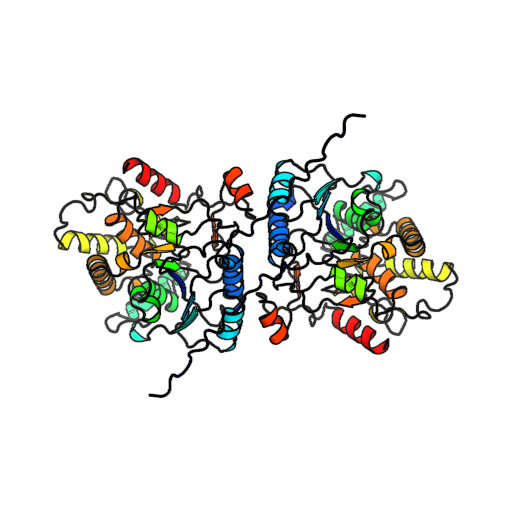 -15.282 0.438 -10.467 1 97.46 77 ALA B CA 1
ATOM 3513 C C . ALA B 1 77 ? -13.772 0.653 -10.502 1 97.46 77 ALA B C 1
ATOM 3515 O O . ALA B 1 77 ? -13.297 1.696 -10.958 1 97.46 77 ALA B O 1
ATOM 3516 N N . MET B 1 78 ? -13.03 -0.327 -10.013 1 97.26 78 MET B N 1
ATOM 3517 C CA . MET B 1 78 ? -11.585 -0.201 -9.842 1 97.26 78 MET B CA 1
ATOM 3518 C C . MET B 1 78 ? -10.852 -0.56 -11.13 1 97.26 78 MET B C 1
ATOM 3520 O O . MET B 1 78 ? -9.752 -0.064 -11.382 1 97.26 78 MET B O 1
ATOM 3524 N N . VAL B 1 79 ? -11.404 -1.425 -11.913 1 97.41 79 VAL B N 1
ATOM 3525 C CA . VAL B 1 79 ? -10.694 -2.023 -13.039 1 97.41 79 VAL B CA 1
ATOM 3526 C C . VAL B 1 79 ? -10.872 -1.155 -14.282 1 97.41 79 VAL B C 1
ATOM 3528 O O . VAL B 1 79 ? -11.933 -0.561 -14.486 1 97.41 79 VAL B O 1
ATOM 3531 N N . SER B 1 80 ? -9.844 -1.063 -15.108 1 95.05 80 SER B N 1
ATOM 3532 C CA . SER B 1 80 ? -9.872 -0.262 -16.328 1 95.05 80 SER B CA 1
ATOM 3533 C C . SER B 1 80 ? -10.439 -1.058 -17.499 1 95.05 80 SER B C 1
ATOM 3535 O O . SER B 1 80 ? -10.824 -0.483 -18.519 1 95.05 80 SER B O 1
ATOM 3537 N N . SER B 1 81 ? -10.449 -2.346 -17.321 1 94.03 81 SER B N 1
ATOM 3538 C CA . SER B 1 81 ? -10.931 -3.22 -18.386 1 94.03 81 SER B CA 1
ATOM 3539 C C . SER B 1 81 ? -12.445 -3.121 -18.539 1 94.03 81 SER B C 1
ATOM 3541 O O . SER B 1 81 ? -13.16 -2.903 -17.56 1 94.03 81 SER B O 1
ATOM 3543 N N . GLU B 1 82 ? -12.882 -3.355 -19.715 1 91.76 82 GLU B N 1
ATOM 3544 C CA . GLU B 1 82 ? -14.319 -3.423 -19.961 1 91.76 82 GLU B CA 1
ATOM 3545 C C . GLU B 1 82 ? -14.871 -4.807 -19.632 1 91.76 82 GLU B C 1
ATOM 3547 O O . GLU B 1 82 ? -16.086 -4.988 -19.527 1 91.76 82 GLU B O 1
ATOM 3552 N N . HIS B 1 83 ? -13.979 -5.747 -19.52 1 94.32 83 HIS B N 1
ATOM 3553 C CA . HIS B 1 83 ? -14.415 -7.124 -19.314 1 94.32 83 HIS B CA 1
ATOM 3554 C C . HIS B 1 83 ? -13.947 -7.654 -17.963 1 94.32 83 HIS B C 1
ATOM 3556 O O . HIS B 1 83 ? -12.798 -8.079 -17.822 1 94.32 83 HIS B O 1
ATOM 3562 N N . VAL B 1 84 ? -14.759 -7.59 -17.039 1 97.96 84 VAL B N 1
ATOM 3563 C CA . VAL B 1 84 ? -14.585 -8.19 -15.72 1 97.96 84 VAL B CA 1
ATOM 3564 C C . VAL B 1 84 ? -15.643 -9.268 -15.499 1 97.96 84 VAL B C 1
ATOM 3566 O O . VAL B 1 84 ? -16.841 -9.009 -15.635 1 97.96 84 VAL B O 1
ATOM 3569 N N . ARG B 1 85 ? -15.208 -10.445 -15.194 1 98.33 85 ARG B N 1
ATOM 3570 C CA . ARG B 1 85 ? -16.123 -11.571 -15.04 1 98.33 85 ARG B CA 1
ATOM 3571 C C . ARG B 1 85 ? -16.037 -12.158 -13.635 1 98.33 85 ARG B C 1
ATOM 3573 O O . ARG B 1 85 ? -14.948 -12.273 -13.07 1 98.33 85 ARG B O 1
ATOM 3580 N N . PHE B 1 86 ? -17.215 -12.426 -13.149 1 98.7 86 PHE B N 1
ATOM 3581 C CA . PHE B 1 86 ? -17.353 -13.047 -11.837 1 98.7 86 PHE B CA 1
ATOM 3582 C C . PHE B 1 86 ? -17.987 -14.428 -11.956 1 98.7 86 PHE B C 1
ATOM 3584 O O . PHE B 1 86 ? -19.051 -14.578 -12.559 1 98.7 86 PHE B O 1
ATOM 3591 N N . GLY B 1 87 ? -17.312 -15.427 -11.486 1 98.62 87 GLY B N 1
ATOM 3592 C CA . GLY B 1 87 ? -17.837 -16.781 -11.574 1 98.62 87 GLY B CA 1
ATOM 3593 C C . GLY B 1 87 ? -17.679 -17.567 -10.287 1 98.62 87 GLY B C 1
ATOM 3594 O O . GLY B 1 87 ? -17.073 -17.084 -9.328 1 98.62 87 GLY B O 1
ATOM 3595 N N . GLN B 1 88 ? -18.269 -18.689 -10.261 1 98.29 88 GLN B N 1
ATOM 3596 C CA . GLN B 1 88 ? -18.198 -19.609 -9.13 1 98.29 88 GLN B CA 1
ATOM 3597 C C . GLN B 1 88 ? -17.507 -20.912 -9.524 1 98.29 88 GLN B C 1
ATOM 3599 O O . GLN B 1 88 ? -17.739 -21.438 -10.614 1 98.29 88 GLN B O 1
ATOM 3604 N N . VAL B 1 89 ? -16.671 -21.368 -8.656 1 97.85 89 VAL B N 1
ATOM 3605 C CA . VAL B 1 89 ? -16.076 -22.685 -8.858 1 97.85 89 VAL B CA 1
ATOM 3606 C C . VAL B 1 89 ? -17.159 -23.759 -8.785 1 97.85 89 VAL B C 1
ATOM 3608 O O . VAL B 1 89 ? -18.04 -23.702 -7.924 1 97.85 89 VAL B O 1
ATOM 3611 N N . ARG B 1 90 ? -17.13 -24.69 -9.642 1 95.46 90 ARG B N 1
ATOM 3612 C CA . ARG B 1 90 ? -18.112 -25.769 -9.615 1 95.46 90 ARG B CA 1
ATOM 3613 C C . ARG B 1 90 ? -17.983 -26.595 -8.339 1 95.46 90 ARG B C 1
ATOM 3615 O O . ARG B 1 90 ? -16.877 -26.971 -7.946 1 95.46 90 ARG B O 1
ATOM 3622 N N . PRO B 1 91 ? -19.053 -26.854 -7.77 1 94.12 91 PRO B N 1
ATOM 3623 C CA . PRO B 1 91 ? -19.005 -27.593 -6.506 1 94.12 91 PRO B CA 1
ATOM 3624 C C . PRO B 1 91 ? -18.278 -28.93 -6.631 1 94.12 91 PRO B C 1
ATOM 3626 O O . PRO B 1 91 ? -17.598 -29.357 -5.695 1 94.12 91 PRO B O 1
ATOM 3629 N N . GLU B 1 92 ? -18.394 -29.627 -7.746 1 93.23 92 GLU B N 1
ATOM 3630 C CA . GLU B 1 92 ? -17.761 -30.926 -7.951 1 93.23 92 GLU B CA 1
ATOM 3631 C C . GLU B 1 92 ? -16.24 -30.809 -7.921 1 93.23 92 GLU B C 1
ATOM 3633 O O . GLU B 1 92 ? -15.544 -31.774 -7.598 1 93.23 92 GLU B O 1
ATOM 3638 N N . HIS B 1 93 ? -15.778 -29.629 -8.269 1 94.86 93 HIS B N 1
ATOM 3639 C CA . HIS B 1 93 ? -14.337 -29.401 -8.281 1 94.86 93 HIS B CA 1
ATOM 3640 C C . HIS B 1 93 ? -13.854 -28.861 -6.939 1 94.86 93 HIS B C 1
ATOM 3642 O O . HIS B 1 93 ? -12.648 -28.758 -6.704 1 94.86 93 HIS B O 1
ATOM 3648 N N . TRP B 1 94 ? -14.799 -28.502 -6.078 1 96.22 94 TRP B N 1
ATOM 3649 C CA . TRP B 1 94 ? -14.505 -27.939 -4.764 1 96.22 94 TRP B CA 1
ATOM 3650 C C . TRP B 1 94 ? -15.079 -28.815 -3.656 1 96.22 94 TRP B C 1
ATOM 3652 O O . TRP B 1 94 ? -15.821 -28.334 -2.797 1 96.22 94 TRP B O 1
ATOM 3662 N N . SER B 1 95 ? -14.827 -30.087 -3.693 1 95.54 95 SER B N 1
ATOM 3663 C CA . SER B 1 95 ? -15.317 -31.063 -2.726 1 95.54 95 SER B CA 1
ATOM 3664 C C . SER B 1 95 ? -14.283 -32.154 -2.469 1 95.54 95 SER B C 1
ATOM 3666 O O . SER B 1 95 ? -13.324 -32.299 -3.229 1 95.54 95 SER B O 1
ATOM 3668 N N . VAL B 1 96 ? -14.474 -32.795 -1.387 1 96.83 96 VAL B N 1
ATOM 3669 C CA . VAL B 1 96 ? -13.692 -33.998 -1.121 1 96.83 96 VAL B CA 1
ATOM 3670 C C . VAL B 1 96 ? -14.263 -35.171 -1.913 1 96.83 96 VAL B C 1
ATOM 3672 O O . VAL B 1 96 ? -15.444 -35.502 -1.781 1 96.83 96 VAL B O 1
ATOM 3675 N N . PRO B 1 97 ? -13.438 -35.753 -2.704 1 96.51 97 PRO B N 1
ATOM 3676 C CA . PRO B 1 97 ? -13.958 -36.894 -3.461 1 96.51 97 PRO B CA 1
ATOM 3677 C C . PRO B 1 97 ? -14.463 -38.019 -2.561 1 96.51 97 PRO B C 1
ATOM 3679 O O . PRO B 1 97 ? -13.952 -38.206 -1.454 1 96.51 97 PRO B O 1
ATOM 3682 N N . ASP B 1 98 ? -15.319 -38.845 -3.106 1 95.35 98 ASP B N 1
ATOM 3683 C CA . ASP B 1 98 ? -15.984 -39.887 -2.329 1 95.35 98 ASP B CA 1
ATOM 3684 C C . ASP B 1 98 ? -15.012 -41.008 -1.969 1 95.35 98 ASP B C 1
ATOM 3686 O O . ASP B 1 98 ? -15.208 -41.713 -0.977 1 95.35 98 ASP B O 1
ATOM 3690 N N . TRP B 1 99 ? -14.061 -41.16 -2.687 1 96.53 99 TRP B N 1
ATOM 3691 C CA . TRP B 1 99 ? -13.147 -42.281 -2.49 1 96.53 99 TRP B CA 1
ATOM 3692 C C . TRP B 1 99 ? -12.101 -41.95 -1.43 1 96.53 99 TRP B C 1
ATOM 3694 O O . TRP B 1 99 ? -11.288 -42.801 -1.064 1 96.53 99 TRP B O 1
ATOM 3704 N N . ILE B 1 100 ? -12.02 -40.727 -0.94 1 97.86 100 ILE B N 1
ATOM 3705 C CA . ILE B 1 100 ? -11.108 -40.313 0.12 1 97.86 100 ILE B CA 1
ATOM 3706 C C . ILE B 1 100 ? -11.602 -40.846 1.464 1 97.86 100 ILE B C 1
ATOM 3708 O O . ILE B 1 100 ? -12.781 -40.705 1.799 1 97.86 100 ILE B O 1
ATOM 3712 N N . ASP B 1 101 ? -10.785 -41.469 2.199 1 97.69 101 ASP B N 1
ATOM 3713 C CA . ASP B 1 101 ? -11.064 -41.851 3.579 1 97.69 101 ASP B CA 1
ATOM 3714 C C . ASP B 1 101 ? -11.041 -40.635 4.502 1 97.69 101 ASP B C 1
ATOM 3716 O O . ASP B 1 101 ? -9.969 -40.155 4.879 1 97.69 101 ASP B O 1
ATOM 3720 N N . GLN B 1 102 ? -12.13 -40.27 4.931 1 96.56 102 GLN B N 1
ATOM 3721 C CA . GLN B 1 102 ? -12.262 -39.028 5.684 1 96.56 102 GLN B CA 1
ATOM 3722 C C . GLN B 1 102 ? -11.597 -39.141 7.053 1 96.56 102 GLN B C 1
ATOM 3724 O O . GLN B 1 102 ? -11.054 -38.161 7.568 1 96.56 102 GLN B O 1
ATOM 3729 N N . GLN B 1 103 ? -11.676 -40.303 7.591 1 97.32 103 GLN B N 1
ATOM 3730 C CA . GLN B 1 103 ? -11.025 -40.486 8.884 1 97.32 103 GLN B CA 1
ATOM 3731 C C . GLN B 1 103 ? -9.516 -40.289 8.773 1 97.32 103 GLN B C 1
ATOM 3733 O O . GLN B 1 103 ? -8.91 -39.613 9.608 1 97.32 103 GLN B O 1
ATOM 3738 N N . ALA B 1 104 ? -8.976 -40.929 7.741 1 96.93 104 ALA B N 1
ATOM 3739 C CA . ALA B 1 104 ? -7.545 -40.755 7.503 1 96.93 104 ALA B CA 1
ATOM 3740 C C . ALA B 1 104 ? -7.21 -39.294 7.218 1 96.93 104 ALA B C 1
ATOM 3742 O O . ALA B 1 104 ? -6.208 -38.773 7.711 1 96.93 104 ALA B O 1
ATOM 3743 N N . MET B 1 105 ? -8.003 -38.642 6.473 1 97.52 105 MET B N 1
ATOM 3744 C CA . MET B 1 105 ? -7.825 -37.232 6.14 1 97.52 105 MET B CA 1
ATOM 3745 C C . MET B 1 105 ? -7.807 -36.373 7.4 1 97.52 105 MET B C 1
ATOM 3747 O O . MET B 1 105 ? -6.869 -35.606 7.621 1 97.52 105 MET B O 1
ATOM 3751 N N . PHE B 1 106 ? -8.748 -36.539 8.298 1 97.22 106 PHE B N 1
ATOM 3752 C CA . PHE B 1 106 ? -8.881 -35.693 9.478 1 97.22 106 PHE B CA 1
ATOM 3753 C C . PHE B 1 106 ? -7.778 -35.993 10.486 1 97.22 106 PHE B C 1
ATOM 3755 O O . PHE B 1 106 ? -7.308 -35.094 11.186 1 97.22 106 PHE B O 1
ATOM 3762 N N . ARG B 1 107 ? -7.418 -37.256 10.515 1 96.72 107 ARG B N 1
ATOM 3763 C CA . ARG B 1 107 ? -6.296 -37.608 11.379 1 96.72 107 ARG B CA 1
ATOM 3764 C C . ARG B 1 107 ? -5.029 -36.871 10.959 1 96.72 107 ARG B C 1
ATOM 3766 O O . ARG B 1 107 ? -4.297 -36.352 11.805 1 96.72 107 ARG B O 1
ATOM 3773 N N . ASN B 1 108 ? -4.789 -36.873 9.718 1 95.93 108 ASN B N 1
ATOM 3774 C CA . ASN B 1 108 ? -3.615 -36.159 9.229 1 95.93 108 ASN B CA 1
ATOM 3775 C C . ASN B 1 108 ? -3.74 -34.654 9.453 1 95.93 108 ASN B C 1
ATOM 3777 O O . ASN B 1 108 ? -2.769 -33.995 9.827 1 95.93 108 ASN B O 1
ATOM 3781 N N . MET B 1 109 ? -4.887 -34.113 9.248 1 96.88 109 MET B N 1
ATOM 3782 C CA . MET B 1 109 ? -5.115 -32.689 9.476 1 96.88 109 MET B CA 1
ATOM 3783 C C . MET B 1 109 ? -4.839 -32.32 10.93 1 96.88 109 MET B C 1
ATOM 3785 O O . MET B 1 109 ? -4.2 -31.303 11.206 1 96.88 109 MET B O 1
ATOM 3789 N N . GLU B 1 110 ? -5.216 -33.151 11.8 1 96.66 110 GLU B N 1
ATOM 3790 C CA . GLU B 1 110 ? -4.971 -32.929 13.222 1 96.66 110 GLU B CA 1
ATOM 3791 C C . GLU B 1 110 ? -3.481 -32.988 13.542 1 96.66 110 GLU B C 1
ATOM 3793 O O . GLU B 1 110 ? -2.982 -32.205 14.353 1 96.66 110 GLU B O 1
ATOM 3798 N N . SER B 1 111 ? -2.888 -33.935 12.95 1 96.11 111 SER B N 1
ATOM 3799 C CA . SER B 1 111 ? -1.45 -34.074 13.15 1 96.11 111 SER B CA 1
ATOM 3800 C C . SER B 1 111 ? -0.704 -32.828 12.684 1 96.11 111 SER B C 1
ATOM 3802 O O . SER B 1 111 ? 0.136 -32.293 13.41 1 96.11 111 SER B O 1
ATOM 3804 N N . LEU B 1 112 ? -0.978 -32.293 11.539 1 96.66 112 LEU B N 1
ATOM 3805 C CA . LEU B 1 112 ? -0.321 -31.107 10.999 1 96.66 112 LEU B CA 1
ATOM 3806 C C . LEU B 1 112 ? -0.649 -29.875 11.837 1 96.66 112 LEU B C 1
ATOM 3808 O O . LEU B 1 112 ? 0.207 -29.01 12.036 1 96.66 112 LEU B O 1
ATOM 3812 N N . LYS B 1 113 ? -1.854 -29.825 12.294 1 95.72 113 LYS B N 1
ATOM 3813 C CA . LYS B 1 113 ? -2.245 -28.742 13.192 1 95.72 113 LYS B CA 1
ATOM 3814 C C . LYS B 1 113 ? -1.391 -28.742 14.457 1 95.72 113 LYS B C 1
ATOM 3816 O O . LYS B 1 113 ? -0.907 -27.692 14.885 1 95.72 113 LYS B O 1
ATOM 3821 N N . SER B 1 114 ? -1.212 -29.896 15.031 1 95.99 114 SER B N 1
ATOM 3822 C CA . SER B 1 114 ? -0.453 -30.041 16.269 1 95.99 114 SER B CA 1
ATOM 3823 C C . SER B 1 114 ? 1.006 -29.641 16.073 1 95.99 114 SER B C 1
ATOM 3825 O O . SER B 1 114 ? 1.668 -29.206 17.018 1 95.99 114 SER B O 1
ATOM 3827 N N . LEU B 1 115 ? 1.453 -29.735 14.855 1 94.7 115 LEU B N 1
ATOM 3828 C CA . LEU B 1 115 ? 2.832 -29.382 14.533 1 94.7 115 LEU B CA 1
ATOM 3829 C C . LEU B 1 115 ? 2.926 -27.935 14.059 1 94.7 115 LEU B C 1
ATOM 3831 O O . LEU B 1 115 ? 3.977 -27.501 13.584 1 94.7 115 LEU B O 1
ATOM 3835 N N . ASP B 1 116 ? 1.84 -27.212 13.992 1 93.76 116 ASP B N 1
ATOM 3836 C CA . ASP B 1 116 ? 1.734 -25.796 13.655 1 93.76 116 ASP B CA 1
ATOM 3837 C C . ASP B 1 116 ? 2.111 -25.549 12.196 1 93.76 116 ASP B C 1
ATOM 3839 O O . ASP B 1 116 ? 2.792 -24.571 11.882 1 93.76 116 ASP B O 1
ATOM 3843 N N . VAL B 1 117 ? 1.738 -26.521 11.423 1 92.78 117 VAL B N 1
ATOM 3844 C CA . VAL B 1 117 ? 1.953 -26.348 9.991 1 92.78 117 VAL B CA 1
ATOM 3845 C C . VAL B 1 117 ? 0.91 -25.387 9.424 1 92.78 117 VAL B C 1
ATOM 3847 O O . VAL B 1 117 ? -0.285 -25.528 9.693 1 92.78 117 VAL B O 1
ATOM 3850 N N . ILE B 1 118 ? 1.404 -24.419 8.661 1 89.07 118 ILE B N 1
ATOM 3851 C CA . ILE B 1 118 ? 0.527 -23.405 8.086 1 89.07 118 ILE B CA 1
ATOM 3852 C C . ILE B 1 118 ? -0.552 -24.077 7.239 1 89.07 118 ILE B C 1
ATOM 3854 O O . ILE B 1 118 ? -0.247 -24.902 6.375 1 89.07 118 ILE B O 1
ATOM 3858 N N . TYR B 1 119 ? -1.834 -23.779 7.49 1 90.35 119 TYR B N 1
ATOM 3859 C CA . TYR B 1 119 ? -3.011 -24.31 6.811 1 90.35 119 TYR B CA 1
ATOM 3860 C C . TYR B 1 119 ? -3.106 -25.821 6.987 1 90.35 119 TYR B C 1
ATOM 3862 O O . TYR B 1 119 ? -3.698 -26.513 6.154 1 90.35 119 TYR B O 1
ATOM 3870 N N . GLY B 1 120 ? -2.484 -26.335 7.988 1 93.07 120 GLY B N 1
ATOM 3871 C CA . GLY B 1 120 ? -2.457 -27.771 8.216 1 93.07 120 GLY B CA 1
ATOM 3872 C C . GLY B 1 120 ? -3.835 -28.367 8.431 1 93.07 120 GLY B C 1
ATOM 3873 O O . GLY B 1 120 ? -4.092 -29.507 8.037 1 93.07 120 GLY B O 1
ATOM 3874 N N . ASP B 1 121 ? -4.709 -27.595 9.013 1 93.8 121 ASP B N 1
ATOM 3875 C CA . ASP B 1 121 ? -6.04 -28.116 9.313 1 93.8 121 ASP B CA 1
ATOM 3876 C C . ASP B 1 121 ? -7.095 -27.48 8.411 1 93.8 121 ASP B C 1
ATOM 3878 O O . ASP B 1 121 ? -8.288 -27.522 8.717 1 93.8 121 ASP B O 1
ATOM 3882 N N . SER B 1 122 ? -6.686 -26.974 7.329 1 95.64 122 SER B N 1
ATOM 3883 C CA . SER B 1 122 ? -7.609 -26.234 6.475 1 95.64 122 SER B CA 1
ATOM 3884 C C . SER B 1 122 ? -8.105 -27.096 5.32 1 95.64 122 SER B C 1
ATOM 3886 O O . SER B 1 122 ? -7.368 -27.346 4.363 1 95.64 122 SER B O 1
ATOM 3888 N N . LEU B 1 123 ? -9.329 -27.481 5.377 1 96.69 123 LEU B N 1
ATOM 3889 C CA . LEU B 1 123 ? -9.946 -28.232 4.289 1 96.69 123 LEU B CA 1
ATOM 3890 C C . LEU B 1 123 ? -10.09 -27.363 3.043 1 96.69 123 LEU B C 1
ATOM 3892 O O . LEU B 1 123 ? -9.9 -27.841 1.923 1 96.69 123 LEU B O 1
ATOM 3896 N N . SER B 1 124 ? -10.435 -26.117 3.29 1 95.75 124 SER B N 1
ATOM 3897 C CA . SER B 1 124 ? -10.597 -25.191 2.174 1 95.75 124 SER B CA 1
ATOM 3898 C C . SER B 1 124 ? -9.287 -25.003 1.416 1 95.75 124 SER B C 1
ATOM 3900 O O . SER B 1 124 ? -9.282 -24.906 0.187 1 95.75 124 SER B O 1
ATOM 3902 N N . TYR B 1 125 ? -8.267 -24.961 2.148 1 96.86 125 TYR B N 1
ATOM 3903 C CA . TYR B 1 125 ? -6.957 -24.834 1.519 1 96.86 125 TYR B CA 1
ATOM 3904 C C . TYR B 1 125 ? -6.65 -26.046 0.648 1 96.86 125 TYR B C 1
ATOM 3906 O O . TYR B 1 125 ? -6.12 -25.906 -0.456 1 96.86 125 TYR B O 1
ATOM 3914 N N . ARG B 1 126 ? -6.942 -27.256 1.088 1 97.83 126 ARG B N 1
ATOM 3915 C CA . ARG B 1 126 ? -6.719 -28.482 0.328 1 97.83 126 ARG B CA 1
ATOM 3916 C C . ARG B 1 126 ? -7.535 -28.484 -0.96 1 97.83 126 ARG B C 1
ATOM 3918 O O . ARG B 1 126 ? -7.033 -28.87 -2.018 1 97.83 126 ARG B O 1
ATOM 3925 N N . LYS B 1 127 ? -8.737 -28.012 -0.856 1 97.89 127 LYS B N 1
ATOM 3926 C CA . LYS B 1 127 ? -9.585 -27.904 -2.04 1 97.89 127 LYS B CA 1
ATOM 3927 C C . LYS B 1 127 ? -9.011 -26.903 -3.038 1 97.89 127 LYS B C 1
ATOM 3929 O O . LYS B 1 127 ? -9.004 -27.156 -4.245 1 97.89 127 LYS B O 1
ATOM 3934 N N . MET B 1 128 ? -8.564 -25.812 -2.531 1 97.93 128 MET B N 1
ATOM 3935 C CA . MET B 1 128 ? -7.981 -24.783 -3.387 1 97.93 128 MET B CA 1
ATOM 3936 C C . MET B 1 128 ? -6.766 -25.322 -4.136 1 97.93 128 MET B C 1
ATOM 3938 O O . MET B 1 128 ? -6.636 -25.118 -5.344 1 97.93 128 MET B O 1
ATOM 3942 N N . CYS B 1 129 ? -5.88 -26.015 -3.44 1 98.39 129 CYS B N 1
ATOM 3943 C CA . CYS B 1 129 ? -4.666 -26.555 -4.043 1 98.39 129 CYS B CA 1
ATOM 3944 C C . CYS B 1 129 ? -5.002 -27.581 -5.119 1 98.39 129 CYS B C 1
ATOM 3946 O O . CYS B 1 129 ? -4.393 -27.585 -6.19 1 98.39 129 CYS B O 1
ATOM 3948 N N . ARG B 1 130 ? -5.96 -28.418 -4.836 1 98.5 130 ARG B N 1
ATOM 3949 C CA . ARG B 1 130 ? -6.419 -29.386 -5.827 1 98.5 130 ARG B CA 1
ATOM 3950 C C . ARG B 1 130 ? -6.998 -28.684 -7.051 1 98.5 130 ARG B C 1
ATOM 3952 O O . ARG B 1 130 ? -6.7 -29.058 -8.187 1 98.5 130 ARG B O 1
ATOM 3959 N N . TRP B 1 131 ? -7.756 -27.652 -6.793 1 98.62 131 TRP B N 1
ATOM 3960 C CA . TRP B 1 131 ? -8.413 -26.924 -7.872 1 98.62 131 TRP B CA 1
ATOM 3961 C C . TRP B 1 131 ? -7.388 -26.248 -8.777 1 98.62 131 TRP B C 1
ATOM 3963 O O . TRP B 1 131 ? -7.451 -26.378 -10.002 1 98.62 131 TRP B O 1
ATOM 3973 N N . PHE B 1 132 ? -6.379 -25.552 -8.214 1 98.48 132 PHE B N 1
ATOM 3974 C CA . PHE B 1 132 ? -5.362 -24.853 -8.991 1 98.48 132 PHE B CA 1
ATOM 3975 C C . PHE B 1 132 ? -4.443 -25.844 -9.695 1 98.48 132 PHE B C 1
ATOM 3977 O O . PHE B 1 132 ? -3.739 -25.481 -10.64 1 98.48 132 PHE B O 1
ATOM 3984 N N . SER B 1 133 ? -4.458 -27.093 -9.248 1 98.44 133 SER B N 1
ATOM 3985 C CA . SER B 1 133 ? -3.587 -28.09 -9.862 1 98.44 133 SER B CA 1
ATOM 3986 C C . SER B 1 133 ? -4.268 -28.761 -11.051 1 98.44 133 SER B C 1
ATOM 3988 O O . SER B 1 133 ? -3.596 -29.263 -11.955 1 98.44 133 SER B O 1
ATOM 3990 N N . GLY B 1 134 ? -5.656 -28.692 -11.043 1 97.8 134 GLY B N 1
ATOM 3991 C CA . GLY B 1 134 ? -6.171 -29.586 -12.068 1 97.8 134 GLY B CA 1
ATOM 3992 C C . GLY B 1 134 ? -7.449 -29.082 -12.713 1 97.8 134 GLY B C 1
ATOM 3993 O O . GLY B 1 134 ? -7.91 -29.642 -13.709 1 97.8 134 GLY B O 1
ATOM 3994 N N . PHE B 1 135 ? -8.057 -28.035 -12.162 1 98.22 135 PHE B N 1
ATOM 3995 C CA . PHE B 1 135 ? -9.403 -27.74 -12.64 1 98.22 135 PHE B CA 1
ATOM 3996 C C . PHE B 1 135 ? -9.495 -26.305 -13.146 1 98.22 135 PHE B C 1
ATOM 3998 O O . PHE B 1 135 ? -10.33 -25.995 -13.998 1 98.22 135 PHE B O 1
ATOM 4005 N N . PHE B 1 136 ? -8.669 -25.4 -12.643 1 98.25 136 PHE B N 1
ATOM 4006 C CA . PHE B 1 136 ? -8.834 -23.979 -12.925 1 98.25 136 PHE B CA 1
ATOM 4007 C C . PHE B 1 136 ? -8.74 -23.71 -14.422 1 98.25 136 PHE B C 1
ATOM 4009 O O . PHE B 1 136 ? -9.462 -22.863 -14.952 1 98.25 136 PHE B O 1
ATOM 4016 N N . GLN B 1 137 ? -7.885 -24.453 -15.216 1 98.06 137 GLN B N 1
ATOM 4017 C CA . GLN B 1 137 ? -7.618 -24.206 -16.629 1 98.06 137 GLN B CA 1
ATOM 4018 C C . GLN B 1 137 ? -8.812 -24.601 -17.492 1 98.06 137 GLN B C 1
ATOM 4020 O O . GLN B 1 137 ? -8.881 -24.241 -18.669 1 98.06 137 GLN B O 1
ATOM 4025 N N . TRP B 1 138 ? -9.707 -25.312 -16.858 1 97.8 138 TRP B N 1
ATOM 4026 C CA . TRP B 1 138 ? -10.863 -25.813 -17.593 1 97.8 138 TRP B CA 1
ATOM 4027 C C . TRP B 1 138 ? -12.124 -25.043 -17.215 1 97.8 138 TRP B C 1
ATOM 4029 O O . TRP B 1 138 ? -13.201 -25.297 -17.759 1 97.8 138 TRP B O 1
ATOM 4039 N N . HIS B 1 139 ? -12.057 -24.148 -16.269 1 98.29 139 HIS B N 1
ATOM 4040 C CA . HIS B 1 139 ? -13.221 -23.338 -15.926 1 98.29 139 HIS B CA 1
ATOM 4041 C C . HIS B 1 139 ? -13.735 -22.571 -17.14 1 98.29 139 HIS B C 1
ATOM 4043 O O . HIS B 1 139 ? -12.946 -22.034 -17.92 1 98.29 139 HIS B O 1
ATOM 4049 N N . GLU B 1 140 ? -14.991 -22.433 -17.265 1 98.31 140 GLU B N 1
ATOM 4050 C CA . GLU B 1 140 ? -15.626 -21.853 -18.444 1 98.31 140 GLU B CA 1
ATOM 4051 C C . GLU B 1 140 ? -15.151 -20.422 -18.679 1 98.31 140 GLU B C 1
ATOM 4053 O O . GLU B 1 140 ? -14.983 -19.998 -19.824 1 98.31 140 GLU B O 1
ATOM 4058 N N . LEU B 1 141 ? -14.888 -19.65 -17.658 1 98.63 141 LEU B N 1
ATOM 4059 C CA . LEU B 1 141 ? -14.502 -18.25 -17.793 1 98.63 141 LEU B CA 1
ATOM 4060 C C . LEU B 1 141 ? -13.022 -18.124 -18.137 1 98.63 141 LEU B C 1
ATOM 4062 O O . LEU B 1 141 ? -12.559 -17.049 -18.524 1 98.63 141 LEU B O 1
ATOM 4066 N N . VAL B 1 142 ? -12.26 -19.212 -18.026 1 98.63 142 VAL B N 1
ATOM 4067 C CA . VAL B 1 142 ? -10.828 -19.209 -18.306 1 98.63 142 VAL B CA 1
ATOM 4068 C C . VAL B 1 142 ? -10.573 -19.767 -19.704 1 98.63 142 VAL B C 1
ATOM 4070 O O . VAL B 1 142 ? -9.602 -19.388 -20.363 1 98.63 142 VAL B O 1
ATOM 4073 N N . LEU B 1 143 ? -11.436 -20.574 -20.259 1 98.46 143 LEU B N 1
ATOM 4074 C CA . LEU B 1 143 ? -11.293 -21.337 -21.494 1 98.46 143 LEU B CA 1
ATOM 4075 C C . LEU B 1 143 ? -10.955 -20.419 -22.664 1 98.46 143 LEU B C 1
ATOM 4077 O O . LEU B 1 143 ? -10.164 -20.784 -23.537 1 98.46 143 LEU B O 1
ATOM 4081 N N . PRO B 1 144 ? -11.487 -19.218 -22.688 1 97.99 144 PRO B N 1
ATOM 4082 C CA . PRO B 1 144 ? -11.264 -18.386 -23.873 1 97.99 144 PRO B CA 1
ATOM 4083 C C . PRO B 1 144 ? -9.839 -17.842 -23.952 1 97.99 144 PRO B C 1
ATOM 4085 O O . PRO B 1 144 ? -9.443 -17.286 -24.98 1 97.99 144 PRO B O 1
ATOM 4088 N N . TYR B 1 145 ? -9.041 -18.012 -22.952 1 98.42 145 TYR B N 1
ATOM 4089 C CA . TYR B 1 145 ? -7.77 -17.301 -22.879 1 98.42 145 TYR B CA 1
ATOM 4090 C C . TYR B 1 145 ? -6.601 -18.244 -23.135 1 98.42 145 TYR B C 1
ATOM 4092 O O . TYR B 1 145 ? -6.683 -19.439 -22.84 1 98.42 145 TYR B O 1
ATOM 4100 N N . LYS B 1 146 ? -5.557 -17.712 -23.627 1 98.58 146 LYS B N 1
ATOM 4101 C CA . LYS B 1 146 ? -4.318 -18.453 -23.848 1 98.58 146 LYS B CA 1
ATOM 4102 C C . LYS B 1 146 ? -3.344 -18.253 -22.691 1 98.58 146 LYS B C 1
ATOM 4104 O O . LYS B 1 146 ? -2.629 -19.181 -22.307 1 98.58 146 LYS B O 1
ATOM 4109 N N . TYR B 1 147 ? -3.272 -16.992 -22.147 1 98.73 147 TYR B N 1
ATOM 4110 C CA . TYR B 1 147 ? -2.383 -16.672 -21.037 1 98.73 147 TYR B CA 1
ATOM 4111 C C . TYR B 1 147 ? -3.174 -16.203 -19.822 1 98.73 147 TYR B C 1
ATOM 4113 O O . TYR B 1 147 ? -4.27 -15.655 -19.96 1 98.73 147 TYR B O 1
ATOM 4121 N N . TYR B 1 148 ? -2.641 -16.454 -18.684 1 98.77 148 TYR B N 1
ATOM 4122 C CA . TYR B 1 148 ? -3.222 -15.9 -17.466 1 98.77 148 TYR B CA 1
ATOM 4123 C C . TYR B 1 148 ? -2.134 -15.417 -16.514 1 98.77 148 TYR B C 1
ATOM 4125 O O . TYR B 1 148 ? -0.996 -15.889 -16.571 1 98.77 148 TYR B O 1
ATOM 4133 N N . TRP B 1 149 ? -2.413 -14.48 -15.727 1 98.88 149 TRP B N 1
ATOM 4134 C CA . TRP B 1 149 ? -1.648 -13.996 -14.582 1 98.88 149 TRP B CA 1
ATOM 4135 C C . TRP B 1 149 ? -2.409 -14.229 -13.281 1 98.88 149 TRP B C 1
ATOM 4137 O O . TRP B 1 149 ? -3.446 -13.606 -13.041 1 98.88 149 TRP B O 1
ATOM 4147 N N . ARG B 1 150 ? -1.938 -15.121 -12.467 1 98.79 150 ARG B N 1
ATOM 4148 C CA . ARG B 1 150 ? -2.582 -15.387 -11.185 1 98.79 150 ARG B CA 1
ATOM 4149 C C . ARG B 1 150 ? -2.318 -14.258 -10.194 1 98.79 150 ARG B C 1
ATOM 4151 O O . ARG B 1 150 ? -1.166 -13.89 -9.956 1 98.79 150 ARG B O 1
ATOM 4158 N N . VAL B 1 151 ? -3.365 -13.741 -9.629 1 98.61 151 VAL B N 1
ATOM 4159 C CA . VAL B 1 151 ? -3.278 -12.643 -8.672 1 98.61 151 VAL B CA 1
ATOM 4160 C C . VAL B 1 151 ? -4.036 -13.006 -7.398 1 98.61 151 VAL B C 1
ATOM 4162 O O . VAL B 1 151 ? -5.199 -13.411 -7.454 1 98.61 151 VAL B O 1
ATOM 4165 N N . GLU B 1 152 ? -3.406 -12.873 -6.306 1 97.81 152 GLU B N 1
ATOM 4166 C CA . GLU B 1 152 ? -4.002 -13.192 -5.012 1 97.81 152 GLU B CA 1
ATOM 4167 C C . GLU B 1 152 ? -4.411 -11.926 -4.265 1 97.81 152 GLU B C 1
ATOM 4169 O O . GLU B 1 152 ? -3.871 -10.847 -4.519 1 97.81 152 GLU B O 1
ATOM 4174 N N . PRO B 1 153 ? -5.385 -12.073 -3.348 1 97.97 153 PRO B N 1
ATOM 4175 C CA . PRO B 1 153 ? -5.673 -10.927 -2.484 1 97.97 153 PRO B CA 1
ATOM 4176 C C . PRO B 1 153 ? -4.512 -10.584 -1.552 1 97.97 153 PRO B C 1
ATOM 4178 O O . PRO B 1 153 ? -3.83 -11.483 -1.054 1 97.97 153 PRO B O 1
ATOM 4181 N N . GLY B 1 154 ? -4.315 -9.355 -1.37 1 97.1 154 GLY B N 1
ATOM 4182 C CA . GLY B 1 154 ? -3.373 -8.908 -0.356 1 97.1 154 GLY B CA 1
ATOM 4183 C C . GLY B 1 154 ? -1.946 -8.821 -0.864 1 97.1 154 GLY B C 1
ATOM 4184 O O . GLY B 1 154 ? -1.003 -8.757 -0.073 1 97.1 154 GLY B O 1
ATOM 4185 N N . VAL B 1 155 ? -1.766 -8.882 -2.181 1 98.32 155 VAL B N 1
ATOM 4186 C CA . VAL B 1 155 ? -0.436 -8.706 -2.756 1 98.32 155 VAL B CA 1
ATOM 4187 C C . VAL B 1 155 ? -0.278 -7.275 -3.264 1 98.32 155 VAL B C 1
ATOM 4189 O O . VAL B 1 155 ? -1.266 -6.557 -3.435 1 98.32 155 VAL B O 1
ATOM 4192 N N . GLU B 1 156 ? 0.95 -6.882 -3.487 1 97.38 156 GLU B N 1
ATOM 4193 C CA . GLU B 1 156 ? 1.219 -5.518 -3.932 1 97.38 156 GLU B CA 1
ATOM 4194 C C . GLU B 1 156 ? 2.323 -5.489 -4.986 1 97.38 156 GLU B C 1
ATOM 4196 O O . GLU B 1 156 ? 3.264 -6.284 -4.929 1 97.38 156 GLU B O 1
ATOM 4201 N N . TYR B 1 157 ? 2.229 -4.573 -5.88 1 98.5 157 TYR B N 1
ATOM 4202 C CA . TYR B 1 157 ? 3.238 -4.295 -6.896 1 98.5 157 TYR B CA 1
ATOM 4203 C C . TYR B 1 157 ? 3.878 -2.931 -6.671 1 98.5 157 TYR B C 1
ATOM 4205 O O . TYR B 1 157 ? 3.178 -1.924 -6.542 1 98.5 157 TYR B O 1
ATOM 4213 N N . SER B 1 158 ? 5.196 -2.879 -6.654 1 98.19 158 SER B N 1
ATOM 4214 C CA . SER B 1 158 ? 5.875 -1.694 -6.14 1 98.19 158 SER B CA 1
ATOM 4215 C C . SER B 1 158 ? 6.611 -0.953 -7.252 1 98.19 158 SER B C 1
ATOM 4217 O O . SER B 1 158 ? 7.178 0.117 -7.022 1 98.19 158 SER B O 1
ATOM 4219 N N . CYS B 1 159 ? 6.687 -1.502 -8.452 1 98.52 159 CYS B N 1
ATOM 4220 C CA . CYS B 1 159 ? 7.391 -0.903 -9.58 1 98.52 159 CYS B CA 1
ATOM 4221 C C . CYS B 1 159 ? 6.483 -0.804 -10.8 1 98.52 159 CYS B C 1
ATOM 4223 O O . CYS B 1 159 ? 5.671 -1.697 -11.049 1 98.52 159 CYS B O 1
ATOM 4225 N N . ASP B 1 160 ? 6.669 0.236 -11.547 1 98.23 160 ASP B N 1
ATOM 4226 C CA . ASP B 1 160 ? 5.971 0.297 -12.827 1 98.23 160 ASP B CA 1
ATOM 4227 C C . ASP B 1 160 ? 6.44 -0.815 -13.762 1 98.23 160 ASP B C 1
ATOM 4229 O O . ASP B 1 160 ? 7.635 -1.112 -13.831 1 98.23 160 ASP B O 1
ATOM 4233 N N . ILE B 1 161 ? 5.499 -1.424 -14.342 1 98.2 161 ILE B N 1
ATOM 4234 C CA . ILE B 1 161 ? 5.798 -2.402 -15.382 1 98.2 161 ILE B CA 1
ATOM 4235 C C . ILE B 1 161 ? 5.627 -1.761 -16.757 1 98.2 161 ILE B C 1
ATOM 4237 O O . ILE B 1 161 ? 4.512 -1.684 -17.279 1 98.2 161 ILE B O 1
ATOM 4241 N N . ASN B 1 162 ? 6.696 -1.407 -17.426 1 9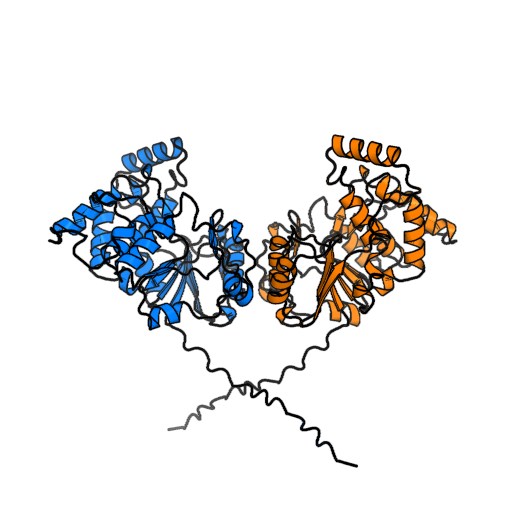5.61 162 ASN B N 1
ATOM 4242 C CA . ASN B 1 162 ? 6.691 -0.517 -18.582 1 95.61 162 ASN B CA 1
ATOM 4243 C C . ASN B 1 162 ? 6.667 -1.3 -19.892 1 95.61 162 ASN B C 1
ATOM 4245 O O . ASN B 1 162 ? 6.986 -0.757 -20.951 1 95.61 162 ASN B O 1
ATOM 4249 N N . TYR B 1 163 ? 6.445 -2.499 -19.827 1 96.76 163 TYR B N 1
ATOM 4250 C CA . TYR B 1 163 ? 6.221 -3.371 -20.975 1 96.76 163 TYR B CA 1
ATOM 4251 C C . TYR B 1 163 ? 5.072 -4.336 -20.711 1 96.76 163 TYR B C 1
ATOM 4253 O O . TYR B 1 163 ? 4.532 -4.38 -19.603 1 96.76 163 TYR B O 1
ATOM 4261 N N . ASP B 1 164 ? 4.684 -5.038 -21.673 1 97.98 164 ASP B N 1
ATOM 4262 C CA . ASP B 1 164 ? 3.601 -6.007 -21.53 1 97.98 164 ASP B CA 1
ATOM 4263 C C . ASP B 1 164 ? 4.15 -7.411 -21.288 1 97.98 164 ASP B C 1
ATOM 4265 O O . ASP B 1 164 ? 4.634 -8.062 -22.217 1 97.98 164 ASP B O 1
ATOM 4269 N N . PRO B 1 165 ? 4.044 -7.914 -20.071 1 98.33 165 PRO B N 1
ATOM 4270 C CA . PRO B 1 165 ? 4.566 -9.247 -19.764 1 98.33 165 PRO B CA 1
ATOM 4271 C C . PRO B 1 165 ? 3.915 -10.344 -20.604 1 98.33 165 PRO B C 1
ATOM 4273 O O . PRO B 1 165 ? 4.572 -11.324 -20.963 1 98.33 165 PRO B O 1
ATOM 4276 N N . PHE B 1 166 ? 2.642 -10.191 -20.949 1 98.58 166 PHE B N 1
ATOM 4277 C CA . PHE B 1 166 ? 1.969 -11.177 -21.787 1 98.58 166 PHE B CA 1
ATOM 4278 C C . PHE B 1 166 ? 2.573 -11.201 -23.186 1 98.58 166 PHE B C 1
ATOM 4280 O O . PHE B 1 166 ? 2.763 -12.272 -23.767 1 98.58 166 PHE B O 1
ATOM 4287 N N . THR B 1 167 ? 2.799 -10.066 -23.706 1 98.05 167 THR B N 1
ATOM 4288 C CA . THR B 1 167 ? 3.438 -9.982 -25.015 1 98.05 167 THR B CA 1
ATOM 4289 C C . THR B 1 167 ? 4.83 -10.605 -24.978 1 98.05 167 THR B C 1
ATOM 4291 O O . THR B 1 167 ? 5.226 -11.308 -25.911 1 98.05 167 THR B O 1
ATOM 4294 N N . GLU B 1 168 ? 5.541 -10.327 -23.936 1 97.38 168 GLU B N 1
ATOM 4295 C CA . GLU B 1 168 ? 6.861 -10.937 -23.817 1 97.38 168 GLU B CA 1
ATOM 4296 C C . GLU B 1 168 ? 6.766 -12.46 -23.794 1 97.38 168 GLU B C 1
ATOM 4298 O O . GLU B 1 168 ? 7.563 -13.147 -24.436 1 97.38 168 GLU B O 1
ATOM 4303 N N . MET B 1 169 ? 5.841 -13.003 -23.001 1 98.26 169 MET B N 1
ATOM 4304 C CA . MET B 1 169 ? 5.618 -14.445 -22.972 1 98.26 169 MET B CA 1
ATOM 4305 C C . MET B 1 169 ? 5.395 -14.989 -24.379 1 98.26 169 MET B C 1
ATOM 4307 O O . MET B 1 169 ? 5.998 -15.991 -24.765 1 98.26 169 MET B O 1
ATOM 4311 N N . ALA B 1 170 ? 4.572 -14.317 -25.153 1 97.66 170 ALA B N 1
ATOM 4312 C CA . ALA B 1 170 ? 4.193 -14.77 -26.488 1 97.66 170 ALA B CA 1
ATOM 4313 C C . ALA B 1 170 ? 5.365 -14.657 -27.459 1 97.66 170 ALA B C 1
ATOM 4315 O O . ALA B 1 170 ? 5.675 -15.607 -28.182 1 97.66 170 ALA B O 1
ATOM 4316 N N . GLU B 1 171 ? 6.04 -13.554 -27.452 1 97.16 171 GLU B N 1
ATOM 4317 C CA . GLU B 1 171 ? 7.093 -13.273 -28.424 1 97.16 171 GLU B CA 1
ATOM 4318 C C . GLU B 1 171 ? 8.322 -14.142 -28.174 1 97.16 171 GLU B C 1
ATOM 4320 O O . GLU B 1 171 ? 8.977 -14.587 -29.118 1 97.16 171 GLU B O 1
ATOM 4325 N N . LYS B 1 172 ? 8.571 -14.377 -26.912 1 97.56 172 LYS B N 1
ATOM 4326 C CA . LYS B 1 172 ? 9.771 -15.138 -26.576 1 97.56 172 LYS B CA 1
ATOM 4327 C C . LYS B 1 172 ? 9.438 -16.607 -26.326 1 97.56 172 LYS B C 1
ATOM 4329 O O . LYS B 1 172 ? 10.308 -17.388 -25.937 1 97.56 172 LYS B O 1
ATOM 4334 N N . LYS B 1 173 ? 8.163 -16.952 -26.455 1 97.15 173 LYS B N 1
ATOM 4335 C CA . LYS B 1 173 ? 7.657 -18.319 -26.375 1 97.15 173 LYS B CA 1
ATOM 4336 C C . LYS B 1 173 ? 7.884 -18.908 -24.986 1 97.15 173 LYS B C 1
ATOM 4338 O O . LYS B 1 173 ? 8.286 -20.066 -24.855 1 97.15 173 LYS B O 1
ATOM 4343 N N . TYR B 1 174 ? 7.787 -18.01 -24.026 1 98.21 174 TYR B N 1
ATOM 4344 C CA . TYR B 1 174 ? 7.779 -18.515 -22.657 1 98.21 174 TYR B CA 1
ATOM 4345 C C . TYR B 1 174 ? 6.48 -19.253 -22.355 1 98.21 174 TYR B C 1
ATOM 4347 O O . TYR B 1 174 ? 5.403 -18.822 -22.774 1 98.21 174 TYR B O 1
ATOM 4355 N N . ARG B 1 175 ? 6.578 -20.321 -21.617 1 98.28 175 ARG B N 1
ATOM 4356 C CA . ARG B 1 175 ? 5.398 -21.096 -21.246 1 98.28 175 ARG B CA 1
ATOM 4357 C C . ARG B 1 175 ? 5.002 -20.831 -19.798 1 98.28 175 ARG B C 1
ATOM 4359 O O . ARG B 1 175 ? 3.868 -21.103 -19.399 1 98.28 175 ARG B O 1
ATOM 4366 N N . TYR B 1 176 ? 5.987 -20.309 -19.048 1 98.65 176 TYR B N 1
ATOM 4367 C CA . TYR B 1 176 ? 5.759 -20.06 -17.629 1 98.65 176 TYR B CA 1
ATOM 4368 C C . TYR B 1 176 ? 6.645 -18.927 -17.125 1 98.65 176 TYR B C 1
ATOM 4370 O O . TYR B 1 176 ? 7.786 -18.779 -17.567 1 98.65 176 TYR B O 1
ATOM 4378 N N . GLY B 1 177 ? 6.097 -18.12 -16.278 1 98.79 177 GLY B N 1
ATOM 4379 C CA . GLY B 1 177 ? 6.849 -17.048 -15.646 1 98.79 177 GLY B CA 1
ATOM 4380 C C . GLY B 1 177 ? 6.571 -16.92 -14.16 1 98.79 177 GLY B C 1
ATOM 4381 O O . GLY B 1 177 ? 5.45 -17.165 -13.709 1 98.79 177 GLY B O 1
ATOM 4382 N N . PHE B 1 178 ? 7.638 -16.519 -13.396 1 98.69 178 PHE B N 1
ATOM 4383 C CA . PHE B 1 178 ? 7.506 -16.389 -11.95 1 98.69 178 PHE B CA 1
ATOM 4384 C C . PHE B 1 178 ? 8.324 -15.21 -11.436 1 98.69 178 PHE B C 1
ATOM 4386 O O . PHE B 1 178 ? 9.105 -14.617 -12.182 1 98.69 178 PHE B O 1
ATOM 4393 N N . VAL B 1 179 ? 8.071 -14.885 -10.141 1 98.38 179 VAL B N 1
ATOM 4394 C CA . VAL B 1 179 ? 8.834 -13.802 -9.527 1 98.38 179 VAL B CA 1
ATOM 4395 C C . VAL B 1 179 ? 9.589 -14.328 -8.308 1 98.38 179 VAL B C 1
ATOM 4397 O O . VAL B 1 179 ? 10.729 -13.93 -8.057 1 98.38 179 VAL B O 1
ATOM 4400 N N . ILE B 1 180 ? 8.969 -15.253 -7.581 1 98.57 180 ILE B N 1
ATOM 4401 C CA . ILE B 1 180 ? 9.557 -15.817 -6.371 1 98.57 180 ILE B CA 1
ATOM 4402 C C . ILE B 1 180 ? 9.513 -17.342 -6.439 1 98.57 180 ILE B C 1
ATOM 4404 O O . ILE B 1 180 ? 8.524 -17.921 -6.893 1 98.57 180 ILE B O 1
ATOM 4408 N N . SER B 1 181 ? 10.553 -17.955 -6.087 1 98.6 181 SER B N 1
ATOM 4409 C CA . SER B 1 181 ? 10.613 -19.387 -5.816 1 98.6 181 SER B CA 1
ATOM 4410 C C . SER B 1 181 ? 11.074 -19.661 -4.389 1 98.6 181 SER B C 1
ATOM 4412 O O . SER B 1 181 ? 11.871 -18.903 -3.832 1 98.6 181 SER B O 1
ATOM 4414 N N . ILE B 1 182 ? 10.591 -20.729 -3.809 1 98.49 182 ILE B N 1
ATOM 4415 C CA . ILE B 1 182 ? 10.777 -20.892 -2.371 1 98.49 182 ILE B CA 1
ATOM 4416 C C . ILE B 1 182 ? 10.764 -22.376 -2.014 1 98.49 182 ILE B C 1
ATOM 4418 O O . ILE B 1 182 ? 10.293 -23.205 -2.797 1 98.49 182 ILE B O 1
ATOM 4422 N N . LEU B 1 183 ? 11.253 -22.681 -0.856 1 98.21 183 LEU B N 1
ATOM 4423 C CA . LEU B 1 183 ? 11.271 -24.055 -0.365 1 98.21 183 LEU B CA 1
ATOM 4424 C C . LEU B 1 183 ? 9.918 -24.439 0.226 1 98.21 183 LEU B C 1
ATOM 4426 O O . LEU B 1 183 ? 9.286 -23.635 0.914 1 98.21 183 LEU B O 1
ATOM 4430 N N . GLU B 1 184 ? 9.542 -25.63 -0.047 1 97.26 184 GLU B N 1
ATOM 4431 C CA . GLU B 1 184 ? 8.361 -26.206 0.59 1 97.26 184 GLU B CA 1
ATOM 4432 C C . GLU B 1 184 ? 8.723 -26.902 1.898 1 97.26 184 GLU B C 1
ATOM 4434 O O . GLU B 1 184 ? 9.886 -27.24 2.127 1 97.26 184 GLU B O 1
ATOM 4439 N N . TYR B 1 185 ? 7.692 -27.117 2.693 1 95.06 185 TYR B N 1
ATOM 4440 C CA . TYR B 1 185 ? 7.844 -27.93 3.894 1 95.06 185 TYR B CA 1
ATOM 4441 C C . TYR B 1 185 ? 7.684 -29.411 3.574 1 95.06 185 TYR B C 1
ATOM 4443 O O . TYR B 1 185 ? 6.617 -29.846 3.134 1 95.06 185 TYR B O 1
ATOM 4451 N N . TYR B 1 186 ? 8.669 -30.119 3.864 1 95.66 186 TYR B N 1
ATOM 4452 C CA . TYR B 1 186 ? 8.673 -31.533 3.505 1 95.66 186 TYR B CA 1
ATOM 4453 C C . TYR B 1 186 ? 7.472 -32.252 4.108 1 95.66 186 TYR B C 1
ATOM 4455 O O . TYR B 1 186 ? 6.858 -33.1 3.457 1 95.66 186 TYR B O 1
ATOM 4463 N N . MET B 1 187 ? 7.078 -31.917 5.302 1 95.64 187 MET B N 1
ATOM 4464 C CA . MET B 1 187 ? 6.024 -32.621 6.025 1 95.64 187 MET B CA 1
ATOM 4465 C C . MET B 1 187 ? 4.69 -32.503 5.295 1 95.64 187 MET B C 1
ATOM 4467 O O . MET B 1 187 ? 3.78 -33.301 5.523 1 95.64 187 MET B O 1
ATOM 4471 N N . THR B 1 188 ? 4.571 -31.585 4.415 1 97.29 188 THR B N 1
ATOM 4472 C CA . THR B 1 188 ? 3.302 -31.36 3.734 1 97.29 188 THR B CA 1
ATOM 4473 C C . THR B 1 188 ? 3.206 -32.212 2.472 1 97.29 188 THR B C 1
ATOM 4475 O O . THR B 1 188 ? 2.122 -32.378 1.909 1 97.29 188 THR B O 1
ATOM 4478 N N . ILE B 1 189 ? 4.411 -32.733 2.04 1 98.06 189 ILE B N 1
ATOM 4479 C CA . ILE B 1 189 ? 4.351 -33.396 0.742 1 98.06 189 ILE B CA 1
ATOM 4480 C C . ILE B 1 189 ? 5.273 -34.614 0.741 1 98.06 189 ILE B C 1
ATOM 4482 O O . ILE B 1 189 ? 6.054 -34.809 -0.194 1 98.06 189 ILE B O 1
ATOM 4486 N N . PRO B 1 190 ? 5.265 -35.433 1.659 1 97.34 190 PRO B N 1
ATOM 4487 C CA . PRO B 1 190 ? 6.234 -36.53 1.708 1 97.34 190 PRO B CA 1
ATOM 4488 C C . PRO B 1 190 ? 6.052 -37.53 0.569 1 97.34 190 PRO B C 1
ATOM 4490 O O . PRO B 1 190 ? 7.017 -38.172 0.146 1 97.34 190 PRO B O 1
ATOM 4493 N N . SER B 1 191 ? 4.862 -37.748 0.055 1 98.27 191 SER B N 1
ATOM 4494 C CA . SER B 1 191 ? 4.65 -38.786 -0.949 1 98.27 191 SER B CA 1
ATOM 4495 C C . SER B 1 191 ? 4.5 -38.185 -2.343 1 98.27 191 SER B C 1
ATOM 4497 O O . SER B 1 191 ? 4.282 -38.909 -3.316 1 98.27 191 SER B O 1
ATOM 4499 N N . LEU B 1 192 ? 4.58 -36.822 -2.429 1 98.65 192 LEU B N 1
ATOM 4500 C CA . LEU B 1 192 ? 4.323 -36.171 -3.709 1 98.65 192 LEU B CA 1
ATOM 4501 C C . LEU B 1 192 ? 5.343 -36.607 -4.756 1 98.65 192 LEU B C 1
ATOM 4503 O O . LEU B 1 192 ? 4.974 -37.129 -5.81 1 98.65 192 LEU B O 1
ATOM 4507 N N . PHE B 1 193 ? 6.618 -36.44 -4.463 1 97.84 193 PHE B N 1
ATOM 4508 C CA . PHE B 1 193 ? 7.625 -36.686 -5.488 1 97.84 193 PHE B CA 1
ATOM 4509 C C . PHE B 1 193 ? 7.693 -38.168 -5.836 1 97.84 193 PHE B C 1
ATOM 4511 O O . PHE B 1 193 ? 7.778 -38.532 -7.011 1 97.84 193 PHE B O 1
ATOM 4518 N N . PRO B 1 194 ? 7.642 -39.125 -4.894 1 96.83 194 PRO B N 1
ATOM 4519 C CA . PRO B 1 194 ? 7.531 -40.537 -5.265 1 96.83 194 PRO B CA 1
ATOM 4520 C C . PRO B 1 194 ? 6.371 -40.808 -6.22 1 96.83 194 PRO B C 1
ATOM 4522 O O . PRO B 1 194 ? 6.5 -41.62 -7.139 1 96.83 194 PRO B O 1
ATOM 4525 N N . SER B 1 195 ? 5.246 -40.157 -6.008 1 97.31 195 SER B N 1
ATOM 4526 C CA . SER B 1 195 ? 4.099 -40.319 -6.894 1 97.31 195 SER B CA 1
ATOM 4527 C C . SER B 1 195 ? 4.396 -39.777 -8.288 1 97.31 195 SER B C 1
ATOM 4529 O O . SER B 1 195 ? 3.933 -40.331 -9.287 1 97.31 195 SER B O 1
ATOM 4531 N N . VAL B 1 196 ? 5.142 -38.691 -8.366 1 96.53 196 VAL B N 1
ATOM 4532 C CA . VAL B 1 196 ? 5.548 -38.118 -9.645 1 96.53 196 VAL B CA 1
ATOM 4533 C C . VAL B 1 196 ? 6.466 -39.091 -10.38 1 96.53 196 VAL B C 1
ATOM 4535 O O . VAL B 1 196 ? 6.294 -39.333 -11.577 1 96.53 196 VAL B O 1
ATOM 4538 N N . VAL B 1 197 ? 7.432 -39.619 -9.686 1 93.84 197 VAL B N 1
ATOM 4539 C CA . VAL B 1 197 ? 8.369 -40.573 -10.271 1 93.84 197 VAL B CA 1
ATOM 4540 C C . VAL B 1 197 ? 7.605 -41.77 -10.831 1 93.84 197 VAL B C 1
ATOM 4542 O O . VAL B 1 197 ? 7.895 -42.239 -11.934 1 93.84 197 VAL B O 1
ATOM 4545 N N . GLU B 1 198 ? 6.676 -42.223 -10.086 1 94.18 198 GLU B N 1
ATOM 4546 C CA . GLU B 1 198 ? 5.845 -43.331 -10.546 1 94.18 198 GLU B CA 1
ATOM 4547 C C . GLU B 1 198 ? 5.167 -42.999 -11.872 1 94.18 198 GLU B C 1
ATOM 4549 O O . GLU B 1 198 ? 5.137 -43.827 -12.784 1 94.18 198 GLU B O 1
ATOM 4554 N N . PHE B 1 199 ? 4.56 -41.821 -12.062 1 95.16 199 PHE B N 1
ATOM 4555 C CA . PHE B 1 199 ? 3.885 -41.393 -13.281 1 95.16 199 PHE B CA 1
ATOM 4556 C C . PHE B 1 199 ? 4.836 -41.439 -14.471 1 95.16 199 PHE B C 1
ATOM 4558 O O . PHE B 1 199 ? 4.511 -42.017 -15.51 1 95.16 199 PHE B O 1
ATOM 4565 N N . PHE B 1 200 ? 6 -40.833 -14.326 1 90.99 200 PHE B N 1
ATOM 4566 C CA . PHE B 1 200 ? 6.918 -40.684 -15.449 1 90.99 200 PHE B CA 1
ATOM 4567 C C . PHE B 1 200 ? 7.593 -42.01 -15.776 1 90.99 200 PHE B C 1
ATOM 4569 O O . PHE B 1 200 ? 7.888 -42.293 -16.939 1 90.99 200 PHE B O 1
ATOM 4576 N N . THR B 1 201 ? 7.802 -42.912 -14.797 1 87.62 201 THR B N 1
ATOM 4577 C CA . THR B 1 201 ? 8.392 -44.223 -15.043 1 87.62 201 THR B CA 1
ATOM 4578 C C . THR B 1 201 ? 7.394 -45.143 -15.74 1 87.62 201 THR B C 1
ATOM 4580 O O . THR B 1 201 ? 7.776 -45.958 -16.583 1 87.62 201 THR B O 1
ATOM 4583 N N . SER B 1 202 ? 6.199 -45.081 -15.449 1 85.33 202 SER B N 1
ATOM 4584 C CA . SER B 1 202 ? 5.168 -45.919 -16.053 1 85.33 202 SER B CA 1
ATOM 4585 C C . SER B 1 202 ? 4.977 -45.582 -17.528 1 85.33 202 SER B C 1
ATOM 4587 O O . SER B 1 202 ? 4.5 -46.414 -18.303 1 85.33 202 SER B O 1
ATOM 4589 N N . ARG B 1 203 ? 5.161 -44.558 -18.001 1 80.04 203 ARG B N 1
ATOM 4590 C CA . ARG B 1 203 ? 4.952 -44.119 -19.377 1 80.04 203 ARG B CA 1
ATOM 4591 C C . ARG B 1 203 ? 6.215 -44.307 -20.211 1 80.04 203 ARG B C 1
ATOM 4593 O O . ARG B 1 203 ? 6.258 -43.918 -21.379 1 80.04 203 ARG B O 1
ATOM 4600 N N . GLY B 1 204 ? 6.985 -45.181 -19.741 1 65.99 204 GLY B N 1
ATOM 4601 C CA . GLY B 1 204 ? 8.157 -45.549 -20.519 1 65.99 204 GLY B CA 1
ATOM 4602 C C . GLY B 1 204 ? 9.29 -44.547 -20.401 1 65.99 204 GLY B C 1
ATOM 4603 O O . GLY B 1 204 ? 10.27 -44.618 -21.146 1 65.99 204 GLY B O 1
ATOM 4604 N N . HIS B 1 205 ? 8.818 -43.457 -19.823 1 58.64 205 HIS B N 1
ATOM 4605 C CA . HIS B 1 205 ? 9.977 -42.602 -19.591 1 58.64 205 HIS B CA 1
ATOM 4606 C C . HIS B 1 205 ? 10.981 -43.275 -18.661 1 58.64 205 HIS B C 1
ATOM 4608 O O . HIS B 1 205 ? 11.696 -42.599 -17.919 1 58.64 205 HIS B O 1
ATOM 4614 N N . GLU B 1 206 ? 10.669 -44.61 -18.731 1 50.5 206 GLU B N 1
ATOM 4615 C CA . GLU B 1 206 ? 11.549 -45.406 -17.881 1 50.5 206 GLU B CA 1
ATOM 4616 C C . GLU B 1 206 ? 12.948 -44.801 -17.816 1 50.5 206 GLU B C 1
ATOM 4618 O O . GLU B 1 206 ? 13.692 -45.044 -16.863 1 50.5 206 GLU B O 1
ATOM 4623 N N . GLY B 1 207 ? 13.349 -44.356 -19.003 1 50.45 207 GLY B N 1
ATOM 4624 C CA . GLY B 1 207 ? 14.617 -43.684 -18.771 1 50.45 207 GLY B CA 1
ATOM 4625 C C . GLY B 1 207 ? 14.502 -42.501 -17.829 1 50.45 207 GLY B C 1
ATOM 4626 O O . GLY B 1 207 ? 13.532 -42.392 -17.076 1 50.45 207 GLY B O 1
ATOM 4627 N N . SER B 1 208 ? 15.584 -41.549 -17.747 1 62.08 208 SER B N 1
ATOM 4628 C CA . SER B 1 208 ? 15.881 -40.529 -16.747 1 62.08 208 SER B CA 1
ATOM 4629 C C . SER B 1 208 ? 15.009 -39.293 -16.943 1 62.08 208 SER B C 1
ATOM 4631 O O . SER B 1 208 ? 14.916 -38.761 -18.051 1 62.08 208 SER B O 1
ATOM 4633 N N . ILE B 1 209 ? 13.87 -39.16 -16.151 1 66.93 209 ILE B N 1
ATOM 4634 C CA . ILE B 1 209 ? 13.19 -37.87 -16.089 1 66.93 209 ILE B CA 1
ATOM 4635 C C . ILE B 1 209 ? 14.171 -36.753 -16.437 1 66.93 209 ILE B C 1
ATOM 4637 O O . ILE B 1 209 ? 13.763 -35.673 -16.871 1 66.93 209 ILE B O 1
ATOM 4641 N N . VAL B 1 210 ? 15.406 -37.174 -16.522 1 71.83 210 VAL B N 1
ATOM 4642 C CA . VAL B 1 210 ? 16.45 -36.173 -16.716 1 71.83 210 VAL B CA 1
ATOM 4643 C C . VAL B 1 210 ? 16.958 -36.229 -18.155 1 71.83 210 VAL B C 1
ATOM 4645 O O . VAL B 1 210 ? 17.771 -35.398 -18.565 1 71.83 210 VAL B O 1
ATOM 4648 N N . ALA B 1 211 ? 16.407 -37.089 -18.939 1 63.26 211 ALA B N 1
ATOM 4649 C CA . ALA B 1 211 ? 16.953 -37.282 -20.28 1 63.26 211 ALA B CA 1
ATOM 4650 C C . ALA B 1 211 ? 16.426 -36.223 -21.244 1 63.26 211 ALA B C 1
ATOM 4652 O O . ALA B 1 211 ? 16.988 -36.022 -22.324 1 63.26 211 ALA B O 1
ATOM 4653 N N . ARG B 1 212 ? 15.475 -35.602 -20.965 1 73.23 212 ARG B N 1
ATOM 4654 C CA . ARG B 1 212 ? 14.921 -34.538 -21.797 1 73.23 212 ARG B CA 1
ATOM 4655 C C . ARG B 1 212 ? 15.481 -33.179 -21.392 1 73.23 212 ARG B C 1
ATOM 4657 O O . ARG B 1 212 ? 16.004 -33.021 -20.287 1 73.23 212 ARG B O 1
ATOM 4664 N N . GLU B 1 213 ? 15.592 -32.363 -22.459 1 84.59 213 GLU B N 1
ATOM 4665 C CA . GLU B 1 213 ? 15.927 -30.976 -22.153 1 84.59 213 GLU B CA 1
ATOM 4666 C C . GLU B 1 213 ? 14.84 -30.32 -21.305 1 84.59 213 GLU B C 1
ATOM 4668 O O . GLU B 1 213 ? 13.81 -29.892 -21.83 1 84.59 213 GLU B O 1
ATOM 4673 N N . ASN B 1 214 ? 15.065 -30.452 -20.062 1 91.28 214 ASN B N 1
ATOM 4674 C CA . ASN B 1 214 ? 14.115 -29.855 -19.129 1 91.28 214 ASN B CA 1
ATOM 4675 C C . ASN B 1 214 ? 14.828 -29.115 -18 1 91.28 214 ASN B C 1
ATOM 4677 O O . ASN B 1 214 ? 16.021 -28.826 -18.098 1 91.28 214 ASN B O 1
ATOM 4681 N N . THR B 1 215 ? 14.146 -28.737 -17.044 1 94.54 215 THR B N 1
ATOM 4682 C CA . THR B 1 215 ? 14.644 -27.859 -15.991 1 94.54 215 THR B CA 1
ATOM 4683 C C . THR B 1 215 ? 14.811 -28.626 -14.682 1 94.54 215 THR B C 1
ATOM 4685 O O . THR B 1 215 ? 14.623 -28.066 -13.6 1 94.54 215 THR B O 1
ATOM 4688 N N . HIS B 1 216 ? 15.081 -29.955 -14.751 1 94.4 216 HIS B N 1
ATOM 4689 C CA . HIS B 1 216 ? 15.1 -30.814 -13.573 1 94.4 216 HIS B CA 1
ATOM 4690 C C . HIS B 1 216 ? 16.183 -30.379 -12.591 1 94.4 216 HIS B C 1
ATOM 4692 O O . HIS B 1 216 ? 16.053 -30.59 -11.383 1 94.4 216 HIS B O 1
ATOM 4698 N N . ARG B 1 217 ? 17.229 -29.657 -13.02 1 94.21 217 ARG B N 1
ATOM 4699 C CA . ARG B 1 217 ? 18.331 -29.236 -12.16 1 94.21 217 ARG B CA 1
ATOM 4700 C C . ARG B 1 217 ? 17.87 -28.192 -11.149 1 94.21 217 ARG B C 1
ATOM 4702 O O . ARG B 1 217 ? 18.546 -27.949 -10.148 1 94.21 217 ARG B O 1
ATOM 4709 N N . PHE B 1 218 ? 16.8 -27.597 -11.424 1 96.99 218 PHE B N 1
ATOM 4710 C CA . PHE B 1 218 ? 16.201 -26.647 -10.494 1 96.99 218 PHE B CA 1
ATOM 4711 C C . PHE B 1 218 ? 15.669 -27.361 -9.258 1 96.99 218 PHE B C 1
ATOM 4713 O O . PHE B 1 218 ? 15.855 -26.891 -8.134 1 96.99 218 PHE B O 1
ATOM 4720 N N . ILE B 1 219 ? 15.121 -28.603 -9.393 1 97.45 219 ILE B N 1
ATOM 4721 C CA . ILE B 1 219 ? 14.348 -29.161 -8.289 1 97.45 219 ILE B CA 1
ATOM 4722 C C . ILE B 1 219 ? 15.006 -30.449 -7.798 1 97.45 219 ILE B C 1
ATOM 4724 O O . ILE B 1 219 ? 14.653 -30.968 -6.737 1 97.45 219 ILE B O 1
ATOM 4728 N N . LEU B 1 220 ? 15.965 -30.992 -8.573 1 95.7 220 LEU B N 1
ATOM 4729 C CA . LEU B 1 220 ? 16.556 -32.27 -8.192 1 95.7 220 LEU B CA 1
ATOM 4730 C C . LEU B 1 220 ? 18.003 -32.087 -7.744 1 95.7 220 LEU B C 1
ATOM 4732 O O . LEU B 1 220 ? 18.748 -31.305 -8.339 1 95.7 220 LEU B O 1
ATOM 4736 N N . GLU B 1 221 ? 18.312 -32.827 -6.716 1 94.83 221 GLU B N 1
ATOM 4737 C CA . GLU B 1 221 ? 19.713 -32.989 -6.337 1 94.83 221 GLU B CA 1
ATOM 4738 C C . GLU B 1 221 ? 20.443 -33.915 -7.305 1 94.83 221 GLU B C 1
ATOM 4740 O O . GLU B 1 221 ? 19.818 -34.544 -8.161 1 94.83 221 GLU B O 1
ATOM 4745 N N . ASP B 1 222 ? 21.749 -33.957 -7.14 1 90.98 222 ASP B N 1
ATOM 4746 C CA . ASP B 1 222 ? 22.567 -34.781 -8.024 1 90.98 222 ASP B CA 1
ATOM 4747 C C . ASP B 1 222 ? 22.181 -36.254 -7.915 1 90.98 222 ASP B C 1
ATOM 4749 O O . ASP B 1 222 ? 22.268 -36.998 -8.894 1 90.98 222 ASP B O 1
ATOM 4753 N N . ASP B 1 223 ? 21.661 -36.675 -6.808 1 92.06 223 ASP B N 1
ATOM 4754 C CA . ASP B 1 223 ? 21.309 -38.076 -6.597 1 92.06 223 ASP B CA 1
ATOM 4755 C C . ASP B 1 223 ? 19.871 -38.352 -7.032 1 92.06 223 ASP B C 1
ATOM 4757 O O . ASP B 1 223 ? 19.363 -39.46 -6.848 1 92.06 223 ASP B O 1
ATOM 4761 N N . GLY B 1 224 ? 19.228 -37.311 -7.509 1 90.55 224 GLY B N 1
ATOM 4762 C CA . GLY B 1 224 ? 17.881 -37.492 -8.026 1 90.55 224 GLY B CA 1
ATOM 4763 C C . GLY B 1 224 ? 16.802 -37.164 -7.011 1 90.55 224 GLY B C 1
ATOM 4764 O O . GLY B 1 224 ? 15.612 -37.202 -7.328 1 90.55 224 GLY B O 1
ATOM 4765 N N . ALA B 1 225 ? 17.196 -36.799 -5.838 1 94.6 225 ALA B N 1
ATOM 4766 C CA . ALA B 1 225 ? 16.231 -36.465 -4.793 1 94.6 225 ALA B CA 1
ATOM 4767 C C . ALA B 1 225 ? 15.604 -35.097 -5.043 1 94.6 225 ALA B C 1
ATOM 4769 O O . ALA B 1 225 ? 16.268 -34.183 -5.537 1 94.6 225 ALA B O 1
ATOM 4770 N N . TYR B 1 226 ? 14.379 -35.05 -4.718 1 97.07 226 TYR B N 1
ATOM 4771 C CA . TYR B 1 226 ? 13.691 -33.766 -4.786 1 97.07 226 TYR B CA 1
ATOM 4772 C C . TYR B 1 226 ? 14.174 -32.828 -3.686 1 97.07 226 TYR B C 1
ATOM 4774 O O . TYR B 1 226 ? 14.205 -33.203 -2.512 1 97.07 226 TYR B O 1
ATOM 4782 N N . ASN B 1 227 ? 14.526 -31.617 -4.005 1 98.1 227 ASN B N 1
ATOM 4783 C CA . ASN B 1 227 ? 15.136 -30.707 -3.04 1 98.1 227 ASN B CA 1
ATOM 4784 C C . ASN B 1 227 ? 14.104 -29.762 -2.432 1 98.1 227 ASN B C 1
ATOM 4786 O O . ASN B 1 227 ? 14.457 -28.851 -1.68 1 98.1 227 ASN B O 1
ATOM 4790 N N . LEU B 1 228 ? 12.788 -29.786 -2.811 1 98.52 228 LEU B N 1
ATOM 4791 C CA . LEU B 1 228 ? 11.644 -29.083 -2.241 1 98.52 228 LEU B CA 1
ATOM 4792 C C . LEU B 1 228 ? 11.485 -27.703 -2.871 1 98.52 228 LEU B C 1
ATOM 4794 O O . LEU B 1 228 ? 10.61 -26.931 -2.472 1 98.52 228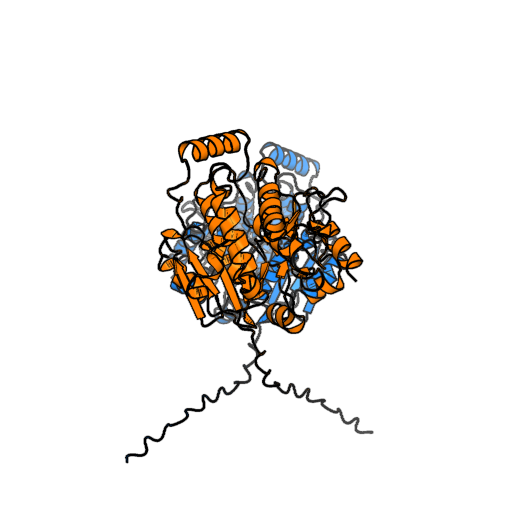 LEU B O 1
ATOM 4798 N N . CYS B 1 229 ? 12.284 -27.373 -3.867 1 98.63 229 CYS B N 1
ATOM 4799 C CA . CYS B 1 229 ? 12.148 -26.09 -4.548 1 98.63 229 CYS B CA 1
ATOM 4800 C C . CYS B 1 229 ? 10.886 -26.058 -5.402 1 98.63 229 CYS B C 1
ATOM 4802 O O . CYS B 1 229 ? 10.537 -27.053 -6.039 1 98.63 229 CYS B O 1
ATOM 4804 N N . HIS B 1 230 ? 10.237 -24.985 -5.386 1 98.68 230 HIS B N 1
ATOM 4805 C CA . HIS B 1 230 ? 9.103 -24.775 -6.279 1 98.68 230 HIS B CA 1
ATOM 4806 C C . HIS B 1 230 ? 8.913 -23.294 -6.589 1 98.68 230 HIS B C 1
ATOM 4808 O O . HIS B 1 230 ? 9.427 -22.434 -5.871 1 98.68 230 HIS B O 1
ATOM 4814 N N . PHE B 1 231 ? 8.262 -22.967 -7.687 1 98.71 231 PHE B N 1
ATOM 4815 C CA . PHE B 1 231 ? 7.793 -21.618 -7.981 1 98.71 231 PHE B CA 1
ATOM 4816 C C . PHE B 1 231 ? 6.635 -21.237 -7.067 1 98.71 231 PHE B C 1
ATOM 4818 O O . PHE B 1 231 ? 5.683 -22.004 -6.909 1 98.71 231 PHE B O 1
ATOM 4825 N N . TRP B 1 232 ? 6.747 -20.116 -6.407 1 98.22 232 TRP B N 1
ATOM 4826 C CA . TRP B 1 232 ? 5.641 -19.63 -5.589 1 98.22 232 TRP B CA 1
ATOM 4827 C C . TRP B 1 232 ? 4.504 -19.111 -6.463 1 98.22 232 TRP B C 1
ATOM 4829 O O . TRP B 1 232 ? 4.593 -18.014 -7.02 1 98.22 232 TRP B O 1
ATOM 4839 N N . THR B 1 233 ? 3.454 -19.797 -6.543 1 97.75 233 THR B N 1
ATOM 4840 C CA . THR B 1 233 ? 2.442 -19.649 -7.582 1 97.75 233 THR B CA 1
ATOM 4841 C C . THR B 1 233 ? 1.514 -18.479 -7.27 1 97.75 233 THR B C 1
ATOM 4843 O O . THR B 1 233 ? 0.625 -18.157 -8.062 1 97.75 233 THR B O 1
ATOM 4846 N N . ASN B 1 234 ? 1.752 -17.78 -6.14 1 96.59 234 ASN B N 1
ATOM 4847 C CA . ASN B 1 234 ? 0.944 -16.604 -5.831 1 96.59 234 ASN B CA 1
ATOM 4848 C C . ASN B 1 234 ? 1.117 -15.513 -6.884 1 96.59 234 ASN B C 1
ATOM 4850 O O . ASN B 1 234 ? 0.283 -14.613 -6.994 1 96.59 234 ASN B O 1
ATOM 4854 N N . PHE B 1 235 ? 2.193 -15.583 -7.529 1 97.79 235 PHE B N 1
ATOM 4855 C CA . PHE B 1 235 ? 2.45 -14.868 -8.773 1 97.79 235 PHE B CA 1
ATOM 4856 C C . PHE B 1 235 ? 2.9 -15.83 -9.867 1 97.79 235 PHE B C 1
ATOM 4858 O O . PHE B 1 235 ? 3.939 -16.481 -9.739 1 97.79 235 PHE B O 1
ATOM 4865 N N . GLU B 1 236 ? 2.207 -15.897 -10.921 1 98.39 236 GLU B N 1
ATOM 4866 C CA . GLU B 1 236 ? 2.645 -16.658 -12.087 1 98.39 236 GLU B CA 1
ATOM 4867 C C . GLU B 1 236 ? 1.953 -16.17 -13.357 1 98.39 236 GLU B C 1
ATOM 4869 O O . GLU B 1 236 ? 0.79 -15.763 -13.319 1 98.39 236 GLU B O 1
ATOM 4874 N N . ILE B 1 237 ? 2.613 -16.095 -14.329 1 98.75 237 ILE B N 1
ATOM 4875 C CA . ILE B 1 237 ? 2.073 -15.934 -15.675 1 98.75 237 ILE B CA 1
ATOM 4876 C C . ILE B 1 237 ? 2.301 -17.212 -16.478 1 98.75 237 ILE B C 1
ATOM 4878 O O . ILE B 1 237 ? 3.435 -17.679 -16.605 1 98.75 237 ILE B O 1
ATOM 4882 N N . GLY B 1 238 ? 1.222 -17.766 -16.971 1 98.58 238 GLY B N 1
ATOM 4883 C CA . GLY B 1 238 ? 1.35 -19.065 -17.612 1 98.58 238 GLY B CA 1
ATOM 4884 C C . GLY B 1 238 ? 0.618 -19.15 -18.938 1 98.58 238 GLY B C 1
ATOM 4885 O O . GLY B 1 238 ? -0.371 -18.447 -19.154 1 98.58 238 GLY B O 1
ATOM 4886 N N . ASP B 1 239 ? 1.112 -19.933 -19.813 1 98.49 239 ASP B N 1
ATOM 4887 C CA . ASP B 1 239 ? 0.425 -20.412 -21.008 1 98.49 239 ASP B CA 1
ATOM 4888 C C . ASP B 1 239 ? -0.55 -21.536 -20.668 1 98.49 239 ASP B C 1
ATOM 4890 O O . ASP B 1 239 ? -0.137 -22.615 -20.236 1 98.49 239 ASP B O 1
ATOM 4894 N N . LEU B 1 240 ? -1.777 -21.32 -20.893 1 98.69 240 LEU B N 1
ATOM 4895 C CA . LEU B 1 240 ? -2.795 -22.274 -20.466 1 98.69 240 LEU B CA 1
ATOM 4896 C C . LEU B 1 240 ? -2.717 -23.556 -21.287 1 98.69 240 LEU B C 1
ATOM 4898 O O . LEU B 1 240 ? -3.21 -24.603 -20.861 1 98.69 240 LEU B O 1
ATOM 4902 N N . ASP B 1 241 ? -2.088 -23.497 -22.458 1 98.28 241 ASP B N 1
ATOM 4903 C CA . ASP B 1 241 ? -1.899 -24.708 -23.251 1 98.28 241 ASP B CA 1
ATOM 4904 C C . ASP B 1 241 ? -1.033 -25.723 -22.507 1 98.28 241 ASP B C 1
ATOM 4906 O O . ASP B 1 241 ? -1.206 -26.932 -22.671 1 98.28 241 ASP B O 1
ATOM 4910 N N . LEU B 1 242 ? -0.139 -25.235 -21.755 1 98 242 LEU B N 1
ATOM 4911 C CA . LEU B 1 242 ? 0.705 -26.118 -20.958 1 98 242 LEU B CA 1
ATOM 4912 C C . LEU B 1 242 ? -0.137 -26.969 -20.014 1 98 242 LEU B C 1
ATOM 4914 O O . LEU B 1 242 ? 0.001 -28.194 -19.986 1 98 242 LEU B O 1
ATOM 4918 N N . PHE B 1 243 ? -1.095 -26.369 -19.355 1 97.88 243 PHE B N 1
ATOM 4919 C CA . PHE B 1 243 ? -1.876 -27.034 -18.319 1 97.88 243 PHE B CA 1
ATOM 4920 C C . PHE B 1 243 ? -3.083 -27.742 -18.921 1 97.88 243 PHE B C 1
ATOM 4922 O O . PHE B 1 243 ? -3.751 -28.527 -18.244 1 97.88 243 PHE B O 1
ATOM 4929 N N . ARG B 1 244 ? -3.348 -27.47 -20.191 1 98.49 244 ARG B N 1
ATOM 4930 C CA . ARG B 1 244 ? -4.426 -28.147 -20.905 1 98.49 244 ARG B CA 1
ATOM 4931 C C . ARG B 1 244 ? -3.888 -29.303 -21.741 1 98.49 244 ARG B C 1
ATOM 4933 O O . ARG B 1 244 ? -4.653 -30.004 -22.406 1 98.49 244 ARG B O 1
ATOM 4940 N N . SER B 1 245 ? -2.647 -29.516 -21.776 1 97.69 245 SER B N 1
ATOM 4941 C CA . SER B 1 245 ? -2.042 -30.597 -22.547 1 97.69 245 SER B CA 1
ATOM 4942 C C . SER B 1 245 ? -2.476 -31.961 -22.022 1 97.69 245 SER B C 1
ATOM 4944 O O . SER B 1 245 ? -2.834 -32.095 -20.85 1 97.69 245 SER B O 1
ATOM 4946 N N . GLU B 1 246 ? -2.37 -32.932 -22.868 1 96.87 246 GLU B N 1
ATOM 4947 C CA . GLU B 1 246 ? -2.682 -34.304 -22.478 1 96.87 246 GLU B CA 1
ATOM 4948 C C . GLU B 1 246 ? -1.741 -34.793 -21.381 1 96.87 246 GLU B C 1
ATOM 4950 O O . GLU B 1 246 ? -2.178 -35.428 -20.419 1 96.87 246 GLU B O 1
ATOM 4955 N N . GLU B 1 247 ? -0.502 -34.462 -21.494 1 94.93 247 GLU B N 1
ATOM 4956 C CA . GLU B 1 247 ? 0.487 -34.914 -20.52 1 94.93 247 GLU B CA 1
ATOM 4957 C C . GLU B 1 247 ? 0.193 -34.349 -19.133 1 94.93 247 GLU B C 1
ATOM 4959 O O . GLU B 1 247 ? 0.254 -35.073 -18.137 1 94.93 247 GLU B O 1
ATOM 4964 N N . TYR B 1 248 ? -0.126 -33.093 -19.062 1 97.53 248 TYR B N 1
ATOM 4965 C CA . TYR B 1 248 ? -0.423 -32.503 -17.761 1 97.53 248 TYR B CA 1
ATOM 4966 C C . TYR B 1 248 ? -1.71 -33.079 -17.182 1 97.53 248 TYR B C 1
ATOM 4968 O O . TYR B 1 248 ? -1.802 -33.321 -15.976 1 97.53 248 TYR B O 1
ATOM 4976 N N . THR B 1 249 ? -2.697 -33.268 -18.02 1 97.87 249 THR B N 1
ATOM 4977 C CA . THR B 1 249 ? -3.969 -33.826 -17.574 1 97.87 249 THR B CA 1
ATOM 4978 C C . THR B 1 249 ? -3.771 -35.219 -16.983 1 97.87 249 THR B C 1
ATOM 4980 O O . THR B 1 249 ? -4.288 -35.522 -15.906 1 97.87 249 THR B O 1
ATOM 4983 N N . GLU B 1 250 ? -2.993 -36.013 -17.652 1 97.22 250 GLU B N 1
ATOM 4984 C CA . GLU B 1 250 ? -2.711 -37.356 -17.154 1 97.22 250 GLU B CA 1
ATOM 4985 C C . GLU B 1 250 ? -1.899 -37.307 -15.862 1 97.22 250 GLU B C 1
ATOM 4987 O O . GLU B 1 250 ? -2.128 -38.102 -14.949 1 97.22 250 GLU B O 1
ATOM 4992 N N . TYR B 1 251 ? -0.951 -36.43 -15.859 1 97.03 251 TYR B N 1
ATOM 4993 C CA . TYR B 1 251 ? -0.134 -36.198 -14.674 1 97.03 251 TYR B CA 1
ATOM 4994 C C . TYR B 1 251 ? -1.003 -35.849 -13.471 1 97.03 251 TYR B C 1
ATOM 4996 O O . TYR B 1 251 ? -0.909 -36.491 -12.423 1 97.03 251 TYR B O 1
ATOM 5004 N N . PHE B 1 252 ? -1.908 -34.866 -13.641 1 98.4 252 PHE B N 1
ATOM 5005 C CA . PHE B 1 252 ? -2.789 -34.451 -12.556 1 98.4 252 PHE B CA 1
ATOM 5006 C C . PHE B 1 252 ? -3.697 -35.597 -12.127 1 98.4 252 PHE B C 1
ATOM 5008 O O . PHE B 1 252 ? -3.869 -35.846 -10.931 1 98.4 252 PHE B O 1
ATOM 5015 N N . ASN B 1 253 ? -4.295 -36.259 -13.094 1 98.01 253 ASN B N 1
ATOM 5016 C CA . ASN B 1 253 ? -5.191 -37.362 -12.765 1 98.01 253 ASN B CA 1
ATOM 5017 C C . ASN B 1 253 ? -4.481 -38.436 -11.945 1 98.01 253 ASN B C 1
ATOM 5019 O O . ASN B 1 253 ? -5.056 -38.986 -11.004 1 98.01 253 ASN B O 1
ATOM 5023 N N . HIS B 1 254 ? -3.285 -38.73 -12.334 1 97.68 254 HIS B N 1
ATOM 5024 C CA . HIS B 1 254 ? -2.487 -39.691 -11.581 1 97.68 254 HIS B CA 1
ATOM 5025 C C . HIS B 1 254 ? -2.281 -39.228 -10.143 1 97.68 254 HIS B C 1
ATOM 5027 O O . HIS B 1 254 ? -2.538 -39.981 -9.201 1 97.68 254 HIS B O 1
ATOM 5033 N N . LEU B 1 255 ? -1.873 -38.001 -9.938 1 98.58 255 LEU B N 1
ATOM 5034 C CA . LEU B 1 255 ? -1.626 -37.472 -8.601 1 98.58 255 LEU B CA 1
ATOM 5035 C C . LEU B 1 255 ? -2.92 -37.403 -7.796 1 98.58 255 LEU B C 1
ATOM 5037 O O . LEU B 1 255 ? -2.936 -37.737 -6.609 1 98.58 255 LEU B O 1
ATOM 5041 N N . ASP B 1 256 ? -3.935 -36.935 -8.51 1 98.27 256 ASP B N 1
ATOM 5042 C CA . ASP B 1 256 ? -5.228 -36.834 -7.841 1 98.27 256 ASP B CA 1
ATOM 5043 C C . ASP B 1 256 ? -5.678 -38.192 -7.307 1 98.27 256 ASP B C 1
ATOM 5045 O O . ASP B 1 256 ? -6.236 -38.28 -6.211 1 98.27 256 ASP B O 1
ATOM 5049 N N . SER B 1 257 ? -5.437 -39.223 -8.009 1 97.75 257 SER B N 1
ATOM 5050 C CA . SER B 1 257 ? -5.86 -40.566 -7.626 1 97.75 257 SER B CA 1
ATOM 5051 C C . SER B 1 257 ? -5.121 -41.044 -6.38 1 97.75 257 SER B C 1
ATOM 5053 O O . SER B 1 257 ? -5.551 -41.995 -5.724 1 97.75 257 SER B O 1
ATOM 5055 N N . LYS B 1 258 ? -3.971 -40.43 -6.07 1 97.59 258 LYS B N 1
ATOM 5056 C CA . LYS B 1 258 ? -3.178 -40.818 -4.907 1 97.59 258 LYS B CA 1
ATOM 5057 C C . LYS B 1 258 ? -3.743 -40.206 -3.628 1 97.59 258 LYS B C 1
ATOM 5059 O O . LYS B 1 258 ? -3.386 -40.624 -2.524 1 97.59 258 LYS B O 1
ATOM 5064 N N . GLY B 1 259 ? -4.604 -39.175 -3.791 1 97.88 259 GLY B N 1
ATOM 5065 C CA . GLY B 1 259 ? -5.315 -38.588 -2.666 1 97.88 259 GLY B CA 1
ATOM 5066 C C . GLY B 1 259 ? -4.451 -37.662 -1.832 1 97.88 259 GLY B C 1
ATOM 5067 O O . GLY B 1 259 ? -4.882 -37.181 -0.781 1 97.88 259 GLY B O 1
ATOM 5068 N N . GLY B 1 260 ? -3.225 -37.359 -2.235 1 98.03 260 GLY B N 1
ATOM 5069 C CA . GLY B 1 260 ? -2.249 -36.621 -1.448 1 98.03 260 GLY B CA 1
ATOM 5070 C C . GLY B 1 260 ? -2.691 -35.207 -1.122 1 98.03 260 GLY B C 1
ATOM 5071 O O . GLY B 1 260 ? -2.214 -34.609 -0.156 1 98.03 260 GLY B O 1
ATOM 5072 N N . PHE B 1 261 ? -3.586 -34.595 -1.842 1 98.34 261 PHE B N 1
ATOM 5073 C CA . PHE B 1 261 ? -4.14 -33.285 -1.519 1 98.34 261 PHE B CA 1
ATOM 5074 C C . PHE B 1 261 ? -4.875 -33.322 -0.185 1 98.34 261 PHE B C 1
ATOM 5076 O O . PHE B 1 261 ? -4.915 -32.323 0.536 1 98.34 261 PHE B O 1
ATOM 5083 N N . PHE B 1 262 ? -5.445 -34.487 0.139 1 98.19 262 PHE B N 1
ATOM 5084 C CA . PHE B 1 262 ? -6.307 -34.594 1.31 1 98.19 262 PHE B CA 1
ATOM 5085 C C . PHE B 1 262 ? -5.629 -35.402 2.41 1 98.19 262 PHE B C 1
ATOM 5087 O O . PHE B 1 262 ? -5.794 -35.107 3.596 1 98.19 262 PHE B O 1
ATOM 5094 N N . TYR B 1 263 ? -4.855 -36.43 2.025 1 97.59 263 TYR B N 1
ATOM 5095 C CA . TYR B 1 263 ? -4.178 -37.25 3.024 1 97.59 263 TYR B CA 1
ATOM 5096 C C . TYR B 1 263 ? -2.952 -36.534 3.577 1 97.59 263 TYR B C 1
ATOM 5098 O O . TYR B 1 263 ? -2.497 -36.834 4.683 1 97.59 263 TYR B O 1
ATOM 5106 N N . GLU B 1 264 ? -2.409 -35.685 2.799 1 97.23 264 GLU B N 1
ATOM 5107 C CA . GLU B 1 264 ? -1.344 -34.76 3.173 1 97.23 264 GLU B CA 1
ATOM 5108 C C . GLU B 1 264 ? -1.774 -33.31 2.97 1 97.23 264 GLU B C 1
ATOM 5110 O O . GLU B 1 264 ? -2.885 -32.929 3.343 1 97.23 264 GLU B O 1
ATOM 5115 N N . ARG B 1 265 ? -1.037 -32.464 2.524 1 97.7 265 ARG B N 1
ATOM 5116 C CA . ARG B 1 265 ? -1.334 -31.077 2.183 1 97.7 265 ARG B CA 1
ATOM 5117 C C . ARG B 1 265 ? -0.553 -30.637 0.949 1 97.7 265 ARG B C 1
ATOM 5119 O O . ARG B 1 265 ? 0.138 -29.617 0.976 1 97.7 265 ARG B O 1
ATOM 5126 N N . TRP B 1 266 ? -0.731 -31.481 -0.116 1 98.46 266 TRP B N 1
ATOM 5127 C CA . TRP B 1 266 ? -0.039 -31.127 -1.351 1 98.46 266 TRP B CA 1
ATOM 5128 C C . TRP B 1 266 ? -0.445 -29.735 -1.824 1 98.46 266 TRP B C 1
ATOM 5130 O O . TRP B 1 266 ? -1.634 -29.453 -1.994 1 98.46 266 TRP B O 1
ATOM 5140 N N . GLY B 1 267 ? 0.546 -28.905 -1.967 1 97.97 267 GLY B N 1
ATOM 5141 C CA . GLY B 1 267 ? 0.283 -27.578 -2.502 1 97.97 267 GLY B CA 1
ATOM 5142 C C . GLY B 1 267 ? 0.31 -27.529 -4.018 1 97.97 267 GLY B C 1
ATOM 5143 O O . GLY B 1 267 ? 1.004 -28.322 -4.657 1 97.97 267 GLY B O 1
ATOM 5144 N N . ASP B 1 268 ? -0.421 -26.575 -4.565 1 98.37 268 ASP B N 1
ATOM 5145 C CA . ASP B 1 268 ? -0.406 -26.429 -6.017 1 98.37 268 ASP B CA 1
ATOM 5146 C C . ASP B 1 268 ? 0.965 -25.971 -6.509 1 98.37 268 ASP B C 1
ATOM 5148 O O . ASP B 1 268 ? 1.368 -26.292 -7.629 1 98.37 268 ASP B O 1
ATOM 5152 N N . GLY B 1 269 ? 1.693 -25.22 -5.685 1 98.29 269 GLY B N 1
ATOM 5153 C CA . GLY B 1 269 ? 3.034 -24.785 -6.041 1 98.29 269 GLY B CA 1
ATOM 5154 C C . GLY B 1 269 ? 3.959 -25.933 -6.398 1 98.29 269 GLY B C 1
ATOM 5155 O O . GLY B 1 269 ? 4.402 -26.047 -7.543 1 98.29 269 GLY B O 1
ATOM 5156 N N . PRO B 1 270 ? 4.178 -26.821 -5.449 1 98.58 270 PRO B N 1
ATOM 5157 C CA . PRO B 1 270 ? 5.061 -27.953 -5.74 1 98.58 270 PRO B CA 1
ATOM 5158 C C . PRO B 1 270 ? 4.533 -28.84 -6.865 1 98.58 270 PRO B C 1
ATOM 5160 O O . PRO B 1 270 ? 5.301 -29.275 -7.726 1 98.58 270 PRO B O 1
ATOM 5163 N N . VAL B 1 271 ? 3.231 -29.12 -6.895 1 98.67 271 VAL B N 1
ATOM 5164 C CA . VAL B 1 271 ? 2.649 -29.992 -7.91 1 98.67 271 VAL B CA 1
ATOM 5165 C C . VAL B 1 271 ? 2.949 -29.438 -9.301 1 98.67 271 VAL B C 1
ATOM 5167 O O . VAL B 1 271 ? 3.466 -30.153 -10.163 1 98.67 271 VAL B O 1
ATOM 5170 N N . ARG B 1 272 ? 2.69 -28.209 -9.493 1 98.19 272 ARG B N 1
ATOM 5171 C CA . ARG B 1 272 ? 2.857 -27.6 -10.809 1 98.19 272 ARG B CA 1
ATOM 5172 C C . ARG B 1 272 ? 4.331 -27.369 -11.123 1 98.19 272 ARG B C 1
ATOM 5174 O O . ARG B 1 272 ? 4.771 -27.584 -12.254 1 98.19 272 ARG B O 1
ATOM 5181 N N . SER B 1 273 ? 5.098 -26.98 -10.156 1 98.48 273 SER B N 1
ATOM 5182 C CA . SER B 1 273 ? 6.515 -26.703 -10.369 1 98.48 273 SER B CA 1
ATOM 5183 C C . SER B 1 273 ? 7.265 -27.959 -10.802 1 98.48 273 SER B C 1
ATOM 5185 O O . SER B 1 273 ? 8.142 -27.897 -11.666 1 98.48 273 SER B O 1
ATOM 5187 N N . ILE B 1 274 ? 6.946 -29.07 -10.174 1 97.96 274 ILE B N 1
ATOM 5188 C CA . ILE B 1 274 ? 7.628 -30.312 -10.522 1 97.96 274 ILE B CA 1
ATOM 5189 C C . ILE B 1 274 ? 7.325 -30.677 -11.974 1 97.96 274 ILE B C 1
ATOM 5191 O O . ILE B 1 274 ? 8.233 -31.004 -12.741 1 97.96 274 ILE B O 1
ATOM 5195 N N . PHE B 1 275 ? 6.084 -30.589 -12.382 1 97.37 275 PHE B N 1
ATOM 5196 C CA . PHE B 1 275 ? 5.726 -30.894 -13.762 1 97.37 275 PHE B CA 1
ATOM 5197 C C . PHE B 1 275 ? 6.475 -29.986 -14.729 1 97.37 275 PHE B C 1
ATOM 5199 O O . PHE B 1 275 ? 7.08 -30.46 -15.693 1 97.37 275 PHE B O 1
ATOM 5206 N N . ILE B 1 276 ? 6.423 -28.673 -14.451 1 97.87 276 ILE B N 1
ATOM 5207 C CA . ILE B 1 276 ? 7.067 -27.691 -15.317 1 97.87 276 ILE B CA 1
ATOM 5208 C C . ILE B 1 276 ? 8.563 -27.983 -15.406 1 97.87 276 ILE B C 1
ATOM 5210 O O . ILE B 1 276 ? 9.135 -28.002 -16.498 1 97.87 276 ILE B O 1
ATOM 5214 N N . SER B 1 277 ? 9.16 -28.265 -14.298 1 97.03 277 SER B N 1
ATOM 5215 C CA . SER B 1 277 ? 10.605 -28.464 -14.247 1 97.03 277 SER B CA 1
ATOM 5216 C C . SER B 1 277 ? 11.015 -29.732 -14.989 1 97.03 277 SER B C 1
ATOM 5218 O O . SER B 1 277 ? 12.124 -29.815 -15.522 1 97.03 277 SER B O 1
ATOM 5220 N N . LEU B 1 278 ? 10.126 -30.704 -15.108 1 95.02 278 LEU B N 1
ATOM 5221 C CA . LEU B 1 278 ? 10.471 -31.984 -15.715 1 95.02 278 LEU B CA 1
ATOM 5222 C C . LEU B 1 278 ? 10.047 -32.023 -17.18 1 95.02 278 LEU B C 1
ATOM 5224 O O . LEU B 1 278 ? 10.359 -32.977 -17.896 1 95.02 278 LEU B O 1
ATOM 5228 N N . THR B 1 279 ? 9.344 -30.975 -17.659 1 94.44 279 THR B N 1
ATOM 5229 C CA . THR B 1 279 ? 8.811 -31.103 -19.011 1 94.44 279 THR B CA 1
ATOM 5230 C C . THR B 1 279 ? 9.143 -29.866 -19.842 1 94.44 279 THR B C 1
ATOM 5232 O O . THR B 1 279 ? 9.057 -29.897 -21.071 1 94.44 279 THR B O 1
ATOM 5235 N N . VAL B 1 280 ? 9.453 -28.731 -19.182 1 95.41 280 VAL B N 1
ATOM 5236 C CA . VAL B 1 280 ? 9.684 -27.476 -19.891 1 95.41 280 VAL B CA 1
ATOM 5237 C C . VAL B 1 280 ? 11.168 -27.12 -19.841 1 95.41 280 VAL B C 1
ATOM 5239 O O . VAL B 1 280 ? 11.776 -27.115 -18.768 1 95.41 280 VAL B O 1
ATOM 5242 N N . PRO B 1 281 ? 11.763 -26.852 -20.99 1 94.48 281 PRO B N 1
ATOM 5243 C CA . PRO B 1 281 ? 13.163 -26.42 -20.979 1 94.48 281 PRO B CA 1
ATOM 5244 C C . PRO B 1 281 ? 13.36 -25.074 -20.284 1 94.48 281 PRO B C 1
ATOM 5246 O O . PRO B 1 281 ? 12.453 -24.238 -20.282 1 94.48 281 PRO B O 1
ATOM 5249 N N . PRO B 1 282 ? 14.536 -24.882 -19.721 1 93.64 282 PRO B N 1
ATOM 5250 C CA . PRO B 1 282 ? 14.787 -23.677 -18.927 1 93.64 282 PRO B CA 1
ATOM 5251 C C . PRO B 1 282 ? 14.587 -22.392 -19.727 1 93.64 282 PRO B C 1
ATOM 5253 O O . PRO B 1 282 ? 14.15 -21.379 -19.175 1 93.64 282 PRO B O 1
ATOM 5256 N N . HIS B 1 283 ? 14.839 -22.41 -21.069 1 94.51 283 HIS B N 1
ATOM 5257 C CA . HIS B 1 283 ? 14.751 -21.199 -21.878 1 94.51 283 HIS B CA 1
ATOM 5258 C C . HIS B 1 283 ? 13.298 -20.809 -22.128 1 94.51 283 HIS B C 1
ATOM 5260 O O . HIS B 1 283 ? 13.021 -19.711 -22.616 1 94.51 283 HIS B O 1
ATOM 5266 N N . GLU B 1 284 ? 12.324 -21.653 -21.775 1 97.26 284 GLU B N 1
ATOM 5267 C CA . GLU B 1 284 ? 10.904 -21.351 -21.927 1 97.26 284 GLU B CA 1
ATOM 5268 C C . GLU B 1 284 ? 10.279 -20.947 -20.595 1 97.26 284 GLU B C 1
ATOM 5270 O O . GLU B 1 284 ? 9.055 -20.848 -20.482 1 97.26 284 GLU B O 1
ATOM 5275 N N . ILE B 1 285 ? 11.102 -20.738 -19.552 1 98.25 285 ILE B N 1
ATOM 5276 C CA . ILE B 1 285 ? 10.65 -20.258 -18.251 1 98.25 285 ILE B CA 1
ATOM 5277 C C . ILE B 1 285 ? 11.275 -18.896 -17.958 1 98.25 285 ILE B C 1
ATOM 5279 O O . ILE B 1 285 ? 12.495 -18.735 -18.044 1 98.25 285 ILE B O 1
ATOM 5283 N N . LYS B 1 286 ? 10.425 -17.981 -17.589 1 97.98 286 LYS B N 1
ATOM 5284 C CA . LYS B 1 286 ? 10.859 -16.602 -17.384 1 97.98 286 LYS B CA 1
ATOM 5285 C C . LYS B 1 286 ? 10.874 -16.247 -15.9 1 97.98 286 LYS B C 1
ATOM 5287 O O . LYS B 1 286 ? 9.879 -16.443 -15.199 1 97.98 286 LYS B O 1
ATOM 5292 N N . TRP B 1 287 ? 12.001 -15.798 -15.426 1 98.24 287 TRP B N 1
ATOM 5293 C CA . TRP B 1 287 ? 12.054 -15.114 -14.138 1 98.24 287 TRP B CA 1
ATOM 5294 C C . TRP B 1 287 ? 11.866 -13.61 -14.312 1 98.24 287 TRP B C 1
ATOM 5296 O O . TRP B 1 287 ? 12.727 -12.932 -14.877 1 98.24 287 TRP B O 1
ATOM 5306 N N . PHE B 1 288 ? 10.777 -13.094 -13.895 1 98.04 288 PHE B N 1
ATOM 5307 C CA . PHE B 1 288 ? 10.52 -11.661 -13.968 1 98.04 288 PHE B CA 1
ATOM 5308 C C . PHE B 1 288 ? 11.252 -10.921 -12.854 1 98.04 288 PHE B C 1
ATOM 5310 O O . PHE B 1 288 ? 10.627 -10.445 -11.904 1 98.04 288 PHE B O 1
ATOM 5317 N N . GLN B 1 289 ? 12.449 -10.684 -13.035 1 96.14 289 GLN B N 1
ATOM 5318 C CA . GLN B 1 289 ? 13.331 -10.112 -12.023 1 96.14 289 GLN B CA 1
ATOM 5319 C C . GLN B 1 289 ? 13.042 -8.628 -11.817 1 96.14 289 GLN B C 1
ATOM 5321 O O . GLN B 1 289 ? 13.44 -8.047 -10.804 1 96.14 289 GLN B O 1
ATOM 5326 N N . ASP B 1 290 ? 12.411 -7.997 -12.741 1 97.39 290 ASP B N 1
ATOM 5327 C CA . ASP B 1 290 ? 12.236 -6.548 -12.74 1 97.39 290 ASP B CA 1
ATOM 5328 C C . ASP B 1 290 ? 10.878 -6.159 -12.161 1 97.39 290 ASP B C 1
ATOM 5330 O O . ASP B 1 290 ? 10.59 -4.974 -11.98 1 97.39 290 ASP B O 1
ATOM 5334 N N . ILE B 1 291 ? 10.004 -7.122 -11.927 1 98.17 291 ILE B N 1
ATOM 5335 C CA . ILE B 1 291 ? 8.689 -6.832 -11.366 1 98.17 291 ILE B CA 1
ATOM 5336 C C . ILE B 1 291 ? 8.774 -6.798 -9.842 1 98.17 291 ILE B C 1
ATOM 5338 O O . ILE B 1 291 ? 9.104 -7.805 -9.21 1 98.17 291 ILE B O 1
ATOM 5342 N N . GLY B 1 292 ? 8.591 -5.616 -9.208 1 98.55 292 GLY B N 1
ATOM 5343 C CA . GLY B 1 292 ? 8.451 -5.53 -7.763 1 98.55 292 GLY B CA 1
ATOM 5344 C C . GLY B 1 292 ? 7.154 -6.13 -7.253 1 98.55 292 GLY B C 1
ATOM 5345 O O . GLY B 1 292 ? 6.069 -5.72 -7.668 1 98.55 292 GLY B O 1
ATOM 5346 N N . TYR B 1 293 ? 7.262 -7.073 -6.425 1 98.56 293 TYR B N 1
ATOM 5347 C CA . TYR B 1 293 ? 6.12 -7.861 -5.975 1 98.56 293 TYR B CA 1
ATOM 5348 C C . TYR B 1 293 ? 6.274 -8.26 -4.512 1 98.56 293 TYR B C 1
ATOM 5350 O O . TYR B 1 293 ? 7.369 -8.619 -4.073 1 98.56 293 TYR B O 1
ATOM 5358 N N . GLU B 1 294 ? 5.127 -8.14 -3.819 1 98.32 294 GLU B N 1
ATOM 5359 C CA . GLU B 1 294 ? 5.153 -8.582 -2.428 1 98.32 294 GLU B CA 1
ATOM 5360 C C . GLU B 1 294 ? 3.908 -9.394 -2.083 1 98.32 294 GLU B C 1
ATOM 5362 O O . GLU B 1 294 ? 2.786 -8.971 -2.367 1 98.32 294 GLU B O 1
ATOM 5367 N N . HIS B 1 295 ? 4.071 -10.476 -1.636 1 97.51 295 HIS B N 1
ATOM 5368 C CA . HIS B 1 295 ? 3.137 -11.232 -0.809 1 97.51 295 HIS B CA 1
ATOM 5369 C C . HIS B 1 295 ? 3.681 -11.424 0.602 1 97.51 295 HIS B C 1
ATOM 5371 O O . HIS B 1 295 ? 4.551 -12.269 0.826 1 97.51 295 HIS B O 1
ATOM 5377 N N . PRO B 1 296 ? 3.234 -10.666 1.552 1 94.6 296 PRO B N 1
ATOM 5378 C CA . PRO B 1 296 ? 3.864 -10.685 2.873 1 94.6 296 PRO B CA 1
ATOM 5379 C C . PRO B 1 296 ? 3.999 -12.096 3.442 1 94.6 296 PRO B C 1
ATOM 5381 O O . PRO B 1 296 ? 3.081 -12.91 3.309 1 94.6 296 PRO B O 1
ATOM 5384 N N . PRO B 1 297 ? 5.08 -12.329 3.949 1 94.36 297 PRO B N 1
ATOM 5385 C CA . PRO B 1 297 ? 6.159 -11.396 4.281 1 94.36 297 PRO B CA 1
ATOM 5386 C C . PRO B 1 297 ? 7.256 -11.361 3.219 1 94.36 297 PRO B C 1
ATOM 5388 O O . PRO B 1 297 ? 8.288 -10.714 3.414 1 94.36 297 PRO B O 1
ATOM 5391 N N . TYR B 1 298 ? 7.151 -11.985 2.102 1 97.35 298 TYR B N 1
ATOM 5392 C CA . TYR B 1 298 ? 8.238 -12.08 1.134 1 97.35 298 TYR B CA 1
ATOM 5393 C C . TYR B 1 298 ? 8.036 -11.095 -0.012 1 97.35 298 TYR B C 1
ATOM 5395 O O . TYR B 1 298 ? 6.906 -10.864 -0.448 1 97.35 298 TYR B O 1
ATOM 5403 N N . GLN B 1 299 ? 9.155 -10.59 -0.408 1 97.33 299 GLN B N 1
ATOM 5404 C CA . GLN B 1 299 ? 9.074 -9.604 -1.479 1 97.33 299 GLN B CA 1
ATOM 5405 C C . GLN B 1 299 ? 10.191 -9.805 -2.499 1 97.33 299 GLN B C 1
ATOM 5407 O O . GLN B 1 299 ? 11.29 -10.237 -2.146 1 97.33 299 GLN B O 1
ATOM 5412 N N . ARG B 1 300 ? 9.863 -9.58 -3.697 1 98.05 300 ARG B N 1
ATOM 5413 C CA . ARG B 1 300 ? 10.834 -9.352 -4.762 1 98.05 300 ARG B CA 1
ATOM 5414 C C . ARG B 1 300 ? 10.993 -7.863 -5.05 1 98.05 300 ARG B C 1
ATOM 5416 O O . ARG B 1 300 ? 10.017 -7.179 -5.366 1 98.05 300 ARG B O 1
ATOM 5423 N N . CYS B 1 301 ? 12.115 -7.343 -4.918 1 98.1 301 CYS B N 1
ATOM 5424 C CA . CYS B 1 301 ? 12.45 -5.966 -5.264 1 98.1 301 CYS B CA 1
ATOM 5425 C C . CYS B 1 301 ? 13.688 -5.914 -6.153 1 98.1 301 CYS B C 1
ATOM 5427 O O . CYS B 1 301 ? 14.753 -6.399 -5.77 1 98.1 301 CYS B O 1
ATOM 5429 N N . PRO B 1 302 ? 13.548 -5.326 -7.364 1 97.65 302 PRO B N 1
ATOM 5430 C CA . PRO B 1 302 ? 14.757 -5.176 -8.178 1 97.65 302 PRO B CA 1
ATOM 5431 C C . PRO B 1 302 ? 15.919 -4.562 -7.4 1 97.65 302 PRO B C 1
ATOM 5433 O O . PRO B 1 302 ? 15.716 -3.638 -6.609 1 97.65 302 PRO B O 1
ATOM 5436 N N . CYS B 1 303 ? 17.118 -5.1 -7.62 1 94.58 303 CYS B N 1
ATOM 5437 C CA . CYS B 1 303 ? 18.228 -4.698 -6.763 1 94.58 303 CYS B CA 1
ATOM 5438 C C . CYS B 1 303 ? 19.134 -3.7 -7.474 1 94.58 303 CYS B C 1
ATOM 5440 O O . CYS B 1 303 ? 19.943 -3.026 -6.836 1 94.58 303 CYS B O 1
ATOM 5442 N N . ASP B 1 304 ? 19.034 -3.645 -8.824 1 95.43 304 ASP B N 1
ATOM 5443 C CA . ASP B 1 304 ? 19.893 -2.718 -9.554 1 95.43 304 ASP B CA 1
ATOM 5444 C C . ASP B 1 304 ? 19.24 -1.343 -9.675 1 95.43 304 ASP B C 1
ATOM 5446 O O . ASP B 1 304 ? 18.039 -1.241 -9.933 1 95.43 304 ASP B O 1
ATOM 5450 N N . SER B 1 305 ? 20.013 -0.335 -9.56 1 95.08 305 SER B N 1
ATOM 5451 C CA . SER B 1 305 ? 19.522 1.038 -9.493 1 95.08 305 SER B CA 1
ATOM 5452 C C . SER B 1 305 ? 18.868 1.456 -10.806 1 95.08 305 SER B C 1
ATOM 5454 O O . SER B 1 305 ? 17.792 2.056 -10.805 1 95.08 305 SER B O 1
ATOM 5456 N N . PRO B 1 306 ? 19.496 1.168 -11.985 1 96.86 306 PRO B N 1
ATOM 5457 C CA . PRO B 1 306 ? 18.877 1.594 -13.242 1 96.86 306 PRO B CA 1
ATOM 5458 C C . PRO B 1 306 ? 17.441 1.095 -13.391 1 96.86 306 PRO B C 1
ATOM 5460 O O . PRO B 1 306 ? 16.552 1.865 -13.764 1 96.86 306 PRO B O 1
ATOM 5463 N N . THR B 1 307 ? 17.195 -0.168 -13.011 1 97.35 307 THR B N 1
ATOM 5464 C CA . THR B 1 307 ? 15.848 -0.719 -13.103 1 97.35 307 THR B CA 1
ATOM 5465 C C . THR B 1 307 ? 14.916 -0.041 -12.103 1 97.35 307 THR B C 1
ATOM 5467 O O . THR B 1 307 ? 13.79 0.327 -12.446 1 97.35 307 THR B O 1
ATOM 5470 N N . ARG B 1 308 ? 15.378 0.139 -10.89 1 97.79 308 ARG B N 1
ATOM 5471 C CA . ARG B 1 308 ? 14.549 0.723 -9.841 1 97.79 308 ARG B CA 1
ATOM 5472 C C . ARG B 1 308 ? 14.157 2.156 -10.186 1 97.79 308 ARG B C 1
ATOM 5474 O O . ARG B 1 308 ? 13.016 2.565 -9.958 1 97.79 308 ARG B O 1
ATOM 5481 N N . LEU B 1 309 ? 15.114 2.926 -10.724 1 97.66 309 LEU B N 1
ATOM 5482 C CA . LEU B 1 309 ? 14.838 4.309 -11.097 1 97.66 309 LEU B CA 1
ATOM 5483 C C . LEU B 1 309 ? 13.907 4.371 -12.304 1 97.66 309 LEU B C 1
ATOM 5485 O O . LEU B 1 309 ? 12.926 5.119 -12.298 1 97.66 309 LEU B O 1
ATOM 5489 N N . ALA B 1 310 ? 14.174 3.527 -13.298 1 97.56 310 ALA B N 1
ATOM 5490 C CA . ALA B 1 310 ? 13.389 3.537 -14.53 1 97.56 310 ALA B CA 1
ATOM 5491 C C . ALA B 1 310 ? 11.956 3.081 -14.27 1 97.56 310 ALA B C 1
ATOM 5493 O O . ALA B 1 310 ? 11.02 3.556 -14.917 1 97.56 310 ALA B O 1
ATOM 5494 N N . SER B 1 311 ? 11.823 2.184 -13.293 1 98.08 311 SER B N 1
ATOM 5495 C CA . SER B 1 311 ? 10.51 1.611 -13.014 1 98.08 311 SER B CA 1
ATOM 5496 C C . SER B 1 311 ? 9.871 2.263 -11.792 1 98.08 311 SER B C 1
ATOM 5498 O O . SER B 1 311 ? 8.861 1.776 -11.28 1 98.08 311 SER B O 1
ATOM 5500 N N . ARG B 1 312 ? 10.523 3.256 -11.24 1 97.87 312 ARG B N 1
ATOM 5501 C CA . ARG B 1 312 ? 9.973 4.01 -10.118 1 97.87 312 ARG B CA 1
ATOM 5502 C C . ARG B 1 312 ? 9.569 3.081 -8.978 1 97.87 312 ARG B C 1
ATOM 5504 O O . ARG B 1 312 ? 8.437 3.14 -8.494 1 97.87 312 ARG B O 1
ATOM 5511 N N . CYS B 1 313 ? 10.466 2.263 -8.558 1 98.43 313 CYS B N 1
ATOM 5512 C CA . CYS B 1 313 ? 10.191 1.267 -7.528 1 98.43 313 CYS B CA 1
ATOM 5513 C C . CYS B 1 313 ? 10.113 1.914 -6.151 1 98.43 313 CYS B C 1
ATOM 5515 O O . CYS B 1 313 ? 10.968 2.726 -5.792 1 98.43 313 CYS B O 1
ATOM 5517 N N . SER B 1 314 ? 9.161 1.521 -5.383 1 98.25 314 SER B N 1
ATOM 5518 C CA . SER B 1 314 ? 9.023 2.046 -4.028 1 98.25 314 SER B CA 1
ATOM 5519 C C . SER B 1 314 ? 9.477 1.024 -2.991 1 98.25 314 SER B C 1
ATOM 5521 O O . SER B 1 314 ? 9.448 1.297 -1.79 1 98.25 314 SER B O 1
ATOM 5523 N N . CYS B 1 315 ? 9.86 -0.141 -3.384 1 97.98 315 CYS B N 1
ATOM 5524 C CA . CYS B 1 315 ? 10.273 -1.196 -2.465 1 97.98 315 CYS B CA 1
ATOM 5525 C C . CYS B 1 315 ? 11.723 -1.007 -2.035 1 97.98 315 CYS B C 1
ATOM 5527 O O . CYS B 1 315 ? 12.49 -0.316 -2.708 1 97.98 315 CYS B O 1
ATOM 5529 N N . ASP B 1 316 ? 12.094 -1.579 -0.944 1 97.26 316 ASP B N 1
ATOM 5530 C CA . ASP B 1 316 ? 13.45 -1.593 -0.404 1 97.26 316 ASP B CA 1
ATOM 5531 C C . ASP B 1 316 ? 14.231 -2.805 -0.909 1 97.26 316 ASP B C 1
ATOM 5533 O O . ASP B 1 316 ? 13.943 -3.94 -0.523 1 97.26 316 ASP B O 1
ATOM 5537 N N . PRO B 1 317 ? 15.22 -2.643 -1.713 1 97.25 317 PRO B N 1
ATOM 5538 C CA . PRO B 1 317 ? 15.959 -3.775 -2.276 1 97.25 317 PRO B CA 1
ATOM 5539 C C . PRO B 1 317 ? 16.659 -4.612 -1.207 1 97.25 317 PRO B C 1
ATOM 5541 O O . PRO B 1 317 ? 16.997 -5.773 -1.45 1 97.25 317 PRO B O 1
ATOM 5544 N N . LYS B 1 318 ? 16.869 -4.02 -0.061 1 96.46 318 LYS B N 1
ATOM 5545 C CA . LYS B 1 318 ? 17.514 -4.758 1.021 1 96.46 318 LYS B CA 1
ATOM 5546 C C . LYS B 1 318 ? 16.614 -5.878 1.535 1 96.46 318 LYS B C 1
ATOM 5548 O O . LYS B 1 318 ? 17.083 -6.799 2.208 1 96.46 318 LYS B O 1
ATOM 5553 N N . LEU B 1 319 ? 15.34 -5.773 1.255 1 97.05 319 LEU B N 1
ATOM 5554 C CA . LEU B 1 319 ? 14.38 -6.763 1.732 1 97.05 319 LEU B CA 1
ATOM 5555 C C . LEU B 1 319 ? 14.075 -7.791 0.648 1 97.05 319 LEU B C 1
ATOM 5557 O O . LEU B 1 319 ? 13.189 -8.632 0.815 1 97.05 319 LEU B O 1
ATOM 5561 N N . ASP B 1 320 ? 14.736 -7.745 -0.429 1 98.13 320 ASP B N 1
ATOM 5562 C CA . ASP B 1 320 ? 14.528 -8.683 -1.528 1 98.13 320 ASP B CA 1
ATOM 5563 C C . ASP B 1 320 ? 14.753 -10.123 -1.07 1 98.13 320 ASP B C 1
ATOM 5565 O O . ASP B 1 320 ? 15.748 -10.421 -0.407 1 98.13 320 ASP B O 1
ATOM 5569 N N . PHE B 1 321 ? 13.933 -10.97 -1.497 1 98.37 321 PHE B N 1
ATOM 5570 C CA . PHE B 1 321 ? 13.889 -12.351 -1.032 1 98.37 321 PHE B CA 1
ATOM 5571 C C . PHE B 1 321 ? 14.847 -13.223 -1.834 1 98.37 321 PHE B C 1
ATOM 5573 O O . PHE B 1 321 ? 15.166 -14.342 -1.427 1 98.37 321 PHE B O 1
ATOM 5580 N N . THR B 1 322 ? 15.385 -12.84 -2.914 1 97.29 322 THR B N 1
ATOM 5581 C CA . THR B 1 322 ? 16.098 -13.648 -3.897 1 97.29 322 THR B CA 1
ATOM 5582 C C . THR B 1 322 ? 17.285 -14.359 -3.254 1 97.29 322 THR B C 1
ATOM 5584 O O . THR B 1 322 ? 17.534 -15.535 -3.528 1 97.29 322 THR B O 1
ATOM 5587 N N . ALA B 1 323 ? 17.922 -13.705 -2.391 1 94.94 323 ALA B N 1
ATOM 5588 C CA . ALA B 1 323 ? 19.14 -14.277 -1.823 1 94.94 323 ALA B CA 1
ATOM 5589 C C . ALA B 1 323 ? 18.874 -14.88 -0.447 1 94.94 323 ALA B C 1
ATOM 5591 O O . ALA B 1 323 ? 19.809 -15.235 0.274 1 94.94 323 ALA B O 1
ATOM 5592 N N . HIS B 1 324 ? 17.671 -14.886 -0.051 1 95.9 324 HIS B N 1
ATOM 5593 C CA . HIS B 1 324 ? 17.284 -15.479 1.224 1 95.9 324 HIS B CA 1
ATOM 5594 C C . HIS B 1 324 ? 17.614 -16.968 1.261 1 95.9 324 HIS B C 1
ATOM 5596 O O . HIS B 1 324 ? 17.572 -17.643 0.23 1 95.9 324 HIS B O 1
ATOM 5602 N N . ASP B 1 325 ? 17.813 -17.486 2.443 1 95.79 325 ASP B N 1
ATOM 5603 C CA . ASP B 1 325 ? 18.194 -18.885 2.615 1 95.79 325 ASP B CA 1
ATOM 5604 C C . ASP B 1 325 ? 17.084 -19.819 2.139 1 95.79 325 ASP B C 1
ATOM 5606 O O . ASP B 1 325 ? 17.354 -20.936 1.693 1 95.79 325 ASP B O 1
ATOM 5610 N N . TYR B 1 326 ? 15.91 -19.293 2.186 1 97.19 326 TYR B N 1
ATOM 5611 C CA . TYR B 1 326 ? 14.772 -20.124 1.812 1 97.19 326 TYR B CA 1
ATOM 5612 C C . TYR B 1 326 ? 14.409 -19.925 0.345 1 97.19 326 TYR B C 1
ATOM 5614 O O . TYR B 1 326 ? 13.429 -20.494 -0.141 1 97.19 326 TYR B O 1
ATOM 5622 N N . SER B 1 327 ? 15.135 -19.116 -0.315 1 98.39 327 SER B N 1
ATOM 5623 C CA . SER B 1 327 ? 14.862 -18.864 -1.726 1 98.39 327 SER B CA 1
ATOM 5624 C C . SER B 1 327 ? 15.46 -19.956 -2.608 1 98.39 327 SER B C 1
ATOM 5626 O O . SER B 1 327 ? 16.58 -20.411 -2.368 1 98.39 327 SER B O 1
ATOM 5628 N N . CYS B 1 328 ? 14.758 -20.339 -3.658 1 98.4 328 CYS B N 1
ATOM 5629 C CA . CYS B 1 328 ? 15.236 -21.309 -4.637 1 98.4 328 CYS B CA 1
ATOM 5630 C C . CYS B 1 328 ? 15.691 -20.615 -5.915 1 98.4 328 CYS B C 1
ATOM 5632 O O . CYS B 1 328 ? 16.134 -21.272 -6.859 1 98.4 328 CYS B O 1
ATOM 5634 N N . THR B 1 329 ? 15.604 -19.304 -5.983 1 97.89 329 THR B N 1
ATOM 5635 C CA . THR B 1 329 ? 15.845 -18.567 -7.219 1 97.89 329 THR B CA 1
ATOM 5636 C C . THR B 1 329 ? 17.291 -18.737 -7.676 1 97.89 329 THR B C 1
ATOM 5638 O O . THR B 1 329 ? 17.553 -18.924 -8.866 1 97.89 329 THR B O 1
ATOM 5641 N N . PRO B 1 330 ? 18.286 -18.747 -6.765 1 96.93 330 PRO B N 1
ATOM 5642 C CA . PRO B 1 330 ? 19.659 -18.979 -7.22 1 96.93 330 PRO B CA 1
ATOM 5643 C C . PRO B 1 330 ? 19.832 -20.328 -7.914 1 96.93 330 PRO B C 1
ATOM 5645 O O . PRO B 1 330 ? 20.591 -20.437 -8.88 1 96.93 330 PRO B O 1
ATOM 5648 N N . ARG B 1 331 ? 19.149 -21.296 -7.417 1 96.16 331 ARG B N 1
ATOM 5649 C CA . ARG B 1 331 ? 19.223 -22.614 -8.039 1 96.16 331 ARG B CA 1
ATOM 5650 C C . ARG B 1 331 ? 18.63 -22.59 -9.444 1 96.16 331 ARG B C 1
ATOM 5652 O O . ARG B 1 331 ? 19.169 -23.213 -10.361 1 96.16 331 ARG B O 1
ATOM 5659 N N . PHE B 1 332 ? 17.53 -21.907 -9.604 1 97.5 332 PHE B N 1
ATOM 5660 C CA . PHE B 1 332 ? 16.923 -21.779 -10.923 1 97.5 332 PHE B CA 1
ATOM 5661 C C . PHE B 1 332 ? 17.881 -21.103 -11.896 1 97.5 332 PHE B C 1
ATOM 5663 O O . PHE B 1 332 ? 18.027 -21.543 -13.039 1 97.5 332 PHE B O 1
ATOM 5670 N N . LEU B 1 333 ? 18.508 -20.056 -11.42 1 95.86 333 LEU B N 1
ATOM 5671 C CA . LEU B 1 333 ? 19.428 -19.307 -12.268 1 95.86 333 LEU B CA 1
ATOM 5672 C C . LEU B 1 333 ? 20.611 -20.175 -12.685 1 95.86 333 LEU B C 1
ATOM 5674 O O . LEU B 1 333 ? 21.077 -20.092 -13.824 1 95.86 333 LEU B O 1
ATOM 5678 N N . ARG B 1 334 ? 21.023 -21.017 -11.816 1 92.98 334 ARG B N 1
ATOM 5679 C CA . ARG B 1 334 ? 22.088 -21.951 -12.167 1 92.98 334 ARG B CA 1
ATOM 5680 C C . ARG B 1 334 ? 21.615 -22.953 -13.214 1 92.98 334 ARG B C 1
ATOM 5682 O O . ARG B 1 334 ? 22.355 -23.287 -14.142 1 92.98 334 ARG B O 1
ATOM 5689 N N . ALA B 1 335 ? 20.407 -23.416 -13.023 1 90.75 335 ALA B N 1
ATOM 5690 C CA . ALA B 1 335 ? 19.84 -24.375 -13.968 1 90.75 335 ALA B CA 1
ATOM 5691 C C . ALA B 1 335 ? 19.672 -23.75 -15.35 1 90.75 335 ALA B C 1
ATOM 5693 O O . ALA B 1 335 ? 19.801 -24.434 -16.368 1 90.75 335 ALA B O 1
ATOM 5694 N N . GLN B 1 336 ? 19.393 -22.479 -15.376 1 89.41 336 GLN B N 1
ATOM 5695 C CA . GLN B 1 336 ? 19.225 -21.751 -16.629 1 89.41 336 GLN B CA 1
ATOM 5696 C C . GLN B 1 336 ? 20.551 -21.624 -17.373 1 89.41 336 GLN B C 1
ATOM 5698 O O . GLN B 1 336 ? 20.589 -21.706 -18.603 1 89.41 336 GLN B O 1
ATOM 5703 N N . SER B 1 337 ? 21.6 -21.41 -16.686 1 81.49 337 SER B N 1
ATOM 5704 C CA . SER B 1 337 ? 22.916 -21.207 -17.282 1 81.49 337 SER B CA 1
ATOM 5705 C C . SER B 1 337 ? 23.481 -22.512 -17.832 1 81.49 337 SER B C 1
ATOM 5707 O O . SER B 1 337 ? 24.257 -22.504 -18.79 1 81.49 337 SER B O 1
ATOM 5709 N N . GLN B 1 338 ? 23.145 -23.591 -17.218 1 69.12 338 GLN B N 1
ATOM 5710 C CA . GLN B 1 338 ? 23.672 -24.878 -17.66 1 69.12 338 GLN B CA 1
ATOM 5711 C C . GLN B 1 338 ? 22.907 -25.397 -18.875 1 69.12 338 GLN B C 1
ATOM 5713 O O . GLN B 1 338 ? 23.423 -26.221 -19.633 1 69.12 338 GLN B O 1
ATOM 5718 N N . GLY B 1 339 ? 21.708 -24.993 -19.016 1 53.74 339 GLY B N 1
ATOM 5719 C CA . GLY B 1 339 ? 20.965 -25.398 -20.199 1 53.74 339 GLY B CA 1
ATOM 5720 C C . GLY B 1 339 ? 21.33 -24.599 -21.436 1 53.74 339 GLY B C 1
ATOM 5721 O O . GLY B 1 339 ? 20.87 -24.906 -22.538 1 53.74 339 GLY B O 1
ATOM 5722 N N . ARG B 1 340 ? 22.074 -23.425 -21.386 1 48.59 340 ARG B N 1
ATOM 5723 C CA . ARG B 1 340 ? 22.588 -22.703 -22.546 1 48.59 340 ARG B CA 1
ATOM 5724 C C . ARG B 1 340 ? 23.938 -23.261 -22.983 1 48.59 340 ARG B C 1
ATOM 5726 O O . ARG B 1 340 ? 24.728 -23.713 -22.152 1 48.59 340 ARG B O 1
#

Secondary structure (DSSP, 8-state):
------------------------SEEEEEE--GGGHHHHHHHHHHHIIIIIHHH--EEEEEESSPPPHHHHHHHHHH---S-EEEEE--GGGSS--TTS-HHHHHHHHHHHHHTT-TTTT-HHHHHHHHHHHHTGGGSTTTTT-SEEEEE-TT-EE-S---S-HHHHHHHTT-SEEES-EEEPPGGG-TTHHHHHHHHHHHTTTTS-TTSSSS-HHHHB-TTS-B--EEE-TTEEEEEHHHHHSHHHHHHHHHHHHHTHHHHS---HHHHHHHHHHHHS-GGGEEE-TT--EEETTEEE---SHHHHHHTT--S-GGG-STTSTTB-HHHHHHHHHHT-/------------------------SEEEEEE--GGGHHHHHHHHHHHIIIIIHHH--EEEEEESSPPPHHHHHHHHHH---S-EEEEE--GGGSS--TTS-HHHHHHHHHHHHHTT-TTTT-HHHHHHHHHHHHTGGGSTTTTT-SEEEEE-TT-EE-S---S-HHHHHHHTT-SEEES-EEEPPGGG-TTHHHHHHHHHHHTTTTS-TTSSSS-GGGTB-TTS-B--EEE-TTEEEEEHHHHHSHHHHHHHHHHHHHTHHHHS---HHHHHHHHHHHHS-GGGEEE-TT--EEETTEEE---SHHHHHHTT--S-GGG-STTSTTB-HHHHHHHHHH--

Nearest PDB structures (foldseek):
  1s4n-assembly1_A  TM=9.756E-01  e=2.653E-42  Saccharomyces cerevisiae
  1s4p-assembly1_B  TM=9.761E-01  e=2.207E-40  Saccharomyces cerevisiae
  7bop-assembly6_F  TM=9.238E-01  e=4.908E-37  Aspergillus fumigatus A1163
  5a07-assembly1_B  TM=9.416E-01  e=4.196E-34  Saccharomyces cerevisiae S288C
  5a08-assembly1_B  TM=9.197E-01  e=2.749E-32  Saccharomyces cerevisiae S288C

Foldseek 3Di:
DPPPPPPPPPPPPPPPPPDLPDDAQEEAEEEDEQVLQVLVLQQLLQCCVQPCVRNQHEYEYEYQDFHDPVSVVSSVVRGNHPHYYYYYDDVVLQDDDPVDDVVLLQVQLVVCVVVVNVCSNPSNLLSVQLCLQAPVLPDPVNVRGFKYKYAYGNKHWFWHDPDDVVVVLVVLVAFKEAAFKFFDDCQQCVCPVVLLVVLCCVVVVVDDLPPDQFQLQLQADPVGDGPRIWGPVNTMMGGSCVCVDPSSNSLSVSSVVVVSSRSGPDGNGVSVRNVRRSPPHLSNYYHPQLIWMDDPPATRHRDDDVSCVVGVGPDDNVRHCCPPPGTSNVSSVVSNVVSD/DPPPPPPPPPPPPPPPPPDLPDDAQEEAEEEDEQVLQVLVLQQLLQCCVQPCVRNQHEYEYEYQDFHDPVSVVSSVVRGNHPHYYYYYDDVVLQDDDPVDDVVLLQVQLVVCVVVVNVCSNPSNLLSVQLCLQAPVLPDPVNVRGFKYKYAYGNKHWFWHDPDDVVVVLVVLVAFKEAAFKFADDCQQCVCPVVLLVVLCCVVVVVDDLPPDQFQQQLQADPVGDGPRIWGPRNTMMGGSCVCVDPSSNSLSVSSVVVVSSRSGPDGNGVSVRNVRRSPPHLSNYYHPQLIWMDDPPATRDRDDDVSCVVGVGPDDNVRHCCPPPGTSNVSSVVSNVVSD

Sequence (680 aa):
MSHLSNGHHVRDDQLVRGVEPVRQNATFLTLCRNEDLYDMLRTVQSIEDRFNSRYHYDWVFLNDKPFTEEFKEAITAMVSSEHVRFGQVRPEHWSVPDWIDQQAMFRNMESLKSLDVIYGDSLSYRKMCRWFSGFFQWHELVLPYKYYWRVEPGVEYSCDINYDPFTEMAEKKYRYGFVISILEYYMTIPSLFPSVVEFFTSRGHEGSIVARENTHRFILEDDGAYNLCHFWTNFEIGDLDLFRSEEYTEYFNHLDSKGGFFYERWGDGPVRSIFISLTVPPHEIKWFQDIGYEHPPYQRCPCDSPTRLASRCSCDPKLDFTAHDYSCTPRFLRAQSQGRMSHLSNGHHVRDDQLVRGVEPVRQNATFLTLCRNEDLYDMLRTVQSIEDRFNSRYHYDWVFLNDKPFTEEFKEAITAMVSSEHVRFGQVRPEHWSVPDWIDQQAMFRNMESLKSLDVIYGDSLSYRKMCRWFSGFFQWHELVLPYKYYWRVEPGVEYSCDINYDPFTEMAEKKYRYGFVISILEYYMTIPSLFPSVVEFFTSRGHEGSIVARENTHRFILEDDGAYNLCHFWTNFEIGDLDLFRSEEYTEYFNHLDSKGGFFYERWGDGPVRSIFISLTVPPHEIKWFQDIGYEHPPYQRCPCDSPTRLASRCSCDPKLDFTAHDYSCTPRFLRAQSQGR

Organism: Cyberlindnera jadinii (strain ATCC 18201 / CBS 1600 / BCRC 20928 / JCM 3617 / NBRC 0987 / NRRL Y-1542) (NCBI:txid983966)

Solvent-accessible surface area (backbone atoms only — not comparable to full-atom values): 36533 Å² total; per-residue (Å²): 133,84,78,75,78,77,77,75,76,71,76,74,73,66,71,65,78,69,74,74,75,86,74,61,61,42,30,39,38,29,72,51,56,74,91,40,41,46,39,31,35,43,20,51,48,28,43,33,72,29,42,35,63,78,65,41,55,31,40,37,40,31,16,86,51,84,76,48,68,65,50,53,52,49,50,56,47,54,47,70,29,92,50,71,45,80,48,59,54,55,62,87,64,59,55,81,61,85,85,57,59,61,67,60,24,52,52,38,22,51,52,31,41,76,69,67,39,86,70,32,65,37,63,66,55,27,33,48,20,48,24,70,55,68,43,54,75,68,34,79,90,43,55,86,39,48,31,38,32,40,47,49,65,56,29,46,51,38,23,42,47,93,63,57,67,62,48,50,30,62,76,62,55,33,48,35,32,34,67,49,30,29,60,57,64,61,87,34,41,76,61,51,61,64,52,50,52,50,56,47,39,70,70,63,40,57,62,58,77,67,72,54,78,31,26,42,61,42,34,35,44,98,88,63,45,76,68,45,40,21,46,41,56,66,39,31,37,36,33,44,61,62,66,65,29,70,68,43,47,52,51,38,53,55,50,58,73,67,38,41,36,53,55,47,47,36,48,32,32,50,57,50,32,52,52,45,24,52,66,37,36,43,85,30,48,42,73,44,64,71,54,21,37,33,49,83,90,48,28,37,29,41,75,51,63,72,59,30,41,76,24,40,44,27,61,56,43,88,59,31,35,58,80,38,92,57,31,33,43,60,44,41,54,52,36,43,58,68,74,101,134,85,76,77,78,76,76,74,75,72,77,74,73,67,74,64,78,68,73,74,75,86,74,61,60,42,30,38,36,27,73,53,56,72,90,39,41,48,39,32,36,43,19,50,47,28,44,34,72,31,41,34,63,79,66,41,54,30,39,39,40,31,16,86,51,83,76,48,68,68,51,53,52,51,51,56,47,54,48,71,30,92,49,71,44,80,47,59,53,54,62,88,63,59,53,81,63,84,86,58,56,61,67,59,22,51,52,40,22,50,52,31,41,76,69,67,39,87,69,31,64,37,65,67,56,27,34,49,21,49,24,70,56,66,43,54,75,69,34,80,90,43,55,86,39,47,31,37,34,39,48,47,66,57,28,46,49,37,25,42,47,92,63,59,69,63,48,49,30,62,77,64,55,33,48,34,33,34,66,48,30,29,60,57,63,59,88,33,41,75,61,51,61,63,52,50,52,50,56,47,41,71,71,61,40,58,59,58,77,66,71,53,78,32,26,40,61,44,32,34,42,97,88,64,46,76,68,45,40,22,46,41,57,66,39,29,37,37,34,43,62,61,67,66,29,69,67,43,47,52,49,37,52,54,51,57,73,67,41,40,37,52,55,48,47,36,46,34,33,51,59,49,32,52,53,45,24,52,64,38,35,42,84,28,48,41,72,44,65,70,54,20,36,32,50,83,92,48,29,40,29,41,74,53,62,70,59,30,40,77,23,39,44,27,58,55,42,90,60,32,36,58,82,37,91,57,31,33,41,62,43,40,54,51,35,44,58,68,73,102